Protein AF-0000000070792376 (afdb_homodimer)

Nearest PDB structures (foldseek):
  2own-assembly1_A  TM=7.961E-01  e=1.259E-16  Lactiplantibacillus plantarum
  2own-assembly1_B  TM=7.846E-01  e=1.578E-16  Lactiplantibacillus plantarum
  2ess-assembly1_A-2  TM=7.956E-01  e=1.362E-14  Bacteroides thetaiotaomicron VPI-5482
  4gak-assembly1_A-2  TM=7.419E-01  e=1.614E-14  Spirosoma linguale DSM 74
  2oiw-assembly1_C  TM=8.765E-01  e=1.111E-07  Geobacillus stearothermophilus

Structure (mmCIF, N/CA/C/O backbone):
data_AF-0000000070792376-model_v1
#
loop_
_entity.id
_entity.type
_entity.pdbx_description
1 polymer 'Acyl-ACP thioesterase'
#
loop_
_atom_site.group_PDB
_atom_site.id
_atom_site.type_symbol
_atom_site.label_atom_id
_atom_site.label_alt_id
_atom_site.label_comp_id
_atom_site.label_asym_id
_atom_site.label_entity_id
_atom_site.label_seq_id
_atom_site.pdbx_PDB_ins_code
_atom_site.Cartn_x
_atom_site.Cartn_y
_atom_site.Cartn_z
_atom_site.occupancy
_atom_site.B_iso_or_equiv
_atom_site.auth_seq_id
_atom_site.auth_comp_id
_atom_site.auth_asym_id
_atom_site.auth_atom_id
_atom_site.pdbx_PDB_model_num
ATOM 1 N N . MET A 1 1 ? -1.704 -31.203 -11.875 1 70.56 1 MET A N 1
ATOM 2 C CA . MET A 1 1 ? -1.934 -30.625 -10.562 1 70.56 1 MET A CA 1
ATOM 3 C C . MET A 1 1 ? -3.213 -29.797 -10.547 1 70.56 1 MET A C 1
ATOM 5 O O . MET A 1 1 ? -3.711 -29.406 -11.602 1 70.56 1 MET A O 1
ATOM 9 N N . SER A 1 2 ? -3.914 -29.828 -9.406 1 88.62 2 SER A N 1
ATOM 10 C CA . SER A 1 2 ? -5.234 -29.234 -9.234 1 88.62 2 SER A CA 1
ATOM 11 C C . SER A 1 2 ? -5.219 -28.156 -8.156 1 88.62 2 SER A C 1
ATOM 13 O O . SER A 1 2 ? -4.176 -27.891 -7.551 1 88.62 2 SER A O 1
ATOM 15 N N . LEU A 1 3 ? -6.27 -27.422 -8.055 1 95.12 3 LEU A N 1
ATOM 16 C CA . LEU A 1 3 ? -6.375 -26.297 -7.141 1 95.12 3 LEU A CA 1
ATOM 17 C C . LEU A 1 3 ? -6.25 -26.75 -5.691 1 95.12 3 LEU A C 1
ATOM 19 O O . LEU A 1 3 ? -5.98 -25.953 -4.797 1 95.12 3 LEU A O 1
ATOM 23 N N . ASP A 1 4 ? -6.449 -28.031 -5.473 1 94.38 4 ASP A N 1
ATOM 24 C CA . ASP A 1 4 ? -6.41 -28.531 -4.102 1 94.38 4 ASP A CA 1
ATOM 25 C C . ASP A 1 4 ? -5.055 -29.156 -3.783 1 94.38 4 ASP A C 1
ATOM 27 O O . ASP A 1 4 ? -4.941 -29.969 -2.869 1 94.38 4 ASP A O 1
ATOM 31 N N . LYS A 1 5 ? -4.059 -28.859 -4.555 1 94.94 5 LYS A N 1
ATOM 32 C CA . LYS A 1 5 ? -2.725 -29.406 -4.312 1 94.94 5 LYS A CA 1
ATOM 33 C C . LYS A 1 5 ? -2.225 -29.031 -2.92 1 94.94 5 LYS A C 1
ATOM 35 O O . LYS A 1 5 ? -2.656 -28.031 -2.342 1 94.94 5 LYS A O 1
ATOM 40 N N . LYS A 1 6 ? -1.385 -29.891 -2.432 1 94.94 6 LYS A N 1
ATOM 41 C CA . LYS A 1 6 ? -0.691 -29.594 -1.182 1 94.94 6 LYS A CA 1
ATOM 42 C C . LYS A 1 6 ? 0.563 -28.766 -1.434 1 94.94 6 LYS A C 1
ATOM 44 O O . LYS A 1 6 ? 1.352 -29.078 -2.328 1 94.94 6 LYS A O 1
ATOM 49 N N . LEU A 1 7 ? 0.702 -27.703 -0.701 1 96.75 7 LEU A N 1
ATOM 50 C CA . LEU A 1 7 ? 1.875 -26.859 -0.856 1 96.75 7 LEU A CA 1
ATOM 51 C C . LEU A 1 7 ? 3.09 -27.469 -0.166 1 96.75 7 LEU A C 1
ATOM 53 O O . LEU A 1 7 ? 2.965 -28.062 0.91 1 96.75 7 LEU A O 1
ATOM 57 N N . MET A 1 8 ? 4.2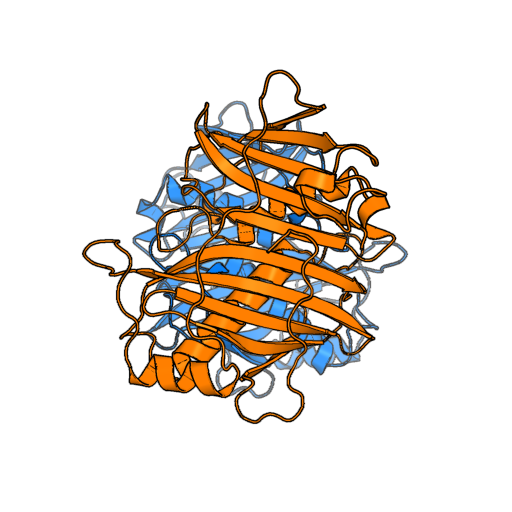23 -27.328 -0.778 1 96.44 8 MET A N 1
ATOM 58 C CA . MET A 1 8 ? 5.469 -27.828 -0.199 1 96.44 8 MET A CA 1
ATOM 59 C C . MET A 1 8 ? 5.691 -27.234 1.194 1 96.44 8 MET A C 1
ATOM 61 O O . MET A 1 8 ? 5.625 -26.031 1.383 1 96.44 8 MET A O 1
ATOM 65 N N . PRO A 1 9 ? 5.898 -28.109 2.17 1 95.44 9 PRO A N 1
ATOM 66 C CA . PRO A 1 9 ? 6.184 -27.578 3.506 1 95.44 9 PRO A CA 1
ATOM 67 C C . PRO A 1 9 ? 7.508 -26.812 3.572 1 95.44 9 PRO A C 1
ATOM 69 O O . PRO A 1 9 ? 8.398 -27.047 2.75 1 95.44 9 PRO A O 1
ATOM 72 N N . VAL A 1 10 ? 7.566 -25.891 4.477 1 92.75 10 VAL A N 1
ATOM 73 C CA . VAL A 1 10 ? 8.82 -25.172 4.691 1 92.75 10 VAL A CA 1
ATOM 74 C C . VAL A 1 10 ? 9.914 -26.156 5.102 1 92.75 10 VAL A C 1
ATOM 76 O O . VAL A 1 10 ? 9.719 -26.953 6.016 1 92.75 10 VAL A O 1
ATOM 79 N N . PRO A 1 11 ? 11.008 -26.172 4.402 1 91.69 11 PRO A N 1
ATOM 80 C CA . PRO A 1 11 ? 12.156 -26.922 4.941 1 91.69 11 PRO A CA 1
ATOM 81 C C . PRO A 1 11 ? 12.797 -26.219 6.137 1 91.69 11 PRO A C 1
ATOM 83 O O . PRO A 1 11 ? 13.828 -25.547 5.988 1 91.69 11 PRO A O 1
ATOM 86 N N . ASP A 1 12 ? 12.273 -26.406 7.234 1 81.81 12 ASP A N 1
ATOM 87 C CA . ASP A 1 12 ? 12.719 -25.672 8.414 1 81.81 12 ASP A CA 1
ATOM 88 C C . ASP A 1 12 ? 14.188 -25.938 8.711 1 81.81 12 ASP A C 1
ATOM 90 O O . ASP A 1 12 ? 14.633 -27.094 8.656 1 81.81 12 ASP A O 1
ATOM 94 N N . GLY A 1 13 ? 14.883 -24.938 9.055 1 86.19 13 GLY A N 1
ATOM 95 C CA . GLY A 1 13 ? 16.281 -25.078 9.43 1 86.19 13 GLY A CA 1
ATOM 96 C C . GLY A 1 13 ? 17.203 -25.141 8.234 1 86.19 13 GLY A C 1
ATOM 97 O O . GLY A 1 13 ? 18.438 -25.172 8.391 1 86.19 13 GLY A O 1
ATOM 98 N N . HIS A 1 14 ? 16.578 -25.234 7.121 1 89.19 14 HIS A N 1
ATOM 99 C CA . HIS A 1 14 ? 17.391 -25.266 5.91 1 89.19 14 HIS A CA 1
ATOM 100 C C . HIS A 1 14 ? 18.062 -23.922 5.645 1 89.19 14 HIS A C 1
ATOM 102 O O . HIS A 1 14 ? 17.391 -22.891 5.633 1 89.19 14 HIS A O 1
ATOM 108 N N . PRO A 1 15 ? 19.297 -23.828 5.383 1 91.75 15 PRO A N 1
ATOM 109 C CA . PRO A 1 15 ? 20.047 -22.562 5.293 1 91.75 15 PRO A CA 1
ATOM 110 C C . PRO A 1 15 ? 19.703 -21.766 4.039 1 91.75 15 PRO A C 1
ATOM 112 O O . PRO A 1 15 ? 19.984 -20.562 3.969 1 91.75 15 PRO A O 1
ATOM 115 N N . ASP A 1 16 ? 19.078 -22.422 3.088 1 93.94 16 ASP A N 1
ATOM 116 C CA . ASP A 1 16 ? 18.828 -21.734 1.827 1 93.94 16 ASP A CA 1
ATOM 117 C C . ASP A 1 16 ? 17.391 -21.188 1.78 1 93.94 16 ASP A C 1
ATOM 119 O O . ASP A 1 16 ? 16.953 -20.688 0.749 1 93.94 16 ASP A O 1
ATOM 123 N N . VAL A 1 17 ? 16.703 -21.344 2.85 1 97.44 17 VAL A N 1
ATOM 124 C CA . VAL A 1 17 ? 15.43 -20.641 3 1 97.44 17 VAL A CA 1
ATOM 125 C C . VAL A 1 17 ? 15.688 -19.172 3.373 1 97.44 17 VAL A C 1
ATOM 127 O O . VAL A 1 17 ? 16.312 -18.891 4.402 1 97.44 17 VAL A O 1
ATOM 130 N N . PHE A 1 18 ? 15.297 -18.312 2.453 1 97.75 18 PHE A N 1
ATOM 131 C CA . PHE A 1 18 ? 15.484 -16.891 2.689 1 97.75 18 PHE A CA 1
ATOM 132 C C . PHE A 1 18 ? 14.508 -16.375 3.746 1 97.75 18 PHE A C 1
ATOM 134 O O . PHE A 1 18 ? 13.336 -16.766 3.758 1 97.75 18 PHE A O 1
ATOM 141 N N . ASP A 1 19 ? 14.961 -15.531 4.672 1 97.5 19 ASP A N 1
ATOM 142 C CA . ASP A 1 19 ? 14.195 -15.172 5.863 1 97.5 19 ASP A CA 1
ATOM 143 C C . ASP A 1 19 ? 14.32 -13.68 6.164 1 97.5 19 ASP A C 1
ATOM 145 O O . ASP A 1 19 ? 15.422 -13.141 6.238 1 97.5 19 ASP A O 1
ATOM 149 N N . ARG A 1 20 ? 13.172 -12.984 6.273 1 97.5 20 ARG A N 1
ATOM 150 C CA . ARG A 1 20 ? 13.109 -11.578 6.684 1 97.5 20 ARG A CA 1
ATOM 151 C C . ARG A 1 20 ? 11.922 -11.336 7.609 1 97.5 20 ARG A C 1
ATOM 153 O O . ARG A 1 20 ? 10.922 -12.062 7.555 1 97.5 20 ARG A O 1
ATOM 160 N N . GLU A 1 21 ? 12.07 -10.305 8.438 1 97.81 21 GLU A N 1
ATOM 161 C CA . GLU A 1 21 ? 10.992 -9.891 9.328 1 97.81 21 GLU A CA 1
ATOM 162 C C . GLU A 1 21 ? 10.789 -8.383 9.289 1 97.81 21 GLU A C 1
ATOM 164 O O . GLU A 1 21 ? 11.758 -7.625 9.18 1 97.81 21 GLU A O 1
ATOM 169 N N . TRP A 1 22 ? 9.617 -7.992 9.359 1 97.25 22 TRP A N 1
ATOM 170 C CA . TRP A 1 22 ? 9.273 -6.582 9.508 1 97.25 22 TRP A CA 1
ATOM 171 C C . TRP A 1 22 ? 7.883 -6.422 10.109 1 97.25 22 TRP A C 1
ATOM 173 O O . TRP A 1 22 ? 7.09 -7.367 10.125 1 97.25 22 TRP A O 1
ATOM 183 N N . PRO A 1 23 ? 7.555 -5.254 10.602 1 96.5 23 PRO A N 1
ATOM 184 C CA . PRO A 1 23 ? 6.281 -5.066 11.305 1 96.5 23 PRO A CA 1
ATOM 185 C C . PRO A 1 23 ? 5.086 -5.02 10.352 1 96.5 23 PRO A C 1
ATOM 187 O O . PRO A 1 23 ? 5.207 -4.527 9.227 1 96.5 23 PRO A O 1
ATOM 190 N N . LEU A 1 24 ? 3.953 -5.527 10.805 1 97.25 24 LEU A N 1
ATOM 191 C CA . LEU A 1 24 ? 2.68 -5.293 10.133 1 97.25 24 LEU A CA 1
ATOM 192 C C . LEU A 1 24 ? 2.199 -3.863 10.359 1 97.25 24 LEU A C 1
ATOM 194 O O . LEU A 1 24 ? 2.064 -3.422 11.5 1 97.25 24 LEU A O 1
ATOM 198 N N . ARG A 1 25 ? 1.919 -3.203 9.273 1 96.44 25 ARG A N 1
ATOM 199 C CA . ARG A 1 25 ? 1.61 -1.777 9.336 1 96.44 25 ARG A CA 1
ATOM 200 C C . ARG A 1 25 ? 0.106 -1.539 9.25 1 96.44 25 ARG A C 1
ATOM 202 O O . ARG A 1 25 ? -0.636 -2.396 8.766 1 96.44 25 ARG A O 1
ATOM 209 N N . VAL A 1 26 ? -0.334 -0.386 9.656 1 94.44 26 VAL A N 1
ATOM 210 C CA . VAL A 1 26 ? -1.751 -0.042 9.695 1 94.44 26 VAL A CA 1
ATOM 211 C C . VAL A 1 26 ? -2.301 0.03 8.266 1 94.44 26 VAL A C 1
ATOM 213 O O . VAL A 1 26 ? -3.465 -0.301 8.031 1 94.44 26 VAL A O 1
ATOM 216 N N . GLY A 1 27 ? -1.482 0.405 7.328 1 95.12 27 GLY A N 1
ATOM 217 C CA . GLY A 1 27 ? -1.92 0.493 5.941 1 95.12 27 GLY A CA 1
ATOM 218 C C . GLY A 1 27 ? -2.188 -0.861 5.312 1 95.12 27 GLY A C 1
ATOM 219 O O . GLY A 1 27 ? -2.754 -0.943 4.223 1 95.12 27 GLY A O 1
ATOM 220 N N . ASP A 1 28 ? -1.902 -1.938 6.039 1 97.31 28 ASP A N 1
ATOM 221 C CA . ASP A 1 28 ? -1.971 -3.283 5.473 1 97.31 28 ASP A CA 1
ATOM 222 C C . ASP A 1 28 ? -3.188 -4.039 6 1 97.31 28 ASP A C 1
ATOM 224 O O . ASP A 1 28 ? -3.455 -5.164 5.582 1 97.31 28 ASP A O 1
ATOM 228 N N . ILE A 1 29 ? -3.938 -3.424 6.918 1 97.75 29 ILE A N 1
ATOM 229 C CA . ILE A 1 29 ? -4.957 -4.191 7.621 1 97.75 29 ILE A CA 1
ATOM 230 C C . ILE A 1 29 ? -6.344 -3.703 7.211 1 97.75 29 ILE A C 1
ATOM 232 O O . ILE A 1 29 ? -6.488 -2.611 6.656 1 97.75 29 ILE A O 1
ATOM 236 N N . ASP A 1 30 ? -7.324 -4.551 7.398 1 96.81 30 ASP A N 1
ATOM 237 C CA . ASP A 1 30 ? -8.711 -4.172 7.164 1 96.81 30 ASP A CA 1
ATOM 238 C C . ASP A 1 30 ? -9.344 -3.58 8.422 1 96.81 30 ASP A C 1
ATOM 240 O O . ASP A 1 30 ? -8.648 -3.324 9.406 1 96.81 30 ASP A O 1
ATOM 244 N N . ARG A 1 31 ? -10.617 -3.254 8.344 1 94.75 31 ARG A N 1
ATOM 245 C CA . ARG A 1 31 ? -11.297 -2.533 9.414 1 94.75 31 ARG A CA 1
ATOM 246 C C . ARG A 1 31 ? -11.359 -3.365 10.688 1 94.75 31 ARG A C 1
ATOM 248 O O . ARG A 1 31 ? -11.617 -2.836 11.773 1 94.75 31 ARG A O 1
ATOM 255 N N . ALA A 1 32 ? -11.133 -4.719 10.594 1 95.44 32 ALA A N 1
ATOM 256 C CA . ALA A 1 32 ? -11.133 -5.594 11.766 1 95.44 32 ALA A CA 1
ATOM 257 C C . ALA A 1 32 ? -9.719 -5.828 12.273 1 95.44 32 ALA A C 1
ATOM 259 O O . ALA A 1 32 ? -9.516 -6.566 13.242 1 95.44 32 ALA A O 1
ATOM 260 N N . GLY A 1 33 ? -8.75 -5.281 11.602 1 96.56 33 GLY A N 1
ATOM 261 C CA . GLY A 1 33 ? -7.371 -5.402 12.039 1 96.56 33 GLY A CA 1
ATOM 262 C C . GLY A 1 33 ? -6.656 -6.594 11.422 1 96.56 33 GLY A C 1
ATOM 263 O O . GLY A 1 33 ? -5.523 -6.906 11.805 1 96.56 33 GLY A O 1
ATOM 264 N N . ARG A 1 34 ? -7.289 -7.266 10.492 1 97.81 34 ARG A N 1
ATOM 265 C CA . ARG A 1 34 ? -6.695 -8.422 9.82 1 97.81 34 ARG A CA 1
ATOM 266 C C . ARG A 1 34 ? -5.801 -7.98 8.672 1 97.81 34 ARG A C 1
ATOM 268 O O . ARG A 1 34 ? -6.152 -7.07 7.914 1 97.81 34 ARG A O 1
ATOM 275 N N . LEU A 1 35 ? -4.621 -8.641 8.555 1 98.62 35 LEU A N 1
ATOM 276 C CA . LEU A 1 35 ? -3.811 -8.445 7.355 1 98.62 35 LEU A CA 1
ATOM 277 C C . LEU A 1 35 ? -4.605 -8.789 6.098 1 98.62 35 LEU A C 1
ATOM 279 O O . LEU A 1 35 ? -5.051 -9.93 5.938 1 98.62 35 LEU A O 1
ATOM 283 N N . ARG A 1 36 ? -4.793 -7.793 5.23 1 98.75 36 ARG A N 1
ATOM 284 C CA . ARG A 1 36 ? -5.512 -8.016 3.979 1 98.75 36 ARG A CA 1
ATOM 285 C C . ARG A 1 36 ? -4.699 -8.898 3.033 1 98.75 36 ARG A C 1
ATOM 287 O O . ARG A 1 36 ? -3.469 -8.922 3.096 1 98.75 36 ARG A O 1
ATOM 294 N N . LEU A 1 37 ? -5.402 -9.555 2.123 1 98.88 37 LEU A N 1
ATOM 295 C CA . LEU A 1 37 ? -4.711 -10.43 1.185 1 98.88 37 LEU A CA 1
ATOM 296 C C . LEU A 1 37 ? -3.914 -9.625 0.167 1 98.88 37 LEU A C 1
ATOM 298 O O . LEU A 1 37 ? -2.85 -10.055 -0.281 1 98.88 37 LEU A O 1
ATOM 302 N N . ASP A 1 38 ? -4.422 -8.461 -0.272 1 98.75 38 ASP A N 1
ATOM 303 C CA . ASP A 1 38 ? -3.637 -7.633 -1.182 1 98.75 38 ASP A CA 1
ATOM 304 C C . ASP A 1 38 ? -2.332 -7.184 -0.528 1 98.75 38 ASP A C 1
ATOM 306 O O . ASP A 1 38 ? -1.274 -7.199 -1.163 1 98.75 38 ASP A O 1
ATOM 310 N N . ALA A 1 39 ? -2.408 -6.785 0.721 1 98.56 39 ALA A N 1
ATOM 311 C CA . ALA A 1 39 ? -1.212 -6.391 1.46 1 98.56 39 ALA A CA 1
ATOM 312 C C . ALA A 1 39 ? -0.282 -7.582 1.677 1 98.56 39 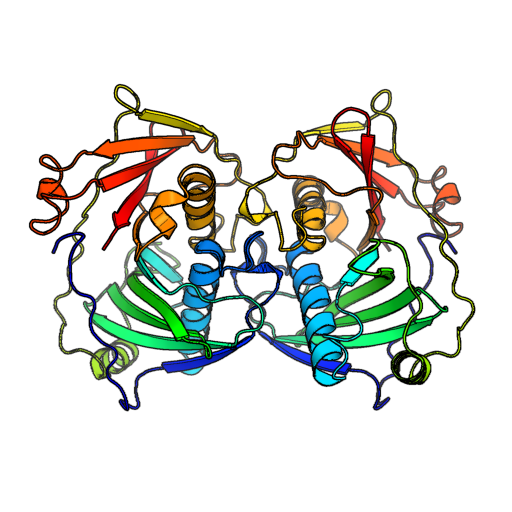ALA A C 1
ATOM 314 O O . ALA A 1 39 ? 0.938 -7.457 1.549 1 98.56 39 ALA A O 1
ATOM 315 N N . ALA A 1 40 ? -0.836 -8.719 2.039 1 98.88 40 ALA A N 1
ATOM 316 C CA . ALA A 1 40 ? -0.021 -9.922 2.18 1 98.88 40 ALA A CA 1
ATOM 317 C C . ALA A 1 40 ? 0.758 -10.211 0.9 1 98.88 40 ALA A C 1
ATOM 319 O O . ALA A 1 40 ? 1.949 -10.523 0.948 1 98.88 40 ALA A O 1
ATOM 320 N N . CYS A 1 41 ? 0.112 -10.062 -0.18 1 98.81 41 CYS A N 1
ATOM 321 C CA . CYS A 1 41 ? 0.753 -10.367 -1.454 1 98.81 41 CYS A CA 1
ATOM 322 C C . CYS A 1 41 ? 1.794 -9.312 -1.806 1 98.81 41 CYS A C 1
ATOM 324 O O . CYS A 1 41 ? 2.777 -9.602 -2.488 1 98.81 41 CYS A O 1
ATOM 326 N N . ARG A 1 42 ? 1.587 -8.086 -1.34 1 98.31 42 ARG A N 1
ATOM 327 C CA . ARG A 1 42 ? 2.662 -7.109 -1.46 1 98.31 42 ARG A CA 1
ATOM 328 C C . ARG A 1 42 ? 3.891 -7.543 -0.67 1 98.31 42 ARG A C 1
ATOM 330 O O . ARG A 1 42 ? 5.02 -7.426 -1.152 1 98.31 42 ARG A O 1
ATOM 337 N N . HIS A 1 43 ? 3.691 -8.016 0.554 1 98.62 43 HIS A N 1
ATOM 338 C CA . HIS A 1 43 ? 4.812 -8.492 1.354 1 98.62 43 HIS A CA 1
ATOM 339 C C . HIS A 1 43 ? 5.48 -9.695 0.706 1 98.62 43 HIS A C 1
ATOM 341 O O . HIS A 1 43 ? 6.707 -9.828 0.747 1 98.62 43 HIS A O 1
ATOM 347 N N . ILE A 1 44 ? 4.699 -10.547 0.129 1 98.75 44 ILE A N 1
ATOM 348 C CA . ILE A 1 44 ? 5.219 -11.711 -0.582 1 98.75 44 ILE A CA 1
ATOM 349 C C . ILE A 1 44 ? 6.066 -11.258 -1.767 1 98.75 44 ILE A C 1
ATOM 351 O O . ILE A 1 44 ? 7.129 -11.828 -2.031 1 98.75 44 ILE A O 1
ATOM 355 N N . GLN A 1 45 ? 5.609 -10.281 -2.486 1 97.62 45 GLN A N 1
ATOM 356 C CA . GLN A 1 45 ? 6.395 -9.656 -3.547 1 97.62 45 GLN A CA 1
ATOM 357 C C . GLN A 1 45 ? 7.68 -9.055 -2.996 1 97.62 45 GLN A C 1
ATOM 359 O O . GLN A 1 45 ? 8.75 -9.211 -3.584 1 97.62 45 GLN A O 1
ATOM 364 N N . ASP A 1 46 ? 7.617 -8.375 -1.866 1 97.62 46 ASP A N 1
ATOM 365 C CA . ASP A 1 46 ? 8.742 -7.664 -1.271 1 97.62 46 ASP A CA 1
ATOM 366 C C . ASP A 1 46 ? 9.867 -8.625 -0.903 1 97.62 46 ASP A C 1
ATOM 368 O O . ASP A 1 46 ? 11.039 -8.344 -1.167 1 97.62 46 ASP A O 1
ATOM 372 N N . ILE A 1 47 ? 9.516 -9.711 -0.273 1 98.44 47 ILE A N 1
ATOM 373 C CA . ILE A 1 47 ? 10.57 -10.633 0.127 1 98.44 47 ILE A CA 1
ATOM 374 C C . ILE A 1 47 ? 11.234 -11.234 -1.113 1 98.44 47 ILE A C 1
ATOM 376 O O . ILE A 1 47 ? 12.43 -11.531 -1.105 1 98.44 47 ILE A O 1
ATOM 380 N N . GLY A 1 48 ? 10.453 -11.43 -2.191 1 97.38 48 GLY A N 1
ATOM 381 C CA . GLY A 1 48 ? 11.047 -11.844 -3.449 1 97.38 48 GLY A CA 1
ATOM 382 C C . GLY A 1 48 ? 12.094 -10.875 -3.967 1 97.38 48 GLY A C 1
ATOM 383 O O . GLY A 1 48 ? 13.172 -11.289 -4.395 1 97.38 48 GLY A O 1
ATOM 384 N N . GLN A 1 49 ? 11.766 -9.625 -3.938 1 95.38 49 GLN A N 1
ATOM 385 C CA . GLN A 1 49 ? 12.703 -8.594 -4.363 1 95.38 49 GLN A CA 1
ATOM 386 C C . GLN A 1 49 ? 13.945 -8.578 -3.475 1 95.38 49 GLN A C 1
ATOM 388 O O . GLN A 1 49 ? 15.07 -8.445 -3.971 1 95.38 49 GLN A O 1
ATOM 393 N N . ASP A 1 50 ? 13.742 -8.695 -2.174 1 96.81 50 ASP A N 1
ATOM 394 C CA . ASP A 1 50 ? 14.867 -8.734 -1.237 1 96.81 50 ASP A CA 1
ATOM 395 C C . ASP A 1 50 ? 15.812 -9.883 -1.562 1 96.81 50 ASP A C 1
ATOM 397 O O . ASP A 1 50 ? 17.031 -9.711 -1.57 1 96.81 50 ASP A O 1
ATOM 401 N N . GLN A 1 51 ? 15.234 -11.008 -1.777 1 96.88 51 GLN A N 1
ATOM 402 C CA . GLN A 1 51 ? 16.047 -12.188 -2.059 1 96.88 51 GLN A CA 1
ATOM 403 C C . GLN A 1 51 ? 16.859 -12 -3.346 1 96.88 51 GLN A C 1
ATOM 405 O O . GLN A 1 51 ? 18.047 -12.297 -3.387 1 96.88 51 GLN A O 1
ATOM 410 N N . LEU A 1 52 ? 16.172 -11.555 -4.383 1 95.31 52 LEU A N 1
ATOM 411 C CA . LEU A 1 52 ? 16.844 -11.336 -5.664 1 95.31 52 LEU A CA 1
ATOM 412 C C . LEU A 1 52 ? 18.016 -10.375 -5.512 1 95.31 52 LEU A C 1
ATOM 414 O O . LEU A 1 52 ? 19.094 -10.609 -6.059 1 95.31 52 LEU A O 1
ATOM 418 N N . ARG A 1 53 ? 17.812 -9.328 -4.809 1 93.56 53 ARG A N 1
ATOM 419 C CA . ARG A 1 53 ? 18.844 -8.328 -4.555 1 93.56 53 ARG A CA 1
ATOM 420 C C . ARG A 1 53 ? 20.016 -8.93 -3.787 1 93.56 53 ARG A C 1
ATOM 422 O O . ARG A 1 53 ? 21.172 -8.75 -4.168 1 93.56 53 ARG A O 1
ATOM 429 N N . GLU A 1 54 ? 19.703 -9.602 -2.738 1 94 54 GLU A N 1
ATOM 430 C CA . GLU A 1 54 ? 20.75 -10.188 -1.907 1 94 54 GLU A CA 1
ATOM 431 C C . GLU A 1 54 ? 21.578 -11.211 -2.689 1 94 54 GLU A C 1
ATOM 433 O O . GLU A 1 54 ? 22.781 -11.344 -2.479 1 94 54 GLU A O 1
ATOM 438 N N . MET A 1 55 ? 20.891 -11.938 -3.561 1 93.44 55 MET A N 1
ATOM 439 C CA . MET A 1 55 ? 21.578 -12.93 -4.387 1 93.44 55 MET A CA 1
ATOM 440 C C . MET A 1 55 ? 22.375 -12.258 -5.492 1 93.44 55 MET A C 1
ATOM 442 O O . MET A 1 55 ? 23.172 -12.914 -6.168 1 93.44 55 MET A O 1
ATOM 446 N N . GLY A 1 56 ? 22.156 -10.938 -5.762 1 92.62 56 GLY A N 1
ATOM 447 C CA . GLY A 1 56 ? 22.922 -10.188 -6.742 1 92.62 56 GLY A CA 1
ATOM 448 C C . GLY A 1 56 ? 22.438 -10.398 -8.164 1 92.62 56 GLY A C 1
ATOM 449 O O . GLY A 1 56 ? 23.219 -10.273 -9.117 1 92.62 56 GLY A O 1
ATOM 450 N N . PHE A 1 57 ? 21.156 -10.734 -8.352 1 93.62 57 PHE A N 1
ATOM 451 C CA . PHE A 1 57 ? 20.719 -11.109 -9.695 1 93.62 57 PHE A CA 1
ATOM 452 C C . PHE A 1 57 ? 19.688 -10.109 -10.227 1 93.62 57 PHE A C 1
ATOM 454 O O . PHE A 1 57 ? 19.047 -10.367 -11.242 1 93.62 57 PHE A O 1
ATOM 461 N N . GLU A 1 58 ? 19.5 -9 -9.609 1 90 58 GLU A N 1
ATOM 462 C CA . GLU A 1 58 ? 18.516 -8.016 -10.047 1 90 58 GLU A CA 1
ATOM 463 C C . GLU A 1 58 ? 18.828 -7.52 -11.453 1 90 58 GLU A C 1
ATOM 465 O O . GLU A 1 58 ? 17.906 -7.305 -12.258 1 90 58 GLU A O 1
ATOM 470 N N . GLU A 1 59 ? 20.062 -7.387 -11.773 1 88.31 59 GLU A N 1
ATOM 471 C CA . GLU A 1 59 ? 20.453 -6.895 -13.086 1 88.31 59 GLU A CA 1
ATOM 472 C C . GLU A 1 59 ? 20.359 -7.996 -14.141 1 88.31 59 GLU A C 1
ATOM 474 O O . GLU A 1 59 ? 19.984 -7.742 -15.281 1 88.31 59 GLU A O 1
ATOM 479 N N . THR A 1 60 ? 20.703 -9.188 -13.711 1 89.94 60 THR A N 1
ATOM 480 C CA . THR A 1 60 ? 20.703 -10.32 -14.633 1 89.94 60 THR A CA 1
ATOM 481 C C . TH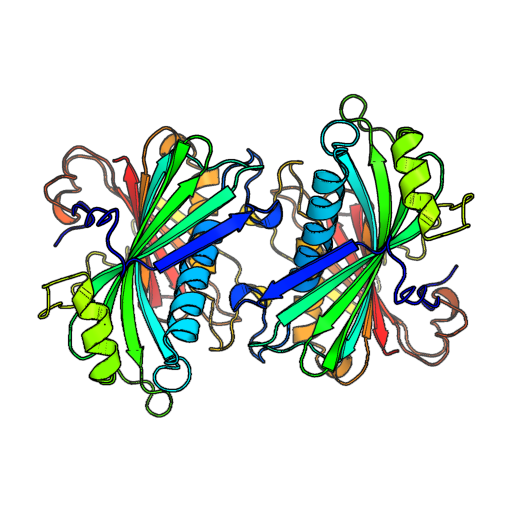R A 1 60 ? 19.281 -10.758 -14.945 1 89.94 60 THR A C 1
ATOM 483 O O . THR A 1 60 ? 19 -11.195 -16.062 1 89.94 60 THR A O 1
ATOM 486 N N . HIS A 1 61 ? 18.484 -10.688 -13.984 1 90.88 61 HIS A N 1
ATOM 487 C CA . HIS A 1 61 ? 17.094 -11.094 -14.125 1 90.88 61 HIS A CA 1
ATOM 488 C C . HIS A 1 61 ? 16.141 -9.969 -13.703 1 90.88 61 HIS A C 1
ATOM 490 O O . HIS A 1 61 ? 15.406 -10.117 -12.727 1 90.88 61 HIS A O 1
ATOM 496 N N . PRO A 1 62 ? 16.047 -8.984 -14.516 1 86.06 62 PRO A N 1
ATOM 497 C CA . PRO A 1 62 ? 15.336 -7.781 -14.086 1 86.06 62 PRO A CA 1
ATOM 498 C C . PRO A 1 62 ? 13.82 -7.926 -14.195 1 86.06 62 PRO A C 1
ATOM 500 O O . PRO A 1 62 ? 13.086 -7.16 -13.57 1 86.06 62 PRO A O 1
ATOM 503 N N . LEU A 1 63 ? 13.359 -8.844 -14.945 1 91.62 63 LEU A N 1
ATOM 504 C CA . LEU A 1 63 ? 11.922 -8.883 -15.203 1 91.62 63 LEU A CA 1
ATOM 505 C C . LEU A 1 63 ? 11.375 -10.289 -15.008 1 91.62 63 LEU A C 1
ATOM 507 O O . LEU A 1 63 ? 11.805 -11.227 -15.68 1 91.62 63 LEU A O 1
ATOM 511 N N . TRP A 1 64 ? 10.523 -10.398 -14.086 1 94.81 64 TRP A N 1
ATOM 512 C CA . TRP A 1 64 ? 9.766 -11.609 -13.805 1 94.81 64 TRP A CA 1
ATOM 513 C C . TRP A 1 64 ? 8.266 -11.344 -13.875 1 94.81 64 TRP A C 1
ATOM 515 O O . TRP A 1 64 ? 7.793 -10.312 -13.398 1 94.81 64 TRP A O 1
ATOM 525 N N . ILE A 1 65 ? 7.539 -12.266 -14.445 1 94.81 65 ILE A N 1
ATOM 526 C CA . ILE A 1 65 ? 6.086 -12.188 -14.508 1 94.81 65 ILE A CA 1
ATOM 527 C C . ILE A 1 65 ? 5.469 -13.297 -13.656 1 94.81 65 ILE A C 1
ATOM 529 O O . ILE A 1 65 ? 5.859 -14.461 -13.766 1 94.81 65 ILE A O 1
ATOM 533 N N . VAL A 1 66 ? 4.598 -12.922 -12.797 1 97.56 66 VAL A N 1
ATOM 534 C CA . VAL A 1 66 ? 3.877 -13.938 -12.039 1 97.56 66 VAL A CA 1
ATOM 535 C C . VAL A 1 66 ? 2.676 -14.43 -12.844 1 97.56 66 VAL A C 1
ATOM 537 O O . VAL A 1 66 ? 1.818 -13.641 -13.234 1 97.56 66 VAL A O 1
ATOM 540 N N . ARG A 1 67 ? 2.6 -15.68 -13.078 1 97.81 67 ARG A N 1
ATOM 541 C CA . ARG A 1 67 ? 1.524 -16.281 -13.867 1 97.81 67 ARG A CA 1
ATOM 542 C C . ARG A 1 67 ? 0.413 -16.797 -12.969 1 97.81 67 ARG A C 1
ATOM 544 O O . ARG A 1 67 ? -0.755 -16.828 -13.359 1 97.81 67 ARG A O 1
ATOM 551 N N . ARG A 1 68 ? 0.76 -17.266 -11.828 1 98.69 68 ARG A N 1
ATOM 552 C CA . ARG A 1 68 ? -0.193 -17.75 -10.836 1 98.69 68 ARG A CA 1
ATOM 553 C C . ARG A 1 68 ? 0.316 -17.5 -9.422 1 98.69 68 ARG A C 1
ATOM 555 O O . ARG A 1 68 ? 1.501 -17.703 -9.141 1 98.69 68 ARG A O 1
ATOM 562 N N . THR A 1 69 ? -0.564 -17.109 -8.586 1 98.88 69 THR A N 1
ATOM 563 C CA . THR A 1 69 ? -0.315 -17.078 -7.152 1 98.88 69 THR A CA 1
ATOM 564 C C . THR A 1 69 ? -1.431 -17.781 -6.391 1 98.88 69 THR A C 1
ATOM 566 O O . THR A 1 69 ? -2.611 -17.516 -6.609 1 98.88 69 THR A O 1
ATOM 569 N N . MET A 1 70 ? -1.066 -18.75 -5.637 1 98.75 70 MET A N 1
ATOM 570 C CA . MET A 1 70 ? -1.95 -19.438 -4.695 1 98.75 70 MET A CA 1
ATOM 571 C C . MET A 1 70 ? -1.646 -19.016 -3.26 1 98.75 70 MET A C 1
ATOM 573 O O . MET A 1 70 ? -0.484 -18.969 -2.857 1 98.75 70 MET A O 1
ATOM 577 N N . VAL A 1 71 ? -2.707 -18.656 -2.523 1 98.88 71 VAL A N 1
ATOM 578 C CA . VAL A 1 71 ? -2.525 -18.203 -1.148 1 98.88 71 VAL A CA 1
ATOM 579 C C . VAL A 1 71 ? -3.496 -18.953 -0.229 1 98.88 71 VAL A C 1
ATOM 581 O O . VAL A 1 71 ? -4.695 -19.016 -0.51 1 98.88 71 VAL A O 1
ATOM 584 N N . ASP A 1 72 ? -2.977 -19.531 0.797 1 98.88 72 ASP A N 1
ATOM 585 C CA . ASP A 1 72 ? -3.77 -20.078 1.895 1 98.88 72 ASP A CA 1
ATOM 586 C C . ASP A 1 72 ? -3.785 -19.125 3.088 1 98.88 72 ASP A C 1
ATOM 588 O O . ASP A 1 72 ? -2.748 -18.891 3.713 1 98.88 72 ASP A O 1
ATOM 592 N N . LEU A 1 73 ? -4.906 -18.547 3.301 1 98.88 73 LEU A N 1
ATOM 593 C CA . LEU A 1 73 ? -5.117 -17.875 4.578 1 98.88 73 LEU A CA 1
ATOM 594 C C . LEU A 1 73 ? -5.559 -18.875 5.648 1 98.88 73 LEU A C 1
ATOM 596 O O . LEU A 1 73 ? -6.746 -19.188 5.766 1 98.88 73 LEU A O 1
ATOM 600 N N . ILE A 1 74 ? -4.648 -19.328 6.484 1 98.75 74 ILE A N 1
ATOM 601 C CA . ILE A 1 74 ? -4.898 -20.422 7.426 1 98.75 74 ILE A CA 1
ATOM 602 C C . ILE A 1 74 ? -5.414 -19.844 8.75 1 98.75 74 ILE A C 1
ATOM 604 O O . ILE A 1 74 ? -6.449 -20.281 9.258 1 98.75 74 ILE A O 1
ATOM 608 N N . ARG A 1 75 ? -4.746 -18.938 9.32 1 98.69 75 ARG A N 1
ATOM 609 C CA . ARG A 1 75 ? -5.094 -18.156 10.508 1 98.69 75 ARG A CA 1
ATOM 610 C C . ARG A 1 75 ? -4.766 -16.688 10.312 1 98.69 75 ARG A C 1
ATOM 612 O O . ARG A 1 75 ? -3.68 -16.344 9.836 1 98.69 75 ARG A O 1
ATOM 619 N N . PRO A 1 76 ? -5.727 -15.867 10.648 1 98.38 76 PRO A N 1
ATOM 620 C CA . PRO A 1 76 ? -5.5 -14.438 10.391 1 98.38 76 PRO A CA 1
ATOM 621 C C . PRO A 1 76 ? -4.293 -13.891 11.148 1 98.38 76 PRO A C 1
ATOM 623 O O . PRO A 1 76 ? -4.035 -14.289 12.281 1 98.38 76 PRO A O 1
ATOM 626 N N . ILE A 1 77 ? -3.471 -13.055 10.484 1 98.69 77 ILE A N 1
ATOM 627 C CA . ILE A 1 77 ? -2.443 -12.242 11.125 1 98.69 77 ILE A CA 1
ATOM 628 C C . ILE A 1 77 ? -3.014 -10.867 11.469 1 98.69 77 ILE A C 1
ATOM 630 O O . ILE A 1 77 ? -3.59 -10.195 10.609 1 98.69 77 ILE A O 1
ATOM 634 N N . GLU A 1 78 ? -2.838 -10.391 12.648 1 97.62 78 GLU A N 1
ATOM 635 C CA . GLU A 1 78 ? -3.57 -9.219 13.141 1 97.62 78 GLU A CA 1
ATOM 636 C C . GLU A 1 78 ? -2.629 -8.055 13.414 1 97.62 78 GLU A C 1
ATOM 638 O O . GLU A 1 78 ? -1.44 -8.258 13.672 1 97.62 78 GLU A O 1
ATOM 643 N N . PHE A 1 79 ? -3.209 -6.902 13.438 1 95.12 79 PHE A N 1
ATOM 644 C CA . PHE A 1 79 ? -2.457 -5.672 13.648 1 95.12 79 PHE A CA 1
ATOM 645 C C . PHE A 1 79 ? -1.646 -5.742 14.93 1 95.12 79 PHE A C 1
ATOM 647 O O . PHE A 1 79 ? -2.102 -6.312 15.93 1 95.12 79 PHE A O 1
ATOM 654 N N . GLY A 1 80 ? -0.491 -5.055 14.922 1 92.56 80 GLY A N 1
ATOM 655 C CA . GLY A 1 80 ? 0.416 -5.078 16.062 1 92.56 80 GLY A CA 1
ATOM 656 C C . GLY A 1 80 ? 1.372 -6.254 16.031 1 92.56 80 GLY A C 1
ATOM 657 O O . GLY A 1 80 ? 2.262 -6.355 16.891 1 92.56 80 GLY A O 1
ATOM 658 N N . ASP A 1 81 ? 1.251 -7.109 15.047 1 96.44 81 ASP A N 1
ATOM 659 C CA . ASP A 1 81 ? 2.086 -8.297 14.914 1 96.44 81 ASP A CA 1
ATOM 660 C C . ASP A 1 81 ? 3.348 -7.996 14.109 1 96.44 81 ASP A C 1
ATOM 662 O O . ASP A 1 81 ? 3.514 -6.887 13.594 1 96.44 81 ASP A O 1
ATOM 666 N N . MET A 1 82 ? 4.273 -8.906 14.133 1 97.31 82 MET A N 1
ATOM 667 C CA . MET A 1 82 ? 5.434 -8.969 13.25 1 97.31 82 MET A CA 1
ATOM 668 C C . MET A 1 82 ? 5.25 -10.039 12.18 1 97.31 82 MET A C 1
ATOM 670 O O . MET A 1 82 ? 4.75 -11.125 12.461 1 97.31 82 MET A O 1
ATOM 674 N N . LEU A 1 83 ? 5.625 -9.672 10.984 1 98.5 83 LEU A N 1
ATOM 675 C CA . LEU A 1 83 ? 5.602 -10.648 9.898 1 98.5 83 LEU A CA 1
ATOM 676 C C . LEU A 1 83 ? 6.965 -11.305 9.727 1 98.5 83 LEU A C 1
ATOM 678 O O . LEU A 1 83 ? 7.973 -10.625 9.547 1 98.5 83 LEU A O 1
ATOM 682 N N . ARG A 1 84 ? 6.996 -12.578 9.852 1 98.44 84 ARG A N 1
ATOM 683 C CA . ARG A 1 84 ? 8.156 -13.344 9.406 1 98.44 84 ARG A CA 1
ATOM 684 C C . ARG A 1 84 ? 7.906 -13.992 8.055 1 98.44 84 ARG A C 1
ATOM 686 O O . ARG A 1 84 ? 7.055 -14.883 7.934 1 98.44 84 ARG A O 1
ATOM 693 N N . CYS A 1 85 ? 8.625 -13.531 7.066 1 98.44 85 CYS A N 1
ATOM 694 C CA . CYS A 1 85 ? 8.484 -14.062 5.711 1 98.44 85 CYS A CA 1
ATOM 695 C C . CYS A 1 85 ? 9.641 -15 5.375 1 98.44 85 CYS A C 1
ATOM 697 O O . CYS A 1 85 ? 10.805 -14.625 5.48 1 98.44 85 CYS A O 1
ATOM 699 N N . ARG A 1 86 ? 9.297 -16.25 5.082 1 98.5 86 ARG A N 1
ATOM 700 C CA . ARG A 1 86 ? 10.266 -17.234 4.602 1 98.5 86 ARG A CA 1
ATOM 701 C C . ARG A 1 86 ? 9.977 -17.625 3.158 1 98.5 86 ARG A C 1
ATOM 703 O O . ARG A 1 86 ? 8.828 -17.859 2.789 1 98.5 86 ARG A O 1
ATOM 710 N N . ARG A 1 87 ? 11.008 -17.594 2.322 1 98.62 87 ARG A N 1
ATOM 711 C CA . ARG A 1 87 ? 10.852 -17.797 0.888 1 98.62 87 ARG A CA 1
ATOM 712 C C . ARG A 1 87 ? 11.828 -18.859 0.378 1 98.62 87 ARG A C 1
ATOM 714 O O . ARG A 1 87 ? 13.016 -18.828 0.719 1 98.62 87 ARG A O 1
ATOM 721 N N . TRP A 1 88 ? 11.352 -19.797 -0.402 1 98.44 88 TRP A N 1
ATOM 722 C CA . TRP A 1 88 ? 12.18 -20.844 -0.987 1 98.44 88 TRP A CA 1
ATOM 723 C C . TRP A 1 88 ? 11.57 -21.359 -2.287 1 98.44 88 TRP A C 1
ATOM 725 O O . TRP A 1 88 ? 10.406 -21.094 -2.58 1 98.44 88 TRP A O 1
ATOM 735 N N . CYS A 1 89 ? 12.414 -22.016 -3.062 1 98.19 89 CYS A N 1
ATOM 736 C CA . CYS A 1 89 ? 11.977 -22.531 -4.352 1 98.19 89 CYS A CA 1
ATOM 737 C C . CYS A 1 89 ? 11.383 -23.938 -4.195 1 98.19 89 CYS A C 1
ATOM 739 O O . CYS A 1 89 ? 11.938 -24.766 -3.484 1 98.19 89 CYS A O 1
ATOM 741 N N . SER A 1 90 ? 10.234 -24.172 -4.914 1 98.12 90 SER A N 1
ATOM 742 C CA . SER A 1 90 ? 9.602 -25.484 -4.836 1 98.12 90 SER A CA 1
ATOM 743 C C . SER A 1 90 ? 9.711 -26.234 -6.164 1 98.12 90 SER A C 1
ATOM 745 O O . SER A 1 90 ? 9.414 -27.422 -6.234 1 98.12 90 SER A O 1
ATOM 747 N N . GLY A 1 91 ? 10.109 -25.594 -7.191 1 98 91 GLY A N 1
ATOM 748 C CA . GLY A 1 91 ? 10.289 -26.25 -8.477 1 98 91 GLY A CA 1
ATOM 749 C C . GLY A 1 91 ? 10.852 -25.328 -9.547 1 98 91 GLY A C 1
ATOM 750 O O . GLY A 1 91 ? 10.625 -24.109 -9.508 1 98 91 GLY A O 1
ATOM 751 N N . THR A 1 92 ? 11.547 -25.906 -10.492 1 97.88 92 THR A N 1
ATOM 752 C CA . THR A 1 92 ? 12.164 -25.094 -11.531 1 97.88 92 THR A CA 1
ATOM 753 C C . THR A 1 92 ? 11.969 -25.719 -12.906 1 97.88 92 THR A C 1
ATOM 755 O O . THR A 1 92 ? 11.57 -26.875 -13.016 1 97.88 92 THR A O 1
ATOM 758 N N . SER A 1 93 ? 12.117 -24.953 -13.836 1 97.19 93 SER A N 1
ATOM 759 C CA . SER A 1 93 ? 12.477 -25.281 -15.211 1 97.19 93 SER A CA 1
ATOM 760 C C . SER A 1 93 ? 13.477 -24.266 -15.766 1 97.19 93 SER A C 1
ATOM 762 O O . SER A 1 93 ? 14.102 -23.516 -15.016 1 97.19 93 SER A O 1
ATOM 764 N N . ASN A 1 94 ? 13.703 -24.266 -17.109 1 95.81 94 ASN A N 1
ATOM 765 C CA . ASN A 1 94 ? 14.742 -23.406 -17.688 1 95.81 94 ASN A CA 1
ATOM 766 C C . ASN A 1 94 ? 14.297 -21.953 -17.766 1 95.81 94 ASN A C 1
ATOM 768 O O . ASN A 1 94 ? 15.125 -21.047 -17.828 1 95.81 94 ASN A O 1
ATOM 772 N N . ARG A 1 95 ? 13.016 -21.781 -17.781 1 96.75 95 ARG A N 1
ATOM 773 C CA . ARG A 1 95 ? 12.555 -20.422 -18.031 1 96.75 95 ARG A CA 1
ATOM 774 C C . ARG A 1 95 ? 11.609 -19.953 -16.922 1 96.75 95 ARG A C 1
ATOM 776 O O . ARG A 1 95 ? 11.172 -18.797 -16.922 1 96.75 95 ARG A O 1
ATOM 783 N N . TRP A 1 96 ? 11.227 -20.875 -16.031 1 97.19 96 TRP A N 1
ATOM 784 C CA . TRP A 1 96 ? 10.281 -20.5 -14.977 1 97.19 96 TRP A CA 1
ATOM 785 C C . TRP A 1 96 ? 10.547 -21.297 -13.695 1 97.19 96 TRP A C 1
ATOM 787 O O . TRP A 1 96 ? 11.312 -22.266 -13.711 1 97.19 96 TRP A O 1
ATOM 797 N N . CYS A 1 97 ? 10.094 -20.797 -12.594 1 98.12 97 CYS A N 1
ATOM 798 C CA . CYS A 1 97 ? 10.227 -21.422 -11.289 1 98.12 97 CYS A CA 1
ATOM 799 C C . CYS A 1 97 ? 8.969 -21.203 -10.453 1 98.12 97 CYS A C 1
ATOM 801 O O . CYS A 1 97 ? 8.133 -20.375 -10.789 1 98.12 97 CYS A O 1
ATOM 803 N N . GLU A 1 98 ? 8.805 -22.016 -9.5 1 98.31 98 GLU A N 1
ATOM 804 C CA . GLU A 1 98 ? 7.75 -21.891 -8.492 1 98.31 98 GLU A CA 1
ATOM 805 C C . GLU A 1 98 ? 8.336 -21.562 -7.121 1 98.31 98 GLU A C 1
ATOM 807 O O . GLU A 1 98 ? 9.258 -22.234 -6.652 1 98.31 98 GLU A O 1
ATOM 812 N N . MET A 1 99 ? 7.855 -20.516 -6.504 1 98.69 99 MET A N 1
ATOM 813 C CA . MET A 1 99 ? 8.398 -20.031 -5.242 1 98.69 99 MET A CA 1
ATOM 814 C C . MET A 1 99 ? 7.355 -20.109 -4.133 1 98.69 99 MET A C 1
ATOM 816 O O . MET A 1 99 ? 6.223 -19.656 -4.309 1 98.69 99 MET A O 1
ATOM 820 N N . ARG A 1 100 ? 7.773 -20.641 -3 1 98.75 100 ARG A N 1
ATOM 821 C CA . ARG A 1 100 ? 6.992 -20.672 -1.768 1 98.75 100 ARG A CA 1
ATOM 822 C C . ARG A 1 100 ? 7.309 -19.469 -0.886 1 98.75 100 ARG A C 1
ATOM 824 O O . ARG A 1 100 ? 8.461 -19.031 -0.819 1 98.75 100 ARG A O 1
ATOM 831 N N . VAL A 1 101 ? 6.32 -18.906 -0.288 1 98.81 101 VAL A N 1
ATOM 832 C CA . VAL A 1 101 ? 6.496 -17.969 0.807 1 98.81 101 VAL A CA 1
ATOM 833 C C . VAL A 1 101 ? 5.559 -18.328 1.957 1 98.81 101 VAL A C 1
ATOM 835 O O . VAL A 1 101 ? 4.367 -18.562 1.743 1 98.81 101 VAL A O 1
ATOM 838 N N . ARG A 1 102 ? 6.047 -18.484 3.059 1 98.62 102 ARG A N 1
ATOM 839 C CA . ARG A 1 102 ? 5.273 -18.625 4.289 1 98.62 102 ARG A CA 1
ATOM 840 C C . ARG A 1 102 ? 5.379 -17.375 5.152 1 98.62 102 ARG A C 1
ATOM 842 O O . ARG A 1 102 ? 6.477 -16.859 5.387 1 98.62 102 ARG A O 1
ATOM 849 N N . VAL A 1 103 ? 4.277 -16.812 5.562 1 98.81 103 VAL A N 1
ATOM 850 C CA . VAL A 1 103 ? 4.223 -15.641 6.43 1 98.81 103 VAL A CA 1
ATOM 851 C C . VAL A 1 103 ? 3.664 -16.031 7.797 1 98.81 103 VAL A C 1
ATOM 853 O O . VAL A 1 103 ? 2.484 -16.375 7.918 1 98.81 103 VAL A O 1
ATOM 856 N N . ASP A 1 104 ? 4.473 -15.914 8.805 1 98.5 104 ASP A N 1
ATOM 857 C CA . ASP A 1 104 ? 4.078 -16.188 10.18 1 98.5 104 ASP A CA 1
ATOM 858 C C . ASP A 1 104 ? 3.879 -14.906 10.977 1 98.5 104 ASP A C 1
ATOM 860 O O . ASP A 1 104 ? 4.688 -13.977 10.875 1 98.5 104 ASP A O 1
ATOM 864 N N . GLY A 1 105 ? 2.754 -14.891 11.641 1 98.25 105 GLY A N 1
ATOM 865 C CA . GLY A 1 105 ? 2.645 -13.906 12.711 1 98.25 105 GLY A CA 1
ATOM 866 C C . GLY A 1 105 ? 3.195 -14.406 14.031 1 98.25 105 GLY A C 1
ATOM 867 O O . GLY A 1 105 ? 3.113 -15.602 14.336 1 98.25 105 GLY A O 1
ATOM 868 N N . ARG A 1 106 ? 3.668 -13.555 14.867 1 96.94 106 ARG A N 1
ATOM 869 C CA . ARG A 1 106 ? 4.195 -13.938 16.172 1 96.94 106 ARG A CA 1
ATOM 870 C C . ARG A 1 106 ? 3.082 -14.445 17.078 1 96.94 106 ARG A C 1
ATOM 872 O O . ARG A 1 106 ? 3.336 -15.211 18.016 1 96.94 106 ARG A O 1
ATOM 879 N N . LYS A 1 107 ? 1.862 -14.055 16.797 1 96 107 LYS A N 1
ATOM 880 C CA . LYS A 1 107 ? 0.731 -14.391 17.656 1 96 107 LYS A CA 1
ATOM 881 C C . LYS A 1 107 ? -0.03 -15.594 17.109 1 96 107 LYS A C 1
ATOM 883 O O . LYS A 1 107 ? -1.181 -15.828 17.484 1 96 107 LYS A O 1
ATOM 888 N N . GLY A 1 108 ? 0.519 -16.281 16.141 1 97.25 108 GLY A N 1
ATOM 889 C CA . GLY A 1 108 ? -0.059 -17.531 15.688 1 97.25 108 GLY A CA 1
ATOM 890 C C . GLY A 1 108 ? -0.697 -17.438 14.32 1 97.25 108 GLY A C 1
ATOM 891 O O . GLY A 1 108 ? -1.149 -18.438 13.766 1 97.25 108 GLY A O 1
ATOM 892 N N . GLY A 1 109 ? -0.815 -16.234 13.781 1 98.56 109 GLY A N 1
ATOM 893 C CA . GLY A 1 109 ? -1.325 -16.094 12.43 1 98.56 109 GLY A CA 1
ATOM 894 C C . GLY A 1 109 ? -0.455 -16.766 11.391 1 98.56 109 GLY A C 1
ATOM 895 O O . GLY A 1 109 ? 0.743 -16.969 11.602 1 98.56 109 GLY A O 1
ATOM 896 N N . LEU A 1 110 ? -1.085 -17.172 10.227 1 98.81 110 LEU A N 1
ATOM 897 C CA . LEU A 1 110 ? -0.346 -17.953 9.242 1 98.81 110 LEU A CA 1
ATOM 898 C C . LEU A 1 110 ? -0.954 -17.797 7.852 1 98.81 110 LEU A C 1
ATOM 900 O O . LEU A 1 110 ? -2.148 -18.031 7.66 1 98.81 110 LEU A O 1
ATOM 904 N N . ILE A 1 111 ? -0.136 -17.375 6.918 1 98.88 111 ILE A N 1
ATOM 905 C CA . ILE A 1 111 ? -0.458 -17.328 5.496 1 98.88 111 ILE A CA 1
ATOM 906 C C . ILE A 1 111 ? 0.613 -18.078 4.703 1 98.88 111 ILE A C 1
ATOM 908 O O . ILE A 1 111 ? 1.809 -17.922 4.965 1 98.88 111 ILE A O 1
ATOM 912 N N . GLU A 1 112 ? 0.228 -18.922 3.758 1 98.75 112 GLU A N 1
ATOM 913 C CA . GLU A 1 112 ? 1.148 -19.609 2.869 1 98.75 112 GLU A CA 1
ATOM 914 C C . GLU A 1 112 ? 0.841 -19.312 1.405 1 98.75 112 GLU A C 1
ATOM 916 O O . GLU A 1 112 ? -0.318 -19.109 1.038 1 98.75 112 GLU A O 1
ATOM 921 N N . SER A 1 113 ? 1.896 -19.312 0.638 1 98.88 113 SER A N 1
ATOM 922 C CA . SER A 1 113 ? 1.661 -19.016 -0.771 1 98.88 113 SER A CA 1
ATOM 923 C C . SER A 1 113 ? 2.623 -19.797 -1.667 1 98.88 113 SER A C 1
ATOM 925 O O . SER A 1 113 ? 3.668 -20.266 -1.209 1 98.88 113 SER A O 1
ATOM 927 N N . GLU A 1 114 ? 2.277 -20.016 -2.84 1 98.75 114 GLU A N 1
ATOM 928 C CA . GLU A 1 114 ? 3.084 -20.516 -3.951 1 98.75 114 GLU A CA 1
ATOM 929 C C . GLU A 1 114 ? 2.807 -19.719 -5.227 1 98.75 114 GLU A C 1
ATOM 931 O O . GLU A 1 114 ? 1.647 -19.5 -5.586 1 98.75 114 GLU A O 1
ATOM 936 N N . ALA A 1 115 ? 3.83 -19.312 -5.875 1 98.75 115 ALA A N 1
ATOM 937 C CA . ALA A 1 115 ? 3.643 -18.516 -7.094 1 98.75 115 ALA A CA 1
ATOM 938 C C . ALA A 1 115 ? 4.5 -19.062 -8.234 1 98.75 115 ALA A C 1
ATOM 940 O O . ALA A 1 115 ? 5.652 -19.453 -8.023 1 98.75 115 ALA A O 1
ATOM 941 N N . PHE A 1 116 ? 3.939 -19.141 -9.406 1 98.44 116 PHE A N 1
ATOM 942 C CA . PHE A 1 116 ? 4.602 -19.531 -10.641 1 98.44 116 PHE A CA 1
ATOM 943 C C . PHE A 1 116 ? 5.152 -18.297 -11.367 1 98.44 116 PHE A C 1
ATOM 945 O O . PHE A 1 116 ? 4.391 -17.438 -11.812 1 98.44 116 PHE A O 1
ATOM 952 N N . TRP A 1 117 ? 6.477 -18.234 -11.531 1 98.06 117 TRP A N 1
ATOM 953 C CA . TRP A 1 117 ? 7.145 -17.062 -12.094 1 98.06 117 TRP A CA 1
ATOM 954 C C . TRP A 1 117 ? 7.777 -17.406 -13.438 1 98.06 117 TRP A C 1
ATOM 956 O O . TRP A 1 117 ? 8.359 -18.469 -13.609 1 98.06 117 TRP A O 1
ATOM 966 N N . ILE A 1 118 ? 7.684 -16.469 -14.328 1 97.31 118 ILE A N 1
ATOM 967 C CA . ILE A 1 118 ? 8.281 -16.609 -15.656 1 97.31 118 ILE A CA 1
ATOM 968 C C . ILE A 1 118 ? 9.383 -15.555 -15.82 1 97.31 118 ILE A C 1
ATOM 970 O O . ILE A 1 118 ? 9.141 -14.359 -15.648 1 97.31 118 ILE A O 1
ATOM 974 N N . HIS A 1 119 ? 10.555 -16.016 -16.125 1 97.12 119 HIS A N 1
ATOM 975 C CA . HIS A 1 119 ? 11.633 -15.086 -16.469 1 97.12 119 HIS A CA 1
ATOM 976 C C . HIS A 1 119 ? 11.461 -14.531 -17.875 1 97.12 119 HIS A C 1
ATOM 978 O O . HIS A 1 119 ? 11.258 -15.297 -18.828 1 97.12 119 HIS A O 1
ATOM 984 N N . VAL A 1 120 ? 11.492 -13.219 -17.953 1 94.69 120 VAL A N 1
ATOM 985 C CA . VAL A 1 120 ? 11.211 -12.57 -19.234 1 94.69 120 VAL A CA 1
ATOM 986 C C . VAL A 1 120 ? 12.406 -11.727 -19.656 1 94.69 120 VAL A C 1
ATOM 988 O O . VAL A 1 120 ? 13 -11.016 -18.844 1 94.69 120 VAL A O 1
ATOM 991 N N . ASN A 1 121 ? 12.734 -11.852 -20.953 1 91.06 121 ASN A N 1
ATOM 992 C CA . ASN A 1 121 ? 13.719 -10.938 -21.531 1 91.06 121 ASN A CA 1
ATOM 993 C C . ASN A 1 121 ? 13.148 -9.531 -21.688 1 91.06 121 ASN A C 1
ATOM 995 O O . ASN A 1 121 ? 12.102 -9.344 -22.312 1 91.06 121 ASN A O 1
ATOM 999 N N . ARG A 1 122 ? 13.852 -8.594 -21.188 1 84.19 122 ARG A N 1
ATOM 1000 C CA . ARG A 1 122 ? 13.344 -7.227 -21.172 1 84.19 122 ARG A CA 1
ATOM 1001 C C . ARG A 1 122 ? 13.18 -6.684 -22.594 1 84.19 122 ARG A C 1
ATOM 1003 O O . ARG A 1 122 ? 12.219 -5.969 -22.875 1 84.19 122 ARG A O 1
ATOM 1010 N N . GLU A 1 123 ? 14.047 -7.016 -23.422 1 86.56 123 GLU A N 1
ATOM 1011 C CA . GLU A 1 123 ? 14.055 -6.488 -24.781 1 86.56 123 GLU A CA 1
ATOM 1012 C C . GLU A 1 123 ? 12.969 -7.141 -25.641 1 86.56 123 GLU A C 1
ATOM 1014 O O . GLU A 1 123 ? 12.219 -6.449 -26.328 1 86.56 123 GLU A O 1
ATOM 1019 N N . THR A 1 124 ? 12.891 -8.414 -25.562 1 87.88 124 THR A N 1
ATOM 1020 C CA . THR A 1 124 ? 11.961 -9.133 -26.422 1 87.88 124 THR A CA 1
ATOM 1021 C C . THR A 1 124 ? 10.602 -9.297 -25.75 1 87.88 124 THR A C 1
ATOM 1023 O O . THR A 1 124 ? 9.609 -9.602 -26.406 1 87.88 124 THR A O 1
ATOM 1026 N N . GLU A 1 125 ? 10.656 -9.18 -24.438 1 85.44 125 GLU A N 1
ATOM 1027 C CA . GLU A 1 125 ? 9.469 -9.391 -23.609 1 85.44 125 GLU A CA 1
ATOM 1028 C C . GLU A 1 125 ? 8.93 -10.805 -23.766 1 85.44 125 GLU A C 1
ATOM 1030 O O . GLU A 1 125 ? 7.715 -11.016 -23.781 1 85.44 125 GLU A O 1
ATOM 1035 N N . MET A 1 126 ? 9.875 -11.711 -24.094 1 91.75 126 MET A N 1
ATOM 1036 C CA . MET A 1 126 ? 9.586 -13.133 -24.203 1 91.75 126 MET A CA 1
ATOM 1037 C C . MET A 1 126 ? 10.281 -13.914 -23.094 1 91.75 126 MET A C 1
ATOM 1039 O O . MET A 1 126 ? 11.297 -13.477 -22.562 1 91.75 126 MET A O 1
ATOM 1043 N N . PRO A 1 127 ? 9.633 -15.062 -22.781 1 93.94 127 PRO A N 1
ATOM 1044 C CA . PRO A 1 127 ? 10.32 -15.906 -21.797 1 93.94 127 PRO A CA 1
ATOM 1045 C C . PRO A 1 127 ? 11.773 -16.188 -22.172 1 93.94 127 PRO A C 1
ATOM 1047 O O . PRO A 1 127 ? 12.078 -16.406 -23.344 1 93.94 127 PRO A O 1
ATOM 1050 N N . ALA A 1 128 ? 12.625 -16.172 -21.172 1 95.31 128 ALA A N 1
ATOM 1051 C CA . ALA A 1 128 ? 14.062 -16.328 -21.391 1 95.31 128 ALA A CA 1
ATOM 1052 C C . ALA A 1 128 ? 14.664 -17.312 -20.406 1 95.31 128 ALA A C 1
ATOM 1054 O O . ALA A 1 128 ? 14.094 -17.562 -19.344 1 95.31 128 ALA A O 1
ATOM 1055 N N . ARG A 1 129 ? 15.781 -17.781 -20.766 1 95.25 129 ARG A N 1
ATOM 1056 C CA . ARG A 1 129 ? 16.484 -18.734 -19.922 1 95.25 129 ARG A CA 1
ATOM 1057 C C . ARG A 1 129 ? 16.969 -18.094 -18.641 1 95.25 129 ARG A C 1
ATOM 1059 O O . ARG A 1 129 ? 17.438 -16.953 -18.641 1 95.25 129 ARG A O 1
ATOM 1066 N N . ILE A 1 130 ? 16.844 -18.859 -17.562 1 96.12 130 ILE A N 1
ATOM 1067 C CA . ILE A 1 130 ? 17.406 -18.453 -16.281 1 96.12 130 ILE A CA 1
ATOM 1068 C C . ILE A 1 130 ? 18.906 -18.781 -16.25 1 96.12 130 ILE A C 1
ATOM 1070 O O . ILE A 1 130 ? 19.312 -19.859 -16.688 1 96.12 130 ILE A O 1
ATOM 1074 N N . ALA A 1 131 ? 19.625 -17.812 -15.734 1 95.88 131 ALA A N 1
ATOM 1075 C CA . ALA A 1 131 ? 21.062 -18.031 -15.648 1 95.88 131 ALA A CA 1
ATOM 1076 C C . ALA A 1 131 ? 21.375 -19.266 -14.812 1 95.88 131 ALA A C 1
ATOM 1078 O O . ALA A 1 131 ? 20.734 -19.516 -13.797 1 95.88 131 ALA A O 1
ATOM 1079 N N . ASP A 1 132 ? 22.469 -19.984 -15.156 1 95.75 132 ASP A N 1
ATOM 1080 C CA . ASP A 1 132 ? 22.812 -21.25 -14.539 1 95.75 132 ASP A CA 1
ATOM 1081 C C . ASP A 1 132 ? 23.125 -21.078 -13.055 1 95.75 132 ASP A C 1
ATOM 1083 O O . ASP A 1 132 ? 22.734 -21.906 -12.227 1 95.75 132 ASP A O 1
ATOM 1087 N N . ASP A 1 133 ? 23.812 -20.094 -12.773 1 95.25 133 ASP A N 1
ATOM 1088 C CA . ASP A 1 133 ? 24.203 -19.875 -11.383 1 95.25 133 ASP A CA 1
ATOM 1089 C C . ASP A 1 133 ? 23 -19.547 -10.516 1 95.25 133 ASP A C 1
ATOM 1091 O O . ASP A 1 133 ? 22.922 -19.984 -9.35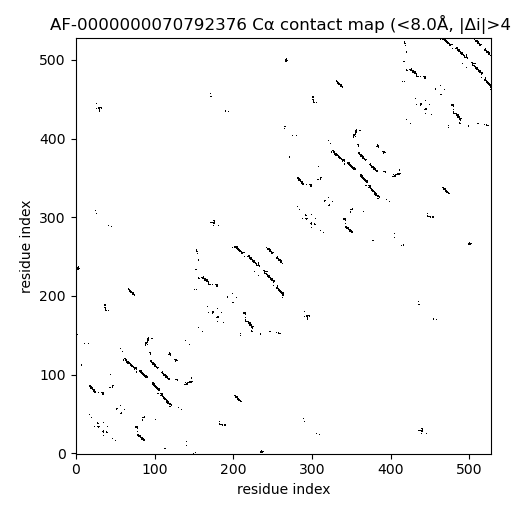9 1 95.25 133 ASP A O 1
ATOM 1095 N N . PHE A 1 134 ? 22.094 -18.797 -11.078 1 95.62 134 PHE A N 1
ATOM 1096 C CA . PHE A 1 134 ? 20.859 -18.531 -10.352 1 95.62 134 PHE A CA 1
ATOM 1097 C C . PHE A 1 134 ? 20.047 -19.812 -10.188 1 95.62 134 PHE A C 1
ATOM 1099 O O . PHE A 1 134 ? 19.531 -20.094 -9.102 1 95.62 134 PHE A O 1
ATOM 1106 N N . LEU A 1 135 ? 19.953 -20.562 -11.242 1 95.69 135 LEU A N 1
ATOM 1107 C CA . LEU A 1 135 ? 19.234 -21.828 -11.234 1 95.69 135 LEU A CA 1
ATOM 1108 C C . LEU A 1 135 ? 19.812 -22.781 -10.203 1 95.69 135 LEU A C 1
ATOM 1110 O O . LEU A 1 135 ? 19.078 -23.484 -9.516 1 95.69 135 LEU A O 1
ATOM 1114 N N . ALA A 1 136 ? 21.109 -22.812 -10.094 1 95.5 136 ALA A N 1
ATOM 1115 C CA . ALA A 1 136 ? 21.766 -23.656 -9.109 1 95.5 136 ALA A CA 1
ATOM 1116 C C . ALA A 1 136 ? 21.359 -23.281 -7.691 1 95.5 136 ALA A C 1
ATOM 1118 O O . ALA A 1 136 ? 21.188 -24.141 -6.832 1 95.5 136 ALA A O 1
ATOM 1119 N N . GLY A 1 137 ? 21.188 -22 -7.473 1 94.25 137 GLY A N 1
ATOM 1120 C CA . GLY A 1 137 ? 20.703 -21.531 -6.18 1 94.25 137 GLY A CA 1
ATOM 1121 C C . GLY A 1 137 ? 19.297 -21.984 -5.863 1 94.25 137 GLY A C 1
ATOM 1122 O O . GLY A 1 137 ? 19 -22.391 -4.742 1 94.25 137 GLY A O 1
ATOM 1123 N N . LEU A 1 138 ? 18.484 -21.906 -6.852 1 95.12 138 LEU A N 1
ATOM 1124 C CA . LEU A 1 138 ? 17.094 -22.312 -6.676 1 95.12 138 LEU A CA 1
ATOM 1125 C C . LEU A 1 138 ? 16.984 -23.797 -6.375 1 95.12 138 LEU A C 1
ATOM 1127 O O . LEU A 1 138 ? 16.141 -24.219 -5.574 1 95.12 138 LEU A O 1
ATOM 1131 N N . HIS A 1 139 ? 17.891 -24.547 -6.863 1 95.56 139 HIS A N 1
ATOM 1132 C CA . HIS A 1 139 ? 17.859 -26 -6.742 1 95.56 139 HIS A CA 1
ATOM 1133 C C . HIS A 1 139 ? 18.203 -26.438 -5.32 1 95.56 139 HIS A C 1
ATOM 1135 O O . HIS A 1 139 ? 18 -27.594 -4.957 1 95.56 139 HIS A O 1
ATOM 1141 N N . ARG A 1 140 ? 18.656 -25.609 -4.559 1 95.94 140 ARG A N 1
ATOM 1142 C CA . ARG A 1 140 ? 19.078 -25.969 -3.211 1 95.94 140 ARG A CA 1
ATOM 1143 C C . ARG A 1 140 ? 17.891 -26.344 -2.338 1 95.94 140 ARG A C 1
ATOM 1145 O O . ARG A 1 140 ? 18.062 -27.016 -1.318 1 95.94 140 ARG A O 1
ATOM 1152 N N . THR A 1 141 ? 16.719 -25.906 -2.746 1 96.69 141 THR A N 1
ATOM 1153 C CA . THR A 1 141 ? 15.578 -26.188 -1.888 1 96.69 141 THR A CA 1
ATOM 1154 C C . THR A 1 141 ? 14.57 -27.078 -2.607 1 96.69 141 THR A C 1
ATOM 1156 O O . THR A 1 141 ? 13.461 -27.297 -2.113 1 96.69 141 THR A O 1
ATOM 1159 N N . THR A 1 142 ? 14.852 -27.578 -3.768 1 96.5 142 THR A N 1
ATOM 1160 C CA . THR A 1 142 ? 13.93 -28.438 -4.488 1 96.5 142 THR A CA 1
ATOM 1161 C C . THR A 1 142 ? 14.688 -29.328 -5.473 1 96.5 142 THR A C 1
ATOM 1163 O O . THR A 1 142 ? 15.734 -28.938 -5.996 1 96.5 142 THR A O 1
ATOM 1166 N N . SER A 1 143 ? 14.133 -30.531 -5.754 1 95.69 143 SER A N 1
ATOM 1167 C CA . SER A 1 143 ? 14.672 -31.422 -6.766 1 95.69 143 SER A CA 1
ATOM 1168 C C . SER A 1 143 ? 13.805 -31.438 -8.023 1 95.69 143 SER A C 1
ATOM 1170 O O . SER A 1 143 ? 14.125 -32.125 -9 1 95.69 143 SER A O 1
ATOM 1172 N N . VAL A 1 144 ? 12.727 -30.719 -7.969 1 96.75 144 VAL A N 1
ATOM 1173 C CA . VAL A 1 144 ? 11.844 -30.656 -9.125 1 96.75 144 VAL A CA 1
ATOM 1174 C C . VAL A 1 144 ? 12.469 -29.781 -10.203 1 96.75 144 VAL A C 1
ATOM 1176 O O . VAL A 1 144 ? 12.633 -28.562 -10.016 1 96.75 144 VAL A O 1
ATOM 1179 N N . ASP A 1 145 ? 12.812 -30.344 -11.375 1 96.12 145 ASP A N 1
ATOM 1180 C CA . ASP A 1 145 ? 13.516 -29.594 -12.398 1 96.12 145 ASP A CA 1
ATOM 1181 C C . ASP A 1 145 ? 12.797 -29.688 -13.742 1 96.12 145 ASP A C 1
ATOM 1183 O O . ASP A 1 145 ? 13.344 -29.297 -14.773 1 96.12 145 ASP A O 1
ATOM 1187 N N . ARG A 1 146 ? 11.594 -30.219 -13.766 1 96.62 146 ARG A N 1
ATOM 1188 C CA . ARG A 1 146 ? 10.766 -30.297 -14.969 1 96.62 146 ARG A CA 1
ATOM 1189 C C . ARG A 1 146 ? 9.398 -29.672 -14.734 1 96.62 146 ARG A C 1
ATOM 1191 O O . ARG A 1 146 ? 8.367 -30.266 -15.07 1 96.62 146 ARG A O 1
ATOM 1198 N N . LEU A 1 147 ? 9.484 -28.594 -14.039 1 96.44 147 LEU A N 1
ATOM 1199 C CA . LEU A 1 147 ? 8.258 -27.844 -13.805 1 96.44 147 LEU A CA 1
ATOM 1200 C C . LEU A 1 147 ? 7.621 -27.406 -15.117 1 96.44 147 LEU A C 1
ATOM 1202 O O . LEU A 1 147 ? 8.32 -26.953 -16.031 1 96.44 147 LEU A O 1
ATOM 1206 N N . ARG A 1 148 ? 6.32 -27.609 -15.242 1 95.19 148 ARG A N 1
ATOM 1207 C CA . ARG A 1 148 ? 5.57 -27.203 -16.422 1 95.19 148 ARG A CA 1
ATOM 1208 C C . ARG A 1 148 ? 4.395 -26.312 -16.047 1 95.19 148 ARG A C 1
ATOM 1210 O O . ARG A 1 148 ? 3.814 -26.453 -14.977 1 95.19 148 ARG A O 1
ATOM 1217 N N . TRP A 1 149 ? 4.145 -25.438 -16.953 1 94.94 149 TRP A N 1
ATOM 1218 C CA . TRP A 1 149 ? 2.961 -24.594 -16.766 1 94.94 149 TRP A CA 1
ATOM 1219 C C . TRP A 1 149 ? 1.694 -25.359 -17.156 1 94.94 149 TRP A C 1
ATOM 1221 O O . TRP A 1 149 ? 1.638 -25.984 -18.203 1 94.94 149 TRP A O 1
ATOM 1231 N N . LYS A 1 150 ? 0.782 -25.328 -16.281 1 93.62 150 LYS A N 1
ATOM 1232 C CA . LYS A 1 150 ? -0.57 -25.812 -16.547 1 93.62 150 LYS A CA 1
ATOM 1233 C C . LYS A 1 150 ? -1.615 -24.891 -15.93 1 93.62 150 LYS A C 1
ATOM 1235 O O . LYS A 1 150 ? -1.608 -24.656 -14.719 1 93.62 150 LYS A O 1
ATOM 1240 N N . GLY A 1 151 ? -2.521 -24.359 -16.734 1 94.81 151 GLY A N 1
ATOM 1241 C CA . GLY A 1 151 ? -3.623 -23.562 -16.219 1 94.81 151 GLY A CA 1
ATOM 1242 C C . GLY A 1 151 ? -4.652 -24.391 -15.469 1 94.81 151 GLY A C 1
ATOM 1243 O O . GLY A 1 151 ? -4.98 -25.5 -15.883 1 94.81 151 GLY A O 1
ATOM 1244 N N . TYR A 1 152 ? -5.172 -23.812 -14.359 1 95.06 152 TYR A N 1
ATOM 1245 C CA . TYR A 1 152 ? -6.164 -24.5 -13.539 1 95.06 152 TYR A CA 1
ATOM 1246 C C . TYR A 1 152 ? -7.551 -23.906 -13.742 1 95.06 152 TYR A C 1
ATOM 1248 O O . TYR A 1 152 ? -8.562 -24.531 -13.43 1 95.06 152 TYR A O 1
ATOM 1256 N N . LEU A 1 153 ? -7.555 -22.672 -14.281 1 97.31 153 LEU A N 1
ATOM 1257 C CA . LEU A 1 153 ? -8.797 -21.906 -14.281 1 97.31 153 LEU A CA 1
ATOM 1258 C C . LEU A 1 153 ? -9.156 -21.453 -15.695 1 97.31 153 LEU A C 1
ATOM 1260 O O . LEU A 1 153 ? -8.273 -21.219 -16.516 1 97.31 153 LEU A O 1
ATOM 1264 N N . LYS A 1 154 ? -10.391 -21.406 -15.938 1 96.5 154 LYS A N 1
ATOM 1265 C CA . LYS A 1 154 ? -10.938 -20.844 -17.172 1 96.5 154 LYS A CA 1
ATOM 1266 C C . LYS A 1 154 ? -11.875 -19.688 -16.875 1 96.5 154 LYS A C 1
ATOM 1268 O O . LYS A 1 154 ? -12.617 -19.703 -15.898 1 96.5 154 LYS A O 1
ATOM 1273 N N . PRO A 1 155 ? -11.82 -18.703 -17.75 1 98.06 155 PRO A N 1
ATOM 1274 C CA . PRO A 1 155 ? -12.727 -17.578 -17.547 1 98.06 155 PRO A CA 1
ATOM 1275 C C . PRO A 1 155 ? -14.195 -17.984 -17.594 1 98.06 155 PRO A C 1
ATOM 1277 O O . PRO A 1 155 ? -14.578 -18.859 -18.375 1 98.06 155 PRO A O 1
ATOM 1280 N N . GLY A 1 156 ? -14.992 -17.344 -16.719 1 97.38 156 GLY A N 1
ATOM 1281 C CA . GLY A 1 156 ? -16.438 -17.547 -16.734 1 97.38 156 GLY A CA 1
ATOM 1282 C C . GLY A 1 156 ? -17.156 -16.641 -17.734 1 97.38 156 GLY A C 1
ATOM 1283 O O . GLY A 1 156 ? -16.594 -15.633 -18.156 1 97.38 156 GLY A O 1
ATOM 1284 N N . SER A 1 157 ? -18.375 -17.062 -18.062 1 96.38 157 SER A N 1
ATOM 1285 C CA . SER A 1 157 ? -19.172 -16.312 -19.016 1 96.38 157 SER A CA 1
ATOM 1286 C C . SER A 1 157 ? -20.016 -15.266 -18.328 1 96.38 157 SER A C 1
ATOM 1288 O O . SER A 1 157 ? -20.516 -15.492 -17.219 1 96.38 157 SER A O 1
ATOM 1290 N N . ARG A 1 158 ? -20.172 -14.156 -19.016 1 96.88 158 ARG A N 1
ATOM 1291 C CA . ARG A 1 158 ? -21.062 -13.109 -18.516 1 96.88 158 ARG A CA 1
ATOM 1292 C C . ARG A 1 158 ? -22.516 -13.594 -18.469 1 96.88 158 ARG A C 1
ATOM 1294 O O . ARG A 1 158 ? -23.281 -13.148 -17.625 1 96.88 158 ARG A O 1
ATOM 1301 N N . ASP A 1 159 ? -22.906 -14.531 -19.297 1 96.62 159 ASP A N 1
ATOM 1302 C CA . ASP A 1 159 ? -24.281 -14.945 -19.5 1 96.62 159 ASP A CA 1
ATOM 1303 C C . ASP A 1 159 ? -24.844 -15.664 -18.281 1 96.62 159 ASP A C 1
ATOM 1305 O O . ASP A 1 159 ? -26.031 -15.547 -17.969 1 96.62 159 ASP A O 1
ATOM 1309 N N . ASP A 1 160 ? -24.062 -16.391 -17.594 1 96.88 160 ASP A N 1
ATOM 1310 C CA . ASP A 1 160 ? -24.531 -17.172 -16.453 1 96.88 160 ASP A CA 1
ATOM 1311 C C . ASP A 1 160 ? -23.891 -16.688 -15.156 1 96.88 160 ASP A C 1
ATOM 1313 O O . ASP A 1 160 ? -23.797 -17.453 -14.188 1 96.88 160 ASP A O 1
ATOM 1317 N N . ALA A 1 161 ? -23.453 -15.461 -15.195 1 97.88 161 ALA A N 1
ATOM 1318 C CA . ALA A 1 161 ? -22.766 -14.898 -14.039 1 97.88 161 ALA A CA 1
ATOM 1319 C C . ALA A 1 161 ? -23.719 -14.75 -12.852 1 97.88 161 ALA A C 1
ATOM 1321 O O . ALA A 1 161 ? -24.891 -14.383 -13.031 1 97.88 161 ALA A O 1
ATOM 1322 N N . SER A 1 162 ? -23.234 -15.039 -11.664 1 97.31 162 SER A N 1
ATOM 1323 C CA . SER A 1 162 ? -23.984 -14.742 -10.445 1 97.31 162 SER A CA 1
ATOM 1324 C C . SER A 1 162 ? -24.016 -13.242 -10.172 1 97.31 162 SER A C 1
ATOM 1326 O O . SER A 1 162 ? -25.016 -12.719 -9.68 1 97.31 162 SER A O 1
ATOM 1328 N N . GLU A 1 163 ? -22.969 -12.578 -10.391 1 96.69 163 GLU A N 1
ATOM 1329 C CA . GLU A 1 163 ? -22.828 -11.141 -10.188 1 96.69 163 GLU A CA 1
ATOM 1330 C C . GLU A 1 163 ? -21.766 -10.562 -11.133 1 96.69 163 GLU A C 1
ATOM 1332 O O . GLU A 1 163 ? -20.812 -11.25 -11.5 1 96.69 163 GLU A O 1
ATOM 1337 N N . ILE A 1 164 ? -21.984 -9.375 -11.57 1 97.69 164 ILE A N 1
ATOM 1338 C CA . ILE A 1 164 ? -20.984 -8.609 -12.32 1 97.69 164 ILE A CA 1
ATOM 1339 C C . ILE A 1 164 ? -20.828 -7.223 -11.695 1 97.69 164 ILE A C 1
ATOM 1341 O O . ILE A 1 164 ? -21.812 -6.52 -11.469 1 97.69 164 ILE A O 1
ATOM 1345 N N . HIS A 1 165 ? -19.641 -6.891 -11.359 1 96.06 165 HIS A N 1
ATOM 1346 C CA . HIS A 1 165 ? -19.406 -5.566 -10.805 1 96.06 165 HIS A CA 1
ATOM 1347 C C . HIS A 1 165 ? -18.156 -4.93 -11.398 1 96.06 165 HIS A C 1
ATOM 1349 O O . HIS A 1 165 ? -17.219 -5.633 -11.789 1 96.06 165 HIS A O 1
ATOM 1355 N N . GLU A 1 166 ? -18.219 -3.617 -11.492 1 97.44 166 GLU A N 1
ATOM 1356 C CA . GLU A 1 166 ? -17.047 -2.875 -11.945 1 97.44 166 GLU A CA 1
ATOM 1357 C C . GLU A 1 166 ? -16.016 -2.746 -10.828 1 97.44 166 GLU A C 1
ATOM 1359 O O . GLU A 1 166 ? -16.375 -2.674 -9.648 1 97.44 166 GLU A O 1
ATOM 1364 N N . PHE A 1 167 ? -14.812 -2.758 -11.117 1 98.44 167 PHE A N 1
ATOM 1365 C CA . PHE A 1 167 ? -13.695 -2.457 -10.227 1 98.44 167 PHE A CA 1
ATOM 1366 C C . PHE A 1 167 ? -12.828 -1.341 -10.789 1 98.44 167 PHE A C 1
ATOM 1368 O O . PHE A 1 167 ? -12.125 -1.541 -11.781 1 98.44 167 PHE A O 1
ATOM 1375 N N . PRO A 1 168 ? -12.883 -0.197 -10.172 1 97.5 168 PRO A N 1
ATOM 1376 C CA . PRO A 1 168 ? -12.156 0.939 -10.742 1 97.5 168 PRO A CA 1
ATOM 1377 C C . PRO A 1 168 ? -10.641 0.769 -10.672 1 97.5 168 PRO A C 1
ATOM 1379 O O . PRO A 1 168 ? -10.109 0.368 -9.641 1 97.5 168 PRO A O 1
ATOM 1382 N N . VAL A 1 169 ? -9.992 1.017 -11.781 1 98.44 169 VAL A N 1
ATOM 1383 C CA . VAL A 1 169 ? -8.531 1.019 -11.844 1 98.44 169 VAL A CA 1
ATOM 1384 C C . VAL A 1 169 ? -8.008 2.428 -11.578 1 98.44 169 VAL A C 1
ATOM 1386 O O . VAL A 1 169 ? -8.469 3.396 -12.188 1 98.44 169 VAL A O 1
ATOM 1389 N N . ARG A 1 170 ? -7.07 2.578 -10.688 1 98.5 170 ARG A N 1
ATOM 1390 C CA . ARG A 1 170 ? -6.523 3.873 -10.297 1 98.5 170 ARG A CA 1
ATOM 1391 C C . ARG A 1 170 ? -5.113 4.062 -10.844 1 98.5 170 ARG A C 1
ATOM 1393 O O . ARG A 1 170 ? -4.438 3.086 -11.18 1 98.5 170 ARG A O 1
ATOM 1400 N N . VAL A 1 171 ? -4.703 5.309 -10.883 1 98.12 171 VAL A N 1
ATOM 1401 C CA . VAL A 1 171 ? -3.344 5.637 -11.289 1 98.12 171 VAL A CA 1
ATOM 1402 C C . VAL A 1 171 ? -2.344 4.945 -10.359 1 98.12 171 VAL A C 1
ATOM 1404 O O . VAL A 1 171 ? -1.291 4.484 -10.805 1 98.12 171 VAL A O 1
ATOM 1407 N N . THR A 1 172 ? -2.689 4.805 -9.094 1 98.44 172 THR A N 1
ATOM 1408 C CA . THR A 1 172 ? -1.768 4.281 -8.094 1 98.44 172 THR A CA 1
ATOM 1409 C C . THR A 1 172 ? -1.661 2.764 -8.195 1 98.44 172 THR A C 1
ATOM 1411 O O . THR A 1 172 ? -0.845 2.146 -7.504 1 98.44 172 THR A O 1
ATOM 1414 N N . ASP A 1 173 ? -2.484 2.166 -9.039 1 98.56 173 ASP A N 1
ATOM 1415 C CA . ASP A 1 173 ? -2.445 0.719 -9.227 1 98.56 173 ASP A CA 1
ATOM 1416 C C . ASP A 1 173 ? -1.347 0.323 -10.211 1 98.56 173 ASP A C 1
ATOM 1418 O O . ASP A 1 173 ? -0.987 -0.852 -10.305 1 98.56 173 ASP A O 1
ATOM 1422 N N . ILE A 1 174 ? -0.86 1.327 -10.992 1 98.06 174 ILE A N 1
ATOM 1423 C CA . ILE A 1 174 ? 0.003 1.064 -12.141 1 98.06 174 ILE A CA 1
ATOM 1424 C C . ILE A 1 174 ? 1.466 1.093 -11.703 1 98.06 174 ILE A C 1
ATOM 1426 O O . ILE A 1 174 ? 1.907 2.045 -11.055 1 98.06 174 ILE A O 1
ATOM 1430 N N . ASP A 1 175 ? 2.158 0.033 -11.984 1 94 175 ASP A N 1
ATOM 1431 C CA . ASP A 1 175 ? 3.541 -0.081 -11.531 1 94 175 ASP A CA 1
ATOM 1432 C C . ASP A 1 175 ? 4.52 0.275 -12.648 1 94 175 ASP A C 1
ATOM 1434 O O . ASP A 1 175 ? 4.125 0.848 -13.664 1 94 175 ASP A O 1
ATOM 1438 N N . LEU A 1 176 ? 5.789 -0.032 -12.438 1 91.88 176 LEU A N 1
ATOM 1439 C CA . LEU A 1 176 ? 6.895 0.361 -13.305 1 91.88 176 LEU A CA 1
ATOM 1440 C C . LEU A 1 176 ? 6.793 -0.333 -14.664 1 91.88 176 LEU A C 1
ATOM 1442 O O . LEU A 1 176 ? 7.449 0.076 -15.625 1 91.88 176 LEU A O 1
ATOM 1446 N N . PHE A 1 177 ? 5.988 -1.333 -14.797 1 90.06 177 PHE A N 1
ATOM 1447 C CA . PHE A 1 177 ? 5.836 -2.066 -16.047 1 90.06 177 PHE A CA 1
ATOM 1448 C C . PHE A 1 177 ? 4.578 -1.623 -16.781 1 90.06 177 PHE A C 1
ATOM 1450 O O . PHE A 1 177 ? 4.121 -2.305 -17.703 1 90.06 177 PHE A O 1
ATOM 1457 N N . ASP A 1 178 ? 4.004 -0.632 -16.266 1 92.88 178 ASP A N 1
ATOM 1458 C CA . ASP A 1 178 ? 2.92 0.119 -16.906 1 92.88 178 ASP A CA 1
ATOM 1459 C C . ASP A 1 178 ? 1.631 -0.699 -16.938 1 92.88 178 ASP A C 1
ATOM 1461 O O . ASP A 1 178 ? 0.883 -0.651 -17.906 1 92.88 178 ASP A O 1
ATOM 1465 N N . HIS A 1 179 ? 1.405 -1.493 -16.031 1 96 179 HIS A N 1
ATOM 1466 C CA . HIS A 1 179 ? 0.147 -2.199 -15.828 1 96 179 HIS A CA 1
ATOM 1467 C C . HIS A 1 179 ? -0.151 -2.363 -14.336 1 96 179 HIS A C 1
ATOM 1469 O O . HIS A 1 179 ? 0.677 -2.014 -13.492 1 96 179 HIS A O 1
ATOM 1475 N N . MET A 1 180 ? -1.35 -2.777 -14.016 1 97.94 180 MET A N 1
ATOM 1476 C CA . MET A 1 180 ? -1.762 -2.988 -12.633 1 97.94 180 MET A CA 1
ATOM 1477 C C . MET A 1 180 ? -0.836 -3.979 -11.93 1 97.94 180 MET A C 1
ATOM 1479 O O . MET A 1 180 ? -0.563 -5.059 -12.461 1 97.94 180 MET A O 1
ATOM 1483 N N . ASN A 1 181 ? -0.265 -3.588 -10.797 1 97.69 181 ASN A N 1
ATOM 1484 C CA . ASN A 1 181 ? 0.606 -4.449 -10.008 1 97.69 181 ASN A CA 1
ATOM 1485 C C . ASN A 1 181 ? -0.111 -5.723 -9.57 1 97.69 181 ASN A C 1
ATOM 1487 O O . ASN A 1 181 ? -1.29 -5.688 -9.219 1 97.69 181 ASN A O 1
ATOM 1491 N N . ASN A 1 182 ? 0.579 -6.805 -9.531 1 97.38 182 ASN A N 1
ATOM 1492 C CA . ASN A 1 182 ? -0.019 -8.109 -9.266 1 97.38 182 ASN A CA 1
ATOM 1493 C C . ASN A 1 182 ? -0.687 -8.148 -7.895 1 97.38 182 ASN A C 1
ATOM 1495 O O . ASN A 1 182 ? -1.703 -8.82 -7.711 1 97.38 182 ASN A O 1
ATOM 1499 N N . ALA A 1 183 ? -0.125 -7.445 -6.91 1 98.31 183 ALA A N 1
ATOM 1500 C CA . ALA A 1 183 ? -0.708 -7.449 -5.57 1 98.31 183 ALA A CA 1
ATOM 1501 C C . ALA A 1 183 ? -2.057 -6.734 -5.559 1 98.31 183 ALA A C 1
ATOM 1503 O O . ALA A 1 183 ? -2.938 -7.07 -4.762 1 98.31 183 ALA A O 1
ATOM 1504 N N . VAL A 1 184 ? -2.24 -5.758 -6.469 1 98.56 184 VAL A N 1
ATOM 1505 C CA . VAL A 1 184 ? -3.465 -4.969 -6.512 1 98.56 184 VAL A CA 1
ATOM 1506 C C . VAL A 1 184 ? -4.637 -5.852 -6.93 1 98.56 184 VAL A C 1
ATOM 1508 O O . VAL A 1 184 ? -5.766 -5.652 -6.477 1 98.56 184 VAL A O 1
ATOM 1511 N N . TYR A 1 185 ? -4.414 -6.887 -7.738 1 98.88 185 TYR A N 1
ATOM 1512 C CA . TYR A 1 185 ? -5.465 -7.805 -8.164 1 98.88 185 TYR A CA 1
ATOM 1513 C C . TYR A 1 185 ? -6.176 -8.414 -6.957 1 98.88 185 TYR A C 1
ATOM 1515 O O . TYR A 1 185 ? -7.367 -8.727 -7.027 1 98.88 185 TYR A O 1
ATOM 1523 N N . TRP A 1 186 ? -5.512 -8.523 -5.898 1 98.88 186 TRP A N 1
ATOM 1524 C CA . TRP A 1 186 ? -6.047 -9.156 -4.703 1 98.88 186 TRP A CA 1
ATOM 1525 C C . TRP A 1 186 ? -6.992 -8.219 -3.961 1 98.88 186 TRP A C 1
ATOM 1527 O O . TRP A 1 186 ? -7.734 -8.648 -3.076 1 98.88 186 TRP A O 1
ATOM 1537 N N . SER A 1 187 ? -6.949 -6.93 -4.301 1 98.81 187 SER A N 1
ATOM 1538 C CA . SER A 1 187 ? -7.953 -6.023 -3.75 1 98.81 187 SER A CA 1
ATOM 1539 C C . SER A 1 187 ? -9.352 -6.406 -4.215 1 98.81 187 SER A C 1
ATOM 1541 O O . SER A 1 187 ? -10.336 -6.16 -3.51 1 98.81 187 SER A O 1
ATOM 1543 N N . VAL A 1 188 ? -9.445 -7.012 -5.387 1 98.81 188 VAL A N 1
ATOM 1544 C CA . VAL A 1 188 ? -10.719 -7.531 -5.875 1 98.81 188 VAL A CA 1
ATOM 1545 C C . VAL A 1 188 ? -11.211 -8.641 -4.945 1 98.81 188 VAL A C 1
ATOM 1547 O O . VAL A 1 188 ? -12.406 -8.727 -4.66 1 98.81 188 VAL A O 1
ATOM 1550 N N . ILE A 1 189 ? -10.281 -9.453 -4.496 1 98.88 189 ILE A N 1
ATOM 1551 C CA . ILE A 1 189 ? -10.617 -10.523 -3.568 1 98.88 189 ILE A CA 1
ATOM 1552 C C . ILE A 1 189 ? -11.141 -9.93 -2.262 1 98.88 189 ILE A C 1
ATOM 1554 O O . ILE A 1 189 ? -12.148 -10.391 -1.724 1 98.88 189 ILE A O 1
ATOM 1558 N N . GLU A 1 190 ? -10.477 -8.914 -1.776 1 98.81 190 GLU A N 1
ATOM 1559 C CA . GLU A 1 190 ? -10.93 -8.258 -0.552 1 98.81 190 GLU A CA 1
ATOM 1560 C C . GLU A 1 190 ? -12.32 -7.66 -0.724 1 98.81 190 GLU A C 1
ATOM 1562 O O . GLU A 1 190 ? -13.148 -7.727 0.191 1 98.81 190 GLU A O 1
ATOM 1567 N N . ASP A 1 191 ? -12.508 -7.062 -1.873 1 98.19 191 ASP A N 1
ATOM 1568 C CA . ASP A 1 191 ? -13.828 -6.516 -2.178 1 98.19 191 ASP A CA 1
ATOM 1569 C C . ASP A 1 191 ? -14.898 -7.605 -2.129 1 98.19 191 ASP A C 1
ATOM 1571 O O . ASP A 1 191 ? -15.961 -7.414 -1.537 1 98.19 191 ASP A O 1
ATOM 1575 N N . TYR A 1 192 ? -14.625 -8.742 -2.725 1 98.44 192 TYR A N 1
ATOM 1576 C CA . TYR A 1 192 ? -15.562 -9.852 -2.727 1 98.44 192 TYR A CA 1
ATOM 1577 C C . TYR A 1 192 ? -15.812 -10.359 -1.311 1 98.44 192 TYR A C 1
ATOM 1579 O O . TYR A 1 192 ? -16.953 -10.609 -0.92 1 98.44 192 TYR A O 1
ATOM 1587 N N . LEU A 1 193 ? -14.766 -10.508 -0.519 1 98.19 193 LEU A N 1
ATOM 1588 C CA . LEU A 1 193 ? -14.844 -11.055 0.833 1 98.19 193 LEU A CA 1
ATOM 1589 C C . LEU A 1 193 ? -15.656 -10.133 1.741 1 98.19 193 LEU A C 1
ATOM 1591 O O . LEU A 1 193 ? -16.281 -10.594 2.693 1 98.19 193 LEU A O 1
ATOM 1595 N N . ALA A 1 194 ? -15.578 -8.859 1.43 1 96.75 194 ALA A N 1
ATOM 1596 C CA . ALA A 1 194 ? -16.328 -7.914 2.24 1 96.75 194 ALA A CA 1
ATOM 1597 C C . ALA A 1 194 ? -17.828 -8.258 2.232 1 96.75 194 ALA A C 1
ATOM 1599 O O . ALA A 1 194 ? -18.516 -8.062 3.234 1 96.75 194 ALA A O 1
ATOM 1600 N N . SER A 1 195 ? -18.297 -8.75 1.129 1 96.06 195 SER A N 1
ATOM 1601 C CA . SER A 1 195 ? -19.703 -9.117 1.014 1 96.06 195 SER A CA 1
ATOM 1602 C C . SER A 1 195 ? -19.922 -10.602 1.278 1 96.06 195 SER A C 1
ATOM 1604 O O . SER A 1 195 ? -21.047 -11.086 1.281 1 96.06 195 SER A O 1
ATOM 1606 N N . HIS A 1 196 ? -18.875 -11.375 1.479 1 97.19 196 HIS A N 1
ATOM 1607 C CA . HIS A 1 196 ? -18.922 -12.812 1.716 1 97.19 196 HIS A CA 1
ATOM 1608 C C . HIS A 1 196 ? -18.016 -13.211 2.869 1 97.19 196 HIS A C 1
ATOM 1610 O O . HIS A 1 196 ? -17.172 -14.109 2.727 1 97.19 196 HIS A O 1
ATOM 1616 N N . ALA A 1 197 ? -18.266 -12.609 3.98 1 96.44 197 ALA A N 1
ATOM 1617 C CA . ALA A 1 197 ? -17.391 -12.711 5.141 1 96.44 197 ALA A CA 1
ATOM 1618 C C . ALA A 1 197 ? -17.391 -14.125 5.707 1 96.44 197 ALA A C 1
ATOM 1620 O O . ALA A 1 197 ? -16.5 -14.492 6.484 1 96.44 197 ALA A O 1
ATOM 1621 N N . GLU A 1 198 ? -18.391 -14.914 5.359 1 96.81 198 GLU A N 1
ATOM 1622 C CA . GLU A 1 198 ? -18.453 -16.297 5.836 1 96.81 198 GLU A CA 1
ATOM 1623 C C . GLU A 1 198 ? -17.25 -17.109 5.363 1 96.81 198 GLU A C 1
ATOM 1625 O O . GLU A 1 198 ? -16.844 -18.062 6.027 1 96.81 198 GLU A O 1
ATOM 1630 N N . LEU A 1 199 ? -16.641 -16.719 4.25 1 97.75 199 LEU A N 1
ATOM 1631 C CA . LEU A 1 199 ? -15.477 -17.406 3.713 1 97.75 199 LEU A CA 1
ATOM 1632 C C . LEU A 1 199 ? -14.281 -17.25 4.645 1 97.75 199 LEU A C 1
ATOM 1634 O O . LEU A 1 199 ? -13.32 -18.016 4.559 1 97.75 199 LEU A O 1
ATOM 1638 N N . LEU A 1 200 ? -14.328 -16.266 5.543 1 97.75 200 LEU A N 1
ATOM 1639 C CA . LEU A 1 200 ? -13.195 -15.969 6.422 1 97.75 200 LEU A CA 1
ATOM 1640 C C . LEU A 1 200 ? -13.344 -16.688 7.758 1 97.75 200 LEU A C 1
ATOM 1642 O O . LEU A 1 200 ? -12.492 -16.562 8.633 1 97.75 200 LEU A O 1
ATOM 1646 N N . ARG A 1 201 ? -14.406 -17.438 7.945 1 96.31 201 ARG A N 1
ATOM 1647 C CA . ARG A 1 201 ? -14.633 -18.125 9.203 1 96.31 201 ARG A CA 1
ATOM 1648 C C . ARG A 1 201 ? -13.695 -19.328 9.352 1 96.31 201 ARG A C 1
ATOM 1650 O O . ARG A 1 201 ? -13.516 -19.844 10.453 1 96.31 201 ARG A O 1
ATOM 1657 N N . GLY A 1 202 ? -13.156 -19.828 8.258 1 96.75 202 GLY A N 1
ATOM 1658 C CA . GLY A 1 202 ? -12.164 -20.891 8.234 1 96.75 202 GLY A CA 1
ATOM 1659 C C . GLY A 1 202 ? -11.031 -20.625 7.254 1 96.75 202 GLY A C 1
ATOM 1660 O O . GLY A 1 202 ? -10.992 -19.578 6.605 1 96.75 202 GLY A O 1
ATOM 1661 N N . PRO A 1 203 ? -10.117 -21.609 7.258 1 98.31 203 PRO A N 1
ATOM 1662 C CA . PRO A 1 203 ? -9.031 -21.438 6.293 1 98.31 203 PRO A CA 1
ATOM 1663 C C . PRO A 1 203 ? -9.531 -21.297 4.859 1 98.31 203 PRO A C 1
ATOM 1665 O O . PRO A 1 203 ? -10.492 -21.969 4.469 1 98.31 203 PRO A O 1
ATOM 1668 N N . LEU A 1 204 ? -8.977 -20.438 4.125 1 98.75 204 LEU A N 1
ATOM 1669 C CA . LEU A 1 204 ? -9.398 -20.062 2.783 1 98.75 204 LEU A CA 1
ATOM 1670 C C . LEU A 1 204 ? -8.242 -20.156 1.796 1 98.75 204 LEU A C 1
ATOM 1672 O O . LEU A 1 204 ? -7.152 -19.641 2.062 1 98.75 204 LEU A O 1
ATOM 1676 N N . ARG A 1 205 ? -8.43 -20.875 0.745 1 98.81 205 ARG A N 1
ATOM 1677 C CA . ARG A 1 205 ? -7.477 -20.812 -0.357 1 98.81 205 ARG A CA 1
ATOM 1678 C C . ARG A 1 205 ? -7.988 -19.938 -1.486 1 98.81 205 ARG A C 1
ATOM 1680 O O . ARG A 1 205 ? -9.133 -20.078 -1.924 1 98.81 205 ARG A O 1
ATOM 1687 N N . VAL A 1 206 ? -7.191 -19.062 -1.891 1 98.94 206 VAL A N 1
ATOM 1688 C CA . VAL A 1 206 ? -7.445 -18.219 -3.053 1 98.94 206 VAL A CA 1
ATOM 1689 C C . VAL A 1 206 ? -6.328 -18.406 -4.078 1 98.94 206 VAL A C 1
ATOM 1691 O O . VAL A 1 206 ? -5.148 -18.438 -3.719 1 98.94 206 VAL A O 1
ATOM 1694 N N . THR A 1 207 ? -6.684 -18.547 -5.312 1 98.88 207 THR A N 1
ATOM 1695 C CA . THR A 1 207 ? -5.734 -18.625 -6.418 1 98.88 207 THR A CA 1
ATOM 1696 C C . THR A 1 207 ? -6.078 -17.609 -7.5 1 98.88 207 THR A C 1
ATOM 1698 O O . THR A 1 207 ? -7.25 -17.422 -7.844 1 98.88 207 THR A O 1
ATOM 1701 N N . ILE A 1 208 ? -5.105 -16.875 -7.957 1 98.94 208 ILE A N 1
ATOM 1702 C CA . ILE A 1 208 ? -5.285 -15.992 -9.109 1 98.94 208 ILE A CA 1
ATOM 1703 C C . ILE A 1 208 ? -4.332 -16.406 -10.227 1 98.94 208 ILE A C 1
ATOM 1705 O O . ILE A 1 208 ? -3.131 -16.562 -10 1 98.94 208 ILE A O 1
ATOM 1709 N N . GLU A 1 209 ? -4.82 -16.609 -11.375 1 98.81 209 GLU A N 1
ATOM 1710 C CA . GLU A 1 209 ? -4.043 -16.797 -12.594 1 98.81 209 GLU A CA 1
ATOM 1711 C C . GLU A 1 209 ? -4.164 -15.578 -13.508 1 98.81 209 GLU A C 1
ATOM 1713 O O . GLU A 1 209 ? -5.27 -15.102 -13.781 1 98.81 209 GLU A O 1
ATOM 1718 N N . HIS A 1 210 ? -3.037 -15.125 -13.984 1 98.5 210 HIS A N 1
ATOM 1719 C CA . HIS A 1 210 ? -3 -13.93 -14.82 1 98.5 210 HIS A CA 1
ATOM 1720 C C . HIS A 1 210 ? -2.879 -14.297 -16.297 1 98.5 210 HIS A C 1
ATOM 1722 O O . HIS A 1 210 ? -2.096 -15.18 -16.656 1 98.5 210 HIS A O 1
ATOM 1728 N N . GLU A 1 211 ? -3.639 -13.633 -17.141 1 96.75 211 GLU A N 1
ATOM 1729 C CA . GLU A 1 211 ? -3.641 -13.914 -18.578 1 96.75 211 GLU A CA 1
ATOM 1730 C C . GLU A 1 211 ? -3.09 -12.734 -19.359 1 96.75 211 GLU A C 1
ATOM 1732 O O . GLU A 1 211 ? -2.32 -12.914 -20.312 1 96.75 211 GLU A O 1
ATOM 1737 N N . ALA A 1 212 ? -3.469 -11.578 -19.078 1 97 212 ALA A N 1
ATOM 1738 C CA . ALA A 1 212 ? -3.057 -10.344 -19.734 1 97 212 ALA A CA 1
ATOM 1739 C C . ALA A 1 212 ? -3.068 -9.172 -18.766 1 97 212 ALA A C 1
ATOM 1741 O O . ALA A 1 212 ? -3.791 -9.203 -17.766 1 97 212 ALA A O 1
ATOM 1742 N N . PRO A 1 213 ? -2.258 -8.195 -19.031 1 97.12 213 PRO A N 1
ATOM 1743 C CA . PRO A 1 213 ? -2.172 -7.082 -18.094 1 97.12 213 PRO A CA 1
ATOM 1744 C C . PRO A 1 213 ? -3.412 -6.188 -18.109 1 97.12 213 PRO A C 1
ATOM 1746 O O . PRO A 1 213 ? -4.047 -6.035 -19.156 1 97.12 213 PRO A O 1
ATOM 1749 N N . VAL A 1 214 ? -3.84 -5.684 -16.969 1 98.56 214 VAL A N 1
ATOM 1750 C CA . VAL A 1 214 ? -4.805 -4.594 -16.844 1 98.56 214 VAL A CA 1
ATOM 1751 C C . VAL A 1 214 ? -4.082 -3.252 -16.906 1 98.56 214 VAL A C 1
ATOM 1753 O O . VAL A 1 214 ? -3.088 -3.045 -16.203 1 98.56 214 VAL A O 1
ATOM 1756 N N . ALA A 1 215 ? -4.516 -2.357 -17.734 1 97.88 215 ALA A N 1
ATOM 1757 C CA . ALA A 1 215 ? -3.854 -1.074 -17.938 1 97.88 215 ALA A CA 1
ATOM 1758 C C . ALA A 1 215 ? -4.668 0.072 -17.359 1 97.88 215 ALA A C 1
ATOM 1760 O O . ALA A 1 215 ? -5.852 -0.094 -17.047 1 97.88 215 ALA A O 1
ATOM 1761 N N . LEU A 1 216 ? -3.973 1.186 -17.188 1 97.44 216 LEU A N 1
ATOM 1762 C CA . LEU A 1 216 ? -4.688 2.393 -16.781 1 97.44 216 LEU A CA 1
ATOM 1763 C C . LEU A 1 216 ? -5.742 2.768 -17.828 1 97.44 216 LEU A C 1
ATOM 1765 O O . LEU A 1 216 ? -5.473 2.732 -19.031 1 97.44 216 LEU A O 1
ATOM 1769 N N . GLY A 1 217 ? -6.941 3.107 -17.375 1 96.56 217 GLY A N 1
ATOM 1770 C CA . GLY A 1 217 ? -8.016 3.482 -18.281 1 96.56 217 GLY A CA 1
ATOM 1771 C C . GLY A 1 217 ? -8.938 2.328 -18.625 1 96.56 217 GLY A C 1
ATOM 1772 O O . GLY A 1 217 ? -10.039 2.537 -19.141 1 96.56 217 GLY A O 1
ATOM 1773 N N . ASP A 1 218 ? -8.5 1.093 -18.375 1 98.38 218 ASP A N 1
ATOM 1774 C CA . ASP A 1 218 ? -9.344 -0.072 -18.609 1 98.38 218 ASP A CA 1
ATOM 1775 C C . ASP A 1 218 ? -10.609 -0.021 -17.766 1 98.38 218 ASP A C 1
ATOM 1777 O O . ASP A 1 218 ? -10.555 0.358 -16.594 1 98.38 218 ASP A O 1
ATOM 1781 N N . LYS A 1 219 ? -11.711 -0.349 -18.344 1 98.38 219 LYS A N 1
ATOM 1782 C CA . LYS A 1 219 ? -12.922 -0.612 -17.578 1 98.38 219 LYS A CA 1
ATOM 1783 C C . LYS A 1 219 ? -12.961 -2.057 -17.094 1 98.38 219 LYS A C 1
ATOM 1785 O O . LYS A 1 219 ? -13.5 -2.934 -17.781 1 98.38 219 LYS A O 1
ATOM 1790 N N . LEU A 1 220 ? -12.461 -2.303 -15.953 1 98.81 220 LEU A N 1
ATOM 1791 C CA . LEU A 1 220 ? -12.328 -3.645 -15.398 1 98.81 220 LEU A CA 1
ATOM 1792 C C . LEU A 1 220 ? -13.625 -4.086 -14.734 1 98.81 220 LEU A C 1
ATOM 1794 O O . LEU A 1 220 ? -14.195 -3.354 -13.922 1 98.81 220 LEU A O 1
ATOM 1798 N N . GLU A 1 221 ? -14.102 -5.172 -15.141 1 98.81 221 GLU A N 1
ATOM 1799 C CA . GLU A 1 221 ? -15.266 -5.801 -14.523 1 98.81 221 GLU A CA 1
ATOM 1800 C C . GLU A 1 221 ? -14.906 -7.164 -13.938 1 98.81 221 GLU A C 1
ATOM 1802 O O . GLU A 1 221 ? -14 -7.836 -14.43 1 98.81 221 GLU A O 1
ATOM 1807 N N . ILE A 1 222 ? -15.602 -7.523 -12.898 1 98.88 222 ILE A N 1
ATOM 1808 C CA . ILE A 1 222 ? -15.43 -8.82 -12.25 1 98.88 222 ILE A CA 1
ATOM 1809 C C . ILE A 1 222 ? -16.703 -9.648 -12.406 1 98.88 222 ILE A C 1
ATOM 1811 O O . ILE A 1 222 ? -17.781 -9.234 -11.977 1 98.88 222 ILE A O 1
ATOM 1815 N N . ILE A 1 223 ? -16.547 -10.758 -13.023 1 98.81 223 ILE A N 1
ATOM 1816 C CA . ILE A 1 223 ? -17.656 -11.688 -13.227 1 98.81 223 ILE A CA 1
ATOM 1817 C C . ILE A 1 223 ? -17.562 -12.828 -12.219 1 98.81 223 ILE A C 1
ATOM 1819 O O . ILE A 1 223 ? -16.578 -13.586 -12.219 1 98.81 223 ILE A O 1
ATOM 1823 N N . SER A 1 224 ? -18.578 -12.992 -11.422 1 98.69 224 SER A N 1
ATOM 1824 C CA . SER A 1 224 ? -18.531 -13.977 -10.352 1 98.69 224 SER A CA 1
ATOM 1825 C C . SER A 1 224 ? -19.406 -15.188 -10.672 1 98.69 224 SER A C 1
ATOM 1827 O O . SER A 1 224 ? -20.5 -15.039 -11.219 1 98.69 224 SER A O 1
ATOM 1829 N N . HIS A 1 225 ? -18.906 -16.359 -10.352 1 98.56 225 HIS A N 1
ATOM 1830 C CA . HIS A 1 225 ? -19.641 -17.609 -10.414 1 98.56 225 HIS A CA 1
ATOM 1831 C C . HIS A 1 225 ? -19.484 -18.406 -9.125 1 98.56 225 HIS A C 1
ATOM 1833 O O . HIS A 1 225 ? -18.391 -18.453 -8.555 1 98.56 225 HIS A O 1
ATOM 1839 N N . VAL A 1 226 ? -20.547 -18.938 -8.688 1 98.06 226 VAL A N 1
ATOM 1840 C CA . VAL A 1 226 ? -20.5 -19.891 -7.578 1 98.06 226 VAL A CA 1
ATOM 1841 C C . VAL A 1 226 ? -20.812 -21.297 -8.078 1 98.06 226 VAL A C 1
ATOM 1843 O O . VAL A 1 226 ? -21.906 -21.531 -8.625 1 98.06 226 VAL A O 1
ATOM 1846 N N . HIS A 1 227 ? -19.828 -22.156 -7.934 1 97.5 227 HIS A N 1
ATOM 1847 C CA . HIS A 1 227 ? -19.984 -23.562 -8.273 1 97.5 227 HIS A CA 1
ATOM 1848 C C . HIS A 1 227 ? -20.312 -24.406 -7.039 1 97.5 227 HIS A C 1
ATOM 1850 O O . HIS A 1 227 ? -19.469 -24.547 -6.145 1 97.5 227 HIS A O 1
ATOM 1856 N N . PRO A 1 228 ? -21.484 -24.953 -6.977 1 96.75 228 PRO A N 1
ATOM 1857 C CA . PRO A 1 228 ? -21.875 -25.672 -5.758 1 96.75 228 PRO A CA 1
ATOM 1858 C C . PRO A 1 228 ? -21.141 -27 -5.598 1 96.75 228 PRO A C 1
ATOM 1860 O O . PRO A 1 228 ? -20.656 -27.562 -6.582 1 96.75 228 PRO A O 1
ATOM 1863 N N . ALA A 1 229 ? -21.172 -27.406 -4.34 1 95.31 229 ALA A N 1
ATOM 1864 C CA . ALA A 1 229 ? -20.672 -28.75 -4.074 1 95.31 229 ALA A CA 1
ATOM 1865 C C . ALA A 1 229 ? -21.312 -29.766 -5.008 1 95.31 229 ALA A C 1
ATOM 1867 O O . ALA A 1 229 ? -22.5 -29.672 -5.332 1 95.31 229 ALA A O 1
ATOM 1868 N N . GLY A 1 230 ? -20.516 -30.719 -5.41 1 94.12 230 GLY A N 1
ATOM 1869 C CA . GLY A 1 230 ? -21 -31.719 -6.34 1 94.12 230 GLY A CA 1
ATOM 1870 C C . GLY A 1 230 ? -20.688 -31.406 -7.785 1 94.12 230 GLY A C 1
ATOM 1871 O O . GLY A 1 230 ? -20.781 -32.281 -8.656 1 94.12 230 GLY A O 1
ATOM 1872 N N . SER A 1 231 ? -20.281 -30.156 -8.055 1 92.88 231 SER A N 1
ATOM 1873 C CA . SER A 1 231 ? -19.953 -29.766 -9.422 1 92.88 231 SER A CA 1
ATOM 1874 C C . SER A 1 231 ? -18.516 -29.266 -9.523 1 92.88 231 SER A C 1
ATOM 1876 O O . SER A 1 231 ? -18.141 -28.656 -10.523 1 92.88 231 SER A O 1
ATOM 1878 N N . THR A 1 232 ? -17.766 -29.438 -8.5 1 94.31 232 THR A N 1
ATOM 1879 C CA . THR A 1 232 ? -16.5 -28.719 -8.375 1 94.31 232 THR A CA 1
ATOM 1880 C C . THR A 1 232 ? -15.32 -29.656 -8.586 1 94.31 232 THR A C 1
ATOM 1882 O O . THR A 1 232 ? -14.172 -29.281 -8.32 1 94.31 232 THR A O 1
ATOM 1885 N N . GLU A 1 233 ? -15.531 -30.844 -9.086 1 91.06 233 GLU A N 1
ATOM 1886 C CA . GLU A 1 233 ? -14.461 -31.797 -9.359 1 91.06 233 GLU A CA 1
ATOM 1887 C C . GLU A 1 233 ? -13.523 -31.266 -10.445 1 91.06 233 GLU A C 1
ATOM 1889 O O . GLU A 1 233 ? -12.344 -31.625 -10.477 1 91.06 233 GLU A O 1
ATOM 1894 N N . ILE A 1 234 ? -13.961 -30.422 -11.258 1 91.12 234 ILE A N 1
ATOM 1895 C CA . ILE A 1 234 ? -13.195 -29.859 -12.367 1 91.12 234 ILE A CA 1
ATOM 1896 C C . ILE A 1 234 ? -12.047 -29.016 -11.828 1 91.12 234 ILE A C 1
ATOM 1898 O O . ILE A 1 234 ? -11.062 -28.781 -12.531 1 91.12 234 ILE A O 1
ATOM 1902 N N . PHE A 1 235 ? -12.18 -28.531 -10.562 1 94.25 235 PHE A N 1
ATOM 1903 C CA . PHE A 1 235 ? -11.156 -27.688 -9.953 1 94.25 235 PHE A CA 1
ATOM 1904 C C . PHE A 1 235 ? -10.156 -28.531 -9.172 1 94.25 235 PHE A C 1
ATOM 1906 O O . PHE A 1 235 ? -9.086 -28.047 -8.797 1 94.25 235 PHE A O 1
ATOM 1913 N N . GLY A 1 236 ? -10.461 -29.719 -8.891 1 93.06 236 GLY A N 1
ATOM 1914 C CA . GLY A 1 236 ? -9.648 -30.641 -8.109 1 93.06 236 GLY A CA 1
ATOM 1915 C C . GLY A 1 236 ? -10.453 -31.766 -7.496 1 93.06 236 GLY A C 1
ATOM 1916 O O . GLY A 1 236 ? -11.555 -31.547 -6.988 1 93.06 236 GLY A O 1
ATOM 1917 N N . PRO A 1 237 ? -9.906 -32.938 -7.559 1 91.62 237 PRO A N 1
ATOM 1918 C CA . PRO A 1 237 ? -10.664 -34.125 -7.07 1 91.62 237 PRO A CA 1
ATOM 1919 C C . PRO A 1 237 ? -11.023 -34 -5.59 1 91.62 237 PRO A C 1
ATOM 1921 O O . PRO A 1 237 ? -12.023 -34.562 -5.152 1 91.62 237 PRO A O 1
ATOM 1924 N N . GLY A 1 238 ? -10.258 -33.281 -4.871 1 92.81 238 GLY A N 1
ATOM 1925 C CA . GLY A 1 238 ? -10.516 -33.125 -3.447 1 92.81 238 GLY A CA 1
ATOM 1926 C C . GLY A 1 238 ? -11.531 -32.031 -3.139 1 92.81 238 GLY A C 1
ATOM 1927 O O . GLY A 1 238 ? -11.82 -31.766 -1.972 1 92.81 238 GLY A O 1
ATOM 1928 N N . LEU A 1 239 ? -12.133 -31.391 -4.191 1 95.12 239 LEU A N 1
ATOM 1929 C CA . LEU A 1 239 ? -13 -30.25 -3.961 1 95.12 239 LEU A CA 1
ATOM 1930 C C . LEU A 1 239 ? -14.461 -30.594 -4.238 1 95.12 239 LEU A C 1
ATOM 1932 O O . LEU A 1 239 ? -15.32 -29.719 -4.262 1 95.12 239 LEU A O 1
ATOM 1936 N N . VAL A 1 240 ? -14.797 -31.828 -4.355 1 93.75 240 VAL A N 1
ATOM 1937 C CA . VAL A 1 240 ? -16.109 -32.281 -4.809 1 93.75 240 VAL A CA 1
ATOM 1938 C C . VAL A 1 240 ? -17.172 -31.906 -3.787 1 93.75 240 VAL A C 1
ATOM 1940 O O . VAL A 1 240 ? -18.328 -31.641 -4.145 1 93.75 240 VAL A O 1
ATOM 1943 N N . ASP A 1 241 ? -16.844 -31.828 -2.553 1 94.5 241 ASP A N 1
ATOM 1944 C CA . ASP A 1 241 ? -17.844 -31.656 -1.496 1 94.5 241 ASP A CA 1
ATOM 1945 C C . ASP A 1 241 ? -17.891 -30.203 -1.036 1 94.5 241 ASP A C 1
ATOM 1947 O O . ASP A 1 241 ? -18.469 -29.906 0.016 1 94.5 241 ASP A O 1
ATOM 1951 N N . ARG A 1 242 ? -17.266 -29.359 -1.722 1 94.56 242 ARG A N 1
ATOM 1952 C CA . ARG A 1 242 ? -17.281 -27.953 -1.302 1 94.56 242 ARG A CA 1
ATOM 1953 C C . ARG A 1 242 ? -17.562 -27.031 -2.482 1 94.56 242 ARG A C 1
ATOM 1955 O O . ARG A 1 242 ? -17.359 -27.422 -3.637 1 94.56 242 ARG A O 1
ATOM 1962 N N . ALA A 1 243 ? -18.078 -25.891 -2.152 1 96.88 243 ALA A N 1
ATOM 1963 C CA . ALA A 1 243 ? -18.328 -24.875 -3.172 1 96.88 243 ALA A CA 1
ATOM 1964 C C . ALA A 1 243 ? -17.031 -24.188 -3.58 1 96.88 243 ALA A C 1
ATOM 1966 O O . ALA A 1 243 ? -16.125 -24 -2.756 1 96.88 243 ALA A O 1
ATOM 1967 N N . VAL A 1 244 ? -16.906 -23.859 -4.812 1 98.12 244 VAL A N 1
ATOM 1968 C CA . VAL A 1 244 ? -15.812 -23.047 -5.34 1 98.12 244 VAL A CA 1
ATOM 1969 C C . VAL A 1 244 ? -16.375 -21.797 -6.02 1 98.12 244 VAL A C 1
ATOM 1971 O O . VAL A 1 244 ? -17.312 -21.891 -6.805 1 98.12 244 VAL A O 1
ATOM 1974 N N . THR A 1 245 ? -15.891 -20.656 -5.621 1 98.62 245 THR A N 1
ATOM 1975 C CA . THR A 1 245 ? -16.219 -19.406 -6.297 1 98.62 245 THR A CA 1
ATOM 1976 C C . THR A 1 245 ? -15.125 -19.016 -7.285 1 98.62 245 THR A C 1
ATOM 1978 O O . THR A 1 245 ? -13.938 -19.141 -6.984 1 98.62 245 THR A O 1
ATOM 1981 N N . THR A 1 246 ? -15.57 -18.609 -8.453 1 98.75 246 THR A N 1
ATOM 1982 C CA . THR A 1 246 ? -14.594 -18.062 -9.398 1 98.75 246 THR A CA 1
ATOM 1983 C C . THR A 1 246 ? -14.906 -16.609 -9.719 1 98.75 246 THR A C 1
ATOM 1985 O O . THR A 1 246 ? -16.062 -16.203 -9.766 1 98.75 246 THR A O 1
ATOM 1988 N N . LEU A 1 247 ? -13.922 -15.812 -9.836 1 98.94 247 LEU A N 1
ATOM 1989 C CA . LEU A 1 247 ? -13.992 -14.422 -10.273 1 98.94 247 LEU A CA 1
ATOM 1990 C C . LEU A 1 247 ? -13.188 -14.211 -11.555 1 98.94 247 LEU A C 1
ATOM 1992 O O . LEU A 1 247 ? -11.977 -14.453 -11.578 1 98.94 247 LEU A O 1
ATOM 1996 N N . THR A 1 248 ? -13.828 -13.844 -12.609 1 98.94 248 THR A N 1
ATOM 1997 C CA . THR A 1 248 ? -13.164 -13.516 -13.867 1 98.94 248 THR A CA 1
ATOM 1998 C C . THR A 1 248 ? -13 -12.008 -14.016 1 98.94 248 THR A C 1
ATOM 2000 O O . THR A 1 248 ? -13.977 -11.266 -13.992 1 98.94 248 THR A O 1
ATOM 2003 N N . TYR A 1 249 ? -11.742 -11.586 -14.062 1 98.94 249 TYR A N 1
ATOM 2004 C CA . TYR A 1 249 ? -11.398 -10.203 -14.367 1 98.94 249 TYR A CA 1
ATOM 2005 C C . TYR A 1 249 ? -11.445 -9.953 -15.875 1 98.94 249 TYR A C 1
ATOM 2007 O O . TYR A 1 249 ? -10.695 -10.57 -16.641 1 98.94 249 TYR A O 1
ATOM 2015 N N . VAL A 1 250 ? -12.266 -9 -16.281 1 98.81 250 VAL A N 1
ATOM 2016 C CA . VAL A 1 250 ? -12.406 -8.836 -17.719 1 98.81 250 VAL A CA 1
ATOM 2017 C C . VAL A 1 250 ? -12.367 -7.348 -18.078 1 98.81 250 VAL A C 1
ATOM 2019 O O . VAL A 1 250 ? -12.828 -6.508 -17.297 1 98.81 250 VAL A O 1
ATOM 2022 N N . VAL A 1 251 ? -11.812 -6.996 -19.125 1 98.62 251 VAL A N 1
ATOM 2023 C CA . VAL A 1 251 ? -11.922 -5.719 -19.812 1 98.62 251 VAL A CA 1
ATOM 2024 C C . VAL A 1 251 ? -12.617 -5.922 -21.156 1 98.62 251 VAL A C 1
ATOM 2026 O O . VAL A 1 251 ? -12.055 -6.527 -22.078 1 98.62 251 VAL A O 1
ATOM 2029 N N . GLY A 1 252 ? -13.836 -5.395 -21.297 1 96.62 252 GLY A N 1
ATOM 2030 C CA . GLY A 1 252 ? -14.648 -5.836 -22.422 1 96.62 252 GLY A CA 1
ATOM 2031 C C . GLY A 1 252 ? -14.898 -7.332 -22.422 1 96.62 252 GLY A C 1
ATOM 2032 O O . GLY A 1 252 ? -15.391 -7.887 -21.438 1 96.62 252 GLY A O 1
ATOM 2033 N N . ASP A 1 253 ? -14.477 -7.996 -23.453 1 94.44 253 ASP A N 1
ATOM 2034 C CA . ASP A 1 253 ? -14.648 -9.438 -23.562 1 94.44 253 ASP A CA 1
ATOM 2035 C C . ASP A 1 253 ? -13.32 -10.172 -23.359 1 94.44 253 ASP A C 1
ATOM 2037 O O . ASP A 1 253 ? -13.227 -11.375 -23.594 1 94.44 253 ASP A O 1
ATOM 2041 N N . GLU A 1 254 ? -12.344 -9.445 -22.953 1 97.81 254 GLU A N 1
ATOM 2042 C CA . GLU A 1 254 ? -11.016 -10.031 -22.828 1 97.81 254 GLU A CA 1
ATOM 2043 C C . GLU A 1 254 ? -10.703 -10.391 -21.375 1 97.81 254 GLU A C 1
ATOM 2045 O O . GLU A 1 254 ? -10.578 -9.508 -20.531 1 97.81 254 GLU A O 1
ATOM 2050 N N . PRO A 1 255 ? -10.602 -11.68 -21.094 1 98.5 255 PRO A N 1
ATOM 2051 C CA . PRO A 1 255 ? -10.172 -12.047 -19.734 1 98.5 255 PRO A CA 1
ATOM 2052 C C . PRO A 1 255 ? -8.75 -11.594 -19.422 1 98.5 255 PRO A C 1
ATOM 2054 O O . PRO A 1 255 ? -7.852 -11.758 -20.266 1 98.5 255 PRO A O 1
ATOM 2057 N N . LYS A 1 256 ? -8.562 -11 -18.312 1 98.81 256 LYS A N 1
ATOM 2058 C CA . LYS A 1 256 ? -7.266 -10.508 -17.859 1 98.81 256 LYS A CA 1
ATOM 2059 C C . LYS A 1 256 ? -6.695 -11.398 -16.75 1 98.81 256 LYS A C 1
ATOM 2061 O O . LYS A 1 256 ? -5.484 -11.609 -16.688 1 98.81 256 LYS A O 1
ATOM 2066 N N . ALA A 1 257 ? -7.547 -11.961 -15.898 1 98.88 257 ALA A N 1
ATOM 2067 C CA . ALA A 1 257 ? -7.191 -12.891 -14.836 1 98.88 257 ALA A CA 1
ATOM 2068 C C . ALA A 1 257 ? -8.398 -13.711 -14.391 1 98.88 257 ALA A C 1
ATOM 2070 O O . ALA A 1 257 ? -9.539 -13.359 -14.703 1 98.88 257 ALA A O 1
ATOM 2071 N N . VAL A 1 258 ? -8.164 -14.75 -13.742 1 98.81 258 VAL A N 1
ATOM 2072 C CA . VAL A 1 258 ? -9.219 -15.555 -13.125 1 98.81 258 VAL A CA 1
ATOM 2073 C C . VAL A 1 258 ? -8.781 -15.992 -11.727 1 98.81 258 VAL A C 1
ATOM 2075 O O . VAL A 1 258 ? -7.641 -16.422 -11.531 1 98.81 258 VAL A O 1
ATOM 2078 N N . ALA A 1 259 ? -9.703 -15.875 -10.812 1 98.88 259 ALA A N 1
ATOM 2079 C CA . ALA A 1 259 ? -9.438 -16.281 -9.438 1 98.88 259 ALA A CA 1
ATOM 2080 C C . ALA A 1 259 ? -10.398 -17.391 -8.992 1 98.88 259 ALA A C 1
ATOM 2082 O O . ALA A 1 259 ? -11.477 -17.547 -9.57 1 98.88 259 ALA A O 1
ATOM 2083 N N . SER A 1 260 ? -9.977 -18.125 -8.07 1 98.75 260 SER A N 1
ATOM 2084 C CA . SER A 1 260 ? -10.828 -19.078 -7.371 1 98.75 260 SER A CA 1
ATOM 2085 C C . SER A 1 260 ? -10.711 -18.906 -5.859 1 98.75 260 SER A C 1
ATOM 2087 O O . SER A 1 260 ? -9.641 -18.562 -5.348 1 98.75 260 SER A O 1
ATOM 2089 N N . LEU A 1 261 ? -11.773 -19.141 -5.176 1 98.69 261 LEU A N 1
ATOM 2090 C CA . LEU A 1 261 ? -11.852 -19.109 -3.721 1 98.69 261 LEU A CA 1
ATOM 2091 C C . LEU A 1 261 ? -12.609 -20.312 -3.188 1 98.69 261 LEU A C 1
ATOM 2093 O O . LEU A 1 261 ? -13.695 -20.641 -3.678 1 98.69 261 LEU A O 1
ATOM 2097 N N . PHE A 1 262 ? -12.078 -20.953 -2.178 1 98.31 262 PHE A N 1
ATOM 2098 C CA . PHE A 1 262 ? -12.82 -21.984 -1.455 1 98.31 262 PHE A CA 1
ATOM 2099 C C . PHE A 1 262 ? -12.211 -22.234 -0.083 1 98.31 262 PHE A C 1
ATOM 2101 O O . PHE A 1 262 ? -11.016 -21.984 0.123 1 98.31 262 PHE A O 1
ATOM 2108 N N . ASN A 1 263 ? -13.023 -22.703 0.825 1 97.44 263 ASN A N 1
ATOM 2109 C CA . ASN A 1 263 ? -12.539 -23.031 2.16 1 97.44 263 ASN A CA 1
ATOM 2110 C C . ASN A 1 263 ? -11.805 -24.375 2.18 1 97.44 263 ASN A C 1
ATOM 2112 O O . ASN A 1 263 ? -12.219 -25.328 1.509 1 97.44 263 ASN A O 1
ATOM 2116 N N . LEU A 1 264 ? -10.766 -24.406 2.953 1 94.94 264 LEU A N 1
ATOM 2117 C CA . LEU A 1 264 ? -9.945 -25.594 3.096 1 94.94 264 LEU A CA 1
ATOM 2118 C C . LEU A 1 264 ? -10.539 -26.531 4.148 1 94.94 264 LEU A C 1
ATOM 2120 O O . LEU A 1 264 ? -11.18 -26.078 5.094 1 94.94 264 LEU A O 1
ATOM 2124 N N . MET B 1 1 ? -0.576 31.641 10.258 1 70.44 1 MET B N 1
ATOM 2125 C CA . MET B 1 1 ? 0.301 30.891 9.367 1 70.44 1 MET B CA 1
ATOM 2126 C C . MET B 1 1 ? -0.41 30.547 8.055 1 70.44 1 MET B C 1
ATOM 2128 O O . MET B 1 1 ? -1.64 30.594 7.988 1 70.44 1 MET B O 1
ATOM 2132 N N . SER B 1 2 ? 0.353 30.562 6.965 1 88.69 2 SER B N 1
ATOM 2133 C CA . SER B 1 2 ? -0.154 30.422 5.602 1 88.69 2 SER B CA 1
ATOM 2134 C C . SER B 1 2 ? 0.433 29.203 4.914 1 88.69 2 SER B C 1
ATOM 2136 O O . SER B 1 2 ? 1.243 28.484 5.504 1 88.69 2 SER B O 1
ATOM 2138 N N . LEU B 1 3 ? -0.105 28.859 3.791 1 95.19 3 LEU B N 1
ATOM 2139 C CA . LEU B 1 3 ? 0.28 27.672 3.057 1 95.19 3 LEU B CA 1
ATOM 2140 C C . LEU B 1 3 ? 1.74 27.734 2.623 1 95.19 3 LEU B C 1
ATOM 2142 O O . LEU B 1 3 ? 2.346 26.719 2.295 1 95.19 3 LEU B O 1
ATOM 2146 N N . ASP B 1 4 ? 2.289 28.938 2.611 1 94.56 4 ASP B N 1
ATOM 2147 C CA . ASP B 1 4 ? 3.664 29.078 2.143 1 94.56 4 ASP B CA 1
ATOM 2148 C C . ASP B 1 4 ? 4.641 29.141 3.316 1 94.56 4 ASP B C 1
ATOM 2150 O O . ASP B 1 4 ? 5.75 29.656 3.18 1 94.56 4 ASP B O 1
ATOM 2154 N N . LYS B 1 5 ? 4.23 28.688 4.465 1 94.94 5 LYS B N 1
ATOM 2155 C CA . LYS B 1 5 ? 5.105 28.703 5.633 1 94.94 5 LYS B CA 1
ATOM 2156 C C . LYS B 1 5 ? 6.375 27.906 5.375 1 94.94 5 LYS B C 1
ATOM 2158 O O . LYS B 1 5 ? 6.391 27 4.531 1 94.94 5 LYS B O 1
ATOM 2163 N N . LYS B 1 6 ? 7.387 28.312 6.09 1 95 6 LYS B N 1
ATOM 2164 C CA . LYS B 1 6 ? 8.625 27.531 6.074 1 95 6 LYS B CA 1
ATOM 2165 C C . LYS B 1 6 ? 8.578 26.406 7.094 1 95 6 LYS B C 1
ATOM 2167 O O . LYS B 1 6 ? 8.18 26.609 8.242 1 95 6 LYS B O 1
ATOM 2172 N N . LEU B 1 7 ? 8.938 25.234 6.66 1 96.75 7 LEU B N 1
ATOM 2173 C CA . LEU B 1 7 ? 8.945 24.094 7.562 1 96.75 7 LEU B CA 1
ATOM 2174 C C . LEU B 1 7 ? 10.195 24.109 8.438 1 96.75 7 LEU B C 1
ATOM 2176 O O . LEU B 1 7 ? 11.281 24.453 7.977 1 96.75 7 LEU B O 1
ATOM 2180 N N . MET B 1 8 ? 10.023 23.719 9.664 1 96.44 8 MET B N 1
ATOM 2181 C CA . MET B 1 8 ? 11.148 23.641 10.586 1 96.44 8 MET B CA 1
ATOM 2182 C C . MET B 1 8 ? 12.242 22.734 10.039 1 96.44 8 MET B C 1
ATOM 2184 O O . MET B 1 8 ? 11.969 21.594 9.656 1 96.44 8 MET B O 1
ATOM 2188 N N . PRO B 1 9 ? 13.445 23.234 9.961 1 95.38 9 PRO B N 1
ATOM 2189 C CA . PRO B 1 9 ? 14.523 22.359 9.492 1 95.38 9 PRO B CA 1
ATOM 2190 C C . PRO B 1 9 ? 14.82 21.219 10.461 1 95.38 9 PRO B C 1
ATOM 2192 O O . PRO B 1 9 ? 14.508 21.312 11.648 1 95.38 9 PRO B O 1
ATOM 2195 N N . VAL B 1 10 ? 15.312 20.141 9.922 1 92.69 10 VAL B N 1
ATOM 2196 C CA . VAL B 1 10 ? 15.734 19.031 10.773 1 92.69 10 VAL B CA 1
ATOM 2197 C C . VAL B 1 10 ? 16.812 19.5 11.75 1 92.69 10 VAL B C 1
ATOM 2199 O O . VAL B 1 10 ? 17.781 20.141 11.344 1 92.69 10 VAL B O 1
ATOM 2202 N N . PRO B 1 11 ? 16.594 19.312 13.031 1 91.38 11 PRO B N 1
ATOM 2203 C CA . PRO B 1 11 ? 17.719 19.531 13.945 1 91.38 11 PRO B CA 1
ATOM 2204 C C . PRO B 1 11 ? 18.797 18.453 13.828 1 91.38 11 PRO B C 1
ATOM 2206 O O . PRO B 1 11 ? 18.828 17.516 14.633 1 91.38 11 PRO B O 1
ATOM 2209 N N . ASP B 1 12 ? 19.625 18.609 12.953 1 81.12 12 ASP B N 1
ATOM 2210 C CA . ASP B 1 12 ? 20.594 17.562 12.656 1 81.12 12 ASP B CA 1
ATOM 2211 C C . ASP B 1 12 ? 21.469 17.25 13.875 1 81.12 12 ASP B C 1
ATOM 2213 O O . ASP B 1 12 ? 21.922 18.172 14.562 1 81.12 12 ASP B O 1
ATOM 2217 N N . GLY B 1 13 ? 21.703 16.031 14.07 1 85.44 13 GLY B N 1
ATOM 2218 C CA . GLY B 1 13 ? 22.562 15.586 15.156 1 85.44 13 GLY B CA 1
ATOM 2219 C C . GLY B 1 13 ? 21.875 15.578 16.5 1 85.44 13 GLY B C 1
ATOM 2220 O O . GLY B 1 13 ? 22.453 15.156 17.5 1 85.44 13 GLY B O 1
ATOM 2221 N N . HIS B 1 14 ? 20.688 16.078 16.453 1 88.62 14 HIS B N 1
ATOM 2222 C CA . HIS B 1 14 ? 19.938 16.094 17.703 1 88.62 14 HIS B CA 1
ATOM 2223 C C . HIS B 1 14 ? 19.516 14.68 18.109 1 88.62 14 HIS B C 1
ATOM 2225 O O . HIS B 1 14 ? 18.922 13.953 17.312 1 88.62 14 HIS B O 1
ATOM 2231 N N . PRO B 1 15 ? 19.703 14.219 19.297 1 91.5 15 PRO B N 1
ATOM 2232 C CA . PRO B 1 15 ? 19.484 12.836 19.703 1 91.5 15 PRO B CA 1
ATOM 2233 C C . PRO B 1 15 ? 18.016 12.469 19.797 1 91.5 15 PRO B C 1
ATOM 2235 O O . PRO B 1 15 ? 17.656 11.281 19.812 1 91.5 15 PRO B O 1
ATOM 2238 N N . ASP B 1 16 ? 17.156 13.461 19.812 1 93.88 16 ASP B N 1
ATOM 2239 C CA . ASP B 1 16 ? 15.742 13.172 20 1 93.88 16 ASP B CA 1
ATOM 2240 C C . ASP B 1 16 ? 15 13.164 18.672 1 93.88 16 ASP B C 1
ATOM 2242 O O . ASP B 1 16 ? 13.766 13.062 18.641 1 93.88 16 ASP B O 1
ATOM 2246 N N . VAL B 1 17 ? 15.727 13.328 17.625 1 97.31 17 VAL B N 1
ATOM 2247 C CA . VAL B 1 17 ? 15.148 13.062 16.312 1 97.31 17 VAL B CA 1
ATOM 2248 C C . VAL B 1 17 ? 15.094 11.555 16.062 1 97.31 17 VAL B C 1
ATOM 2250 O O . VAL B 1 17 ? 16.125 10.875 16.078 1 97.31 17 VAL B O 1
ATOM 2253 N N . PHE B 1 18 ? 13.859 11.078 15.938 1 97.75 18 PHE B N 1
ATOM 2254 C CA . PHE B 1 18 ? 13.656 9.656 15.695 1 97.75 18 PHE B CA 1
ATOM 2255 C C . PHE B 1 18 ? 14.055 9.281 14.273 1 97.75 18 PHE B C 1
ATOM 2257 O O . PHE B 1 18 ? 13.773 10.031 13.336 1 97.75 18 PHE B O 1
ATOM 2264 N N . ASP B 1 19 ? 14.742 8.164 14.086 1 97.44 19 ASP B N 1
ATOM 2265 C CA . ASP B 1 19 ? 15.383 7.836 12.82 1 97.44 19 ASP B CA 1
ATOM 2266 C C . ASP B 1 19 ? 15.188 6.359 12.477 1 97.44 19 ASP B C 1
ATOM 2268 O O . ASP B 1 19 ? 15.484 5.48 13.289 1 97.44 19 ASP B O 1
ATOM 2272 N N . ARG B 1 20 ? 14.633 6.07 11.273 1 97.5 20 ARG B N 1
ATOM 2273 C CA . ARG B 1 20 ? 14.5 4.719 10.734 1 97.5 20 ARG B CA 1
ATOM 2274 C C . ARG B 1 20 ? 14.789 4.691 9.242 1 97.5 20 ARG B C 1
ATOM 2276 O O . ARG B 1 20 ? 14.617 5.699 8.547 1 97.5 20 ARG B O 1
ATOM 2283 N N . GLU B 1 21 ? 15.227 3.514 8.781 1 97.88 21 GLU B N 1
ATOM 2284 C CA . GLU B 1 21 ? 15.469 3.309 7.355 1 97.88 21 GLU B CA 1
ATOM 2285 C C . GLU B 1 21 ? 14.852 1.997 6.879 1 97.88 21 GLU B C 1
ATOM 2287 O O . GLU B 1 21 ? 14.852 1.001 7.605 1 97.88 21 GLU B O 1
ATOM 2292 N N . TRP B 1 22 ? 14.352 2.033 5.73 1 97.25 22 TRP B N 1
ATOM 2293 C CA . TRP B 1 22 ? 13.883 0.821 5.066 1 97.25 22 TRP B CA 1
ATOM 2294 C C . TRP B 1 22 ? 13.852 1.007 3.553 1 97.25 22 TRP B C 1
ATOM 2296 O O . TRP B 1 22 ? 13.898 2.137 3.059 1 97.25 22 TRP B O 1
ATOM 2306 N N . PRO B 1 23 ? 13.773 -0.07 2.801 1 96.62 23 PRO B N 1
ATOM 2307 C CA . PRO B 1 23 ? 13.859 0.03 1.343 1 96.62 23 PRO B CA 1
ATOM 2308 C C . PRO B 1 23 ? 12.586 0.589 0.714 1 96.62 23 PRO B C 1
ATOM 2310 O O . PRO B 1 23 ? 11.484 0.335 1.211 1 96.62 23 PRO B O 1
ATOM 2313 N N . LEU B 1 24 ? 12.734 1.339 -0.366 1 97.31 24 LEU B N 1
ATOM 2314 C CA . LEU B 1 24 ? 11.609 1.692 -1.225 1 97.31 24 LEU B CA 1
ATOM 2315 C C . LEU B 1 24 ? 11.148 0.488 -2.039 1 97.31 24 LEU B C 1
ATOM 2317 O O . LEU B 1 24 ? 11.938 -0.12 -2.76 1 97.31 24 LEU B O 1
ATOM 2321 N N . ARG B 1 25 ? 9.875 0.209 -1.939 1 96.44 25 ARG B N 1
ATOM 2322 C CA . ARG B 1 25 ? 9.344 -1.011 -2.533 1 96.44 25 ARG B CA 1
ATOM 2323 C C . ARG B 1 25 ? 8.633 -0.713 -3.85 1 96.44 25 ARG B C 1
ATOM 2325 O O . ARG B 1 25 ? 8.219 0.423 -4.098 1 96.44 25 ARG B O 1
ATOM 2332 N N . VAL B 1 26 ? 8.445 -1.722 -4.656 1 94.5 26 VAL B N 1
ATOM 2333 C CA . VAL B 1 26 ? 7.844 -1.577 -5.977 1 94.5 26 VAL B CA 1
ATOM 2334 C C . VAL B 1 26 ? 6.383 -1.156 -5.836 1 94.5 26 VAL B C 1
ATOM 2336 O O . VAL B 1 26 ? 5.859 -0.417 -6.676 1 94.5 26 VAL B O 1
ATOM 2339 N N . GLY B 1 27 ? 5.727 -1.568 -4.785 1 95.31 27 GLY B N 1
ATOM 2340 C CA . GLY B 1 27 ? 4.332 -1.209 -4.57 1 95.31 27 GLY B CA 1
ATOM 2341 C C . GLY B 1 27 ? 4.141 0.258 -4.234 1 95.31 27 GLY B C 1
ATOM 2342 O O . GLY B 1 27 ? 3.014 0.755 -4.219 1 95.31 27 GLY B O 1
ATOM 2343 N N . ASP B 1 28 ? 5.242 1.006 -4.086 1 97.31 28 ASP B N 1
ATOM 2344 C CA . ASP B 1 28 ? 5.176 2.383 -3.607 1 97.31 28 ASP B CA 1
ATOM 2345 C C . ASP B 1 28 ? 5.445 3.373 -4.738 1 97.31 28 ASP B C 1
ATOM 2347 O O . ASP B 1 28 ? 5.363 4.586 -4.539 1 97.31 28 ASP B O 1
ATOM 2351 N N . ILE B 1 29 ? 5.762 2.857 -5.93 1 97.75 29 ILE B N 1
ATOM 2352 C CA . ILE B 1 29 ? 6.258 3.754 -6.969 1 97.75 29 ILE B CA 1
ATOM 2353 C C . ILE B 1 29 ? 5.234 3.854 -8.094 1 97.75 29 ILE B C 1
ATOM 2355 O O . ILE B 1 29 ? 4.332 3.018 -8.203 1 97.75 29 ILE B O 1
ATOM 2359 N N . ASP B 1 30 ? 5.324 4.918 -8.859 1 96.81 30 ASP B N 1
ATOM 2360 C CA . ASP B 1 30 ? 4.484 5.078 -10.039 1 96.81 30 ASP B CA 1
ATOM 2361 C C . ASP B 1 30 ? 5.152 4.48 -11.273 1 96.81 30 ASP B C 1
ATOM 2363 O O . ASP B 1 30 ? 6.18 3.807 -11.164 1 96.81 30 ASP B O 1
ATOM 2367 N N . ARG B 1 31 ? 4.512 4.625 -12.422 1 94.75 31 ARG B N 1
ATOM 2368 C CA . ARG B 1 31 ? 4.945 3.969 -13.648 1 94.75 31 ARG B CA 1
ATOM 2369 C C . ARG B 1 31 ? 6.312 4.484 -14.086 1 94.75 31 ARG B C 1
ATOM 2371 O O . ARG B 1 31 ? 6.98 3.861 -14.914 1 94.75 31 ARG B O 1
ATOM 2378 N N . ALA B 1 32 ? 6.758 5.684 -13.547 1 95.44 32 ALA B N 1
ATOM 2379 C CA . ALA B 1 32 ? 8.062 6.238 -13.891 1 95.44 32 ALA B CA 1
ATOM 2380 C C . ALA B 1 32 ? 9.102 5.879 -12.828 1 95.44 32 ALA B C 1
ATOM 2382 O O . ALA B 1 32 ? 10.266 6.289 -12.922 1 95.44 32 ALA B O 1
ATOM 2383 N N . GLY B 1 33 ? 8.688 5.188 -11.812 1 96.56 33 GLY B N 1
ATOM 2384 C CA . GLY B 1 33 ? 9.609 4.746 -10.781 1 96.56 33 GLY B CA 1
ATOM 2385 C C . GLY B 1 33 ? 9.727 5.727 -9.633 1 96.56 33 GLY B C 1
ATOM 2386 O O . GLY B 1 33 ? 10.578 5.559 -8.75 1 96.56 33 GLY B O 1
ATOM 2387 N N . ARG B 1 34 ? 8.93 6.758 -9.617 1 97.88 34 ARG B N 1
ATOM 2388 C CA . ARG B 1 34 ? 8.945 7.758 -8.555 1 97.88 34 ARG B CA 1
ATOM 2389 C C . ARG B 1 34 ? 8.125 7.297 -7.355 1 97.88 34 ARG B C 1
ATOM 2391 O O . ARG B 1 34 ? 7.039 6.734 -7.516 1 97.88 34 ARG B O 1
ATOM 2398 N N . LEU B 1 35 ? 8.672 7.539 -6.137 1 98.62 35 LEU B N 1
ATOM 2399 C CA . LEU B 1 35 ? 7.863 7.34 -4.941 1 98.62 35 LEU B CA 1
ATOM 2400 C C . LEU B 1 35 ? 6.598 8.188 -4.992 1 98.62 35 LEU B C 1
ATOM 2402 O O . LEU B 1 35 ? 6.672 9.414 -5.059 1 98.62 35 LEU B O 1
ATOM 2406 N N . ARG B 1 36 ? 5.445 7.516 -4.988 1 98.75 36 ARG B N 1
ATOM 2407 C CA . ARG B 1 36 ? 4.172 8.227 -5.004 1 98.75 36 ARG B CA 1
ATOM 2408 C C . ARG B 1 36 ? 3.939 8.961 -3.689 1 98.75 36 ARG B C 1
ATOM 2410 O O . ARG B 1 36 ? 4.453 8.562 -2.645 1 98.75 36 ARG B O 1
ATOM 2417 N N . LEU B 1 37 ? 3.109 10 -3.748 1 98.88 37 LEU B N 1
ATOM 2418 C CA . LEU B 1 37 ? 2.838 10.781 -2.543 1 98.88 37 LEU B CA 1
ATOM 2419 C C . LEU B 1 37 ? 1.978 9.984 -1.566 1 98.88 37 LEU B C 1
ATOM 2421 O O . LEU B 1 37 ? 2.121 10.125 -0.35 1 98.88 37 LEU B O 1
ATOM 2425 N N . ASP B 1 38 ? 1.019 9.164 -2.061 1 98.75 38 ASP B N 1
ATOM 2426 C CA . ASP B 1 38 ? 0.239 8.336 -1.148 1 98.75 38 ASP B CA 1
ATOM 2427 C C . ASP B 1 38 ? 1.136 7.352 -0.403 1 98.75 38 ASP B C 1
ATOM 2429 O O . ASP B 1 38 ? 0.975 7.145 0.802 1 98.75 38 ASP B O 1
ATOM 2433 N N . ALA B 1 39 ? 2.062 6.746 -1.108 1 98.56 39 ALA B N 1
ATOM 2434 C CA . ALA B 1 39 ? 3.01 5.828 -0.483 1 98.56 39 ALA B CA 1
ATOM 2435 C C . ALA B 1 39 ? 3.934 6.566 0.482 1 98.56 39 ALA B C 1
ATOM 2437 O O . ALA B 1 39 ? 4.227 6.074 1.573 1 98.56 39 ALA B O 1
ATOM 2438 N N . ALA B 1 40 ? 4.43 7.727 0.083 1 98.88 40 ALA B N 1
ATOM 2439 C CA . ALA B 1 40 ? 5.25 8.531 0.986 1 98.88 40 ALA B CA 1
ATOM 2440 C C . ALA B 1 40 ? 4.516 8.805 2.295 1 98.88 40 ALA B C 1
ATOM 2442 O O . ALA B 1 40 ? 5.098 8.695 3.377 1 98.88 40 ALA B O 1
ATOM 2443 N N . CYS B 1 41 ? 3.289 9.117 2.184 1 98.81 41 CYS B N 1
ATOM 2444 C CA . CYS B 1 41 ? 2.514 9.453 3.373 1 98.81 41 CYS B CA 1
ATOM 2445 C C . CYS B 1 41 ? 2.236 8.211 4.211 1 98.81 41 CYS B C 1
ATOM 2447 O O . CYS B 1 41 ? 2.096 8.297 5.43 1 98.81 41 CYS B O 1
ATOM 2449 N N . ARG B 1 42 ? 2.162 7.055 3.559 1 98.38 42 ARG B N 1
ATOM 2450 C CA . ARG B 1 42 ? 2.123 5.82 4.34 1 98.38 42 ARG B CA 1
ATOM 2451 C C . ARG B 1 42 ? 3.402 5.648 5.152 1 98.38 42 ARG B C 1
ATOM 2453 O O . ARG B 1 42 ? 3.354 5.266 6.324 1 98.38 42 ARG B O 1
ATOM 2460 N N . HIS B 1 43 ? 4.547 5.887 4.535 1 98.62 43 HIS B N 1
ATOM 2461 C CA . HIS B 1 43 ? 5.812 5.781 5.258 1 98.62 43 HIS B CA 1
ATOM 2462 C C . HIS B 1 43 ? 5.891 6.805 6.383 1 98.62 43 HIS B C 1
ATOM 2464 O O . HIS B 1 43 ? 6.414 6.512 7.461 1 98.62 43 HIS B O 1
ATOM 2470 N N . ILE B 1 44 ? 5.391 7.973 6.137 1 98.75 44 ILE B N 1
ATOM 2471 C CA . ILE B 1 44 ? 5.344 9.023 7.148 1 98.75 44 ILE B CA 1
ATOM 2472 C C . ILE B 1 44 ? 4.473 8.57 8.32 1 98.75 44 ILE B C 1
ATOM 2474 O O . ILE B 1 44 ? 4.816 8.789 9.484 1 98.75 44 ILE B O 1
ATOM 2478 N N . GLN B 1 45 ? 3.352 7.977 8.031 1 97.69 45 GLN B N 1
ATOM 2479 C CA . GLN B 1 45 ? 2.51 7.367 9.055 1 97.69 45 GLN B CA 1
ATOM 2480 C C . GLN B 1 45 ? 3.258 6.266 9.805 1 97.69 45 GLN B C 1
ATOM 2482 O O . GLN B 1 45 ? 3.191 6.18 11.031 1 97.69 45 GLN B O 1
ATOM 2487 N N . ASP B 1 46 ? 3.988 5.422 9.102 1 97.62 46 ASP B N 1
ATOM 2488 C CA . ASP B 1 46 ? 4.676 4.266 9.664 1 97.62 46 ASP B CA 1
ATOM 2489 C C . ASP B 1 46 ? 5.73 4.695 10.68 1 97.62 46 ASP B C 1
ATOM 2491 O O . ASP B 1 46 ? 5.832 4.105 11.758 1 97.62 46 ASP B O 1
ATOM 2495 N N . ILE B 1 47 ? 6.516 5.672 10.328 1 98.44 47 ILE B N 1
ATOM 2496 C CA . ILE B 1 47 ? 7.559 6.082 11.258 1 98.44 47 ILE B CA 1
ATOM 2497 C C . ILE B 1 47 ? 6.922 6.676 12.516 1 98.44 47 ILE B C 1
ATOM 2499 O O . ILE B 1 47 ? 7.461 6.543 13.617 1 98.44 47 ILE B O 1
ATOM 2503 N N . GLY B 1 48 ? 5.77 7.348 12.359 1 97.38 48 GLY B N 1
ATOM 2504 C CA . GLY B 1 48 ? 5.035 7.805 13.531 1 97.38 48 GLY B CA 1
ATOM 2505 C C . GLY B 1 48 ? 4.641 6.676 14.461 1 97.38 48 GLY B C 1
ATOM 2506 O O . GLY B 1 48 ? 4.801 6.789 15.68 1 97.38 48 GLY B O 1
ATOM 2507 N N . GLN B 1 49 ? 4.121 5.633 13.906 1 95.38 49 GLN B N 1
ATOM 2508 C CA . GLN B 1 49 ? 3.748 4.461 14.695 1 95.38 49 GLN B CA 1
ATOM 2509 C C . GLN B 1 49 ? 4.965 3.844 15.375 1 95.38 49 GLN B C 1
ATOM 2511 O O . GLN B 1 49 ? 4.902 3.455 16.547 1 95.38 49 GLN B O 1
ATOM 2516 N N . ASP B 1 50 ? 6.059 3.734 14.641 1 96.81 50 ASP B N 1
ATOM 2517 C CA . ASP B 1 50 ? 7.293 3.195 15.203 1 96.81 50 ASP B CA 1
ATOM 2518 C C . ASP B 1 50 ? 7.742 4.004 16.422 1 96.81 50 ASP B C 1
ATOM 2520 O O . ASP B 1 50 ? 8.125 3.436 17.438 1 96.81 50 ASP B O 1
ATOM 2524 N N . GLN B 1 51 ? 7.727 5.277 16.25 1 96.81 51 GLN B N 1
ATOM 2525 C CA . GLN B 1 51 ? 8.172 6.141 17.344 1 96.81 51 GLN B CA 1
ATOM 2526 C C . GLN B 1 51 ? 7.289 5.977 18.578 1 96.81 51 GLN B C 1
ATOM 2528 O O . GLN B 1 51 ? 7.785 5.855 19.688 1 96.81 51 GLN B O 1
ATOM 2533 N N . LEU B 1 52 ? 5.988 6.023 18.359 1 95.31 52 LEU B N 1
ATOM 2534 C CA . LEU B 1 52 ? 5.043 5.871 19.453 1 95.31 52 LEU B CA 1
ATOM 2535 C C . LEU B 1 52 ? 5.277 4.562 20.203 1 95.31 52 LEU B C 1
ATOM 2537 O O . LEU B 1 52 ? 5.277 4.535 21.438 1 95.31 52 LEU B O 1
ATOM 2541 N N . ARG B 1 53 ? 5.465 3.518 19.469 1 93.56 53 ARG B N 1
ATOM 2542 C CA . ARG B 1 53 ? 5.723 2.201 20.047 1 93.56 53 ARG B CA 1
ATOM 2543 C C . ARG B 1 53 ? 7.016 2.197 20.859 1 93.56 53 ARG B C 1
ATOM 2545 O O . ARG B 1 53 ? 7.047 1.722 21.984 1 93.56 53 ARG B O 1
ATOM 2552 N N . GLU B 1 54 ? 8.039 2.691 20.266 1 94 54 GLU B N 1
ATOM 2553 C CA . GLU B 1 54 ? 9.336 2.693 20.938 1 94 54 GLU B CA 1
ATOM 2554 C C . GLU B 1 54 ? 9.305 3.527 22.203 1 94 54 GLU B C 1
ATOM 2556 O O . GLU B 1 54 ? 9.969 3.193 23.188 1 94 54 GLU B O 1
ATOM 2561 N N . MET B 1 55 ? 8.547 4.602 22.156 1 93.44 55 MET B N 1
ATOM 2562 C CA . MET B 1 55 ? 8.414 5.469 23.328 1 93.44 55 MET B CA 1
ATOM 2563 C C . MET B 1 55 ? 7.52 4.824 24.375 1 93.44 55 MET B C 1
ATOM 2565 O O . MET B 1 55 ? 7.441 5.305 25.516 1 93.44 55 MET B O 1
ATOM 2569 N N . GLY B 1 56 ? 6.77 3.75 24.016 1 92.62 56 GLY B N 1
ATOM 2570 C CA . GLY B 1 56 ? 5.941 3.02 24.969 1 92.62 56 GLY B CA 1
ATOM 2571 C C . GLY B 1 56 ? 4.605 3.684 25.219 1 92.62 56 GLY B C 1
ATOM 2572 O O . GLY B 1 56 ? 4.02 3.52 26.297 1 92.62 56 GLY B O 1
ATOM 2573 N N . PHE B 1 57 ? 4.09 4.469 24.266 1 93.62 57 PHE B N 1
ATOM 2574 C CA . PHE B 1 57 ? 2.896 5.25 24.562 1 93.62 57 PHE B CA 1
ATOM 2575 C C . PHE B 1 57 ? 1.726 4.789 23.703 1 93.62 57 PHE B C 1
ATOM 2577 O O . PHE B 1 57 ? 0.696 5.465 23.625 1 93.62 57 PHE B O 1
ATOM 2584 N N . GLU B 1 58 ? 1.82 3.693 23.016 1 90.06 58 GLU B N 1
ATOM 2585 C CA . GLU B 1 58 ? 0.748 3.205 22.156 1 90.06 58 GLU B CA 1
ATOM 2586 C C . GLU B 1 58 ? -0.529 2.953 22.953 1 90.06 58 GLU B C 1
ATOM 2588 O O . GLU B 1 58 ? -1.631 3.223 22.469 1 90.06 58 GLU B O 1
ATOM 2593 N N . GLU B 1 59 ? -0.396 2.498 24.141 1 88.38 59 GLU B N 1
ATOM 2594 C CA . GLU B 1 59 ? -1.557 2.193 24.984 1 88.38 59 GLU B CA 1
ATOM 2595 C C . GLU B 1 59 ? -2.143 3.459 25.594 1 88.38 59 GLU B C 1
ATOM 2597 O O . GLU B 1 59 ? -3.361 3.592 25.719 1 88.38 59 GLU B O 1
ATOM 2602 N N . THR B 1 60 ? -1.257 4.359 25.969 1 90 60 THR B N 1
ATOM 2603 C CA . THR B 1 60 ? -1.685 5.594 26.609 1 90 60 THR B CA 1
ATOM 2604 C C . THR B 1 60 ? -2.328 6.539 25.594 1 90 60 THR B C 1
ATOM 2606 O O . THR B 1 60 ? -3.254 7.281 25.938 1 90 60 THR B O 1
ATOM 2609 N N . HIS B 1 61 ? -1.797 6.52 24.453 1 91.06 61 HIS B N 1
ATOM 2610 C CA . HIS B 1 61 ? -2.293 7.383 23.391 1 91.06 61 HIS B CA 1
ATOM 2611 C C . HIS B 1 61 ? -2.643 6.578 22.141 1 91.06 61 HIS B C 1
ATOM 2613 O O . HIS B 1 61 ? -2.02 6.75 21.094 1 91.06 61 HIS B O 1
ATOM 2619 N N . PRO B 1 62 ? -3.717 5.875 22.219 1 86.19 62 PRO B N 1
ATOM 2620 C CA . PRO B 1 62 ? -4.008 4.914 21.156 1 86.19 62 PRO B CA 1
ATOM 2621 C C . PRO B 1 62 ? -4.609 5.578 19.922 1 86.19 62 PRO B C 1
ATOM 2623 O O . PRO B 1 62 ? -4.59 4.992 18.828 1 86.19 62 PRO B O 1
ATOM 2626 N N . LEU B 1 63 ? -5.125 6.727 20.047 1 91.69 63 LEU B N 1
ATOM 2627 C CA . LEU B 1 63 ? -5.863 7.293 18.922 1 91.69 63 LEU B CA 1
ATOM 2628 C C . LEU B 1 63 ? -5.43 8.727 18.656 1 91.69 63 LEU B C 1
ATOM 2630 O O . LEU B 1 63 ? -5.535 9.586 19.531 1 91.69 63 LEU B O 1
ATOM 2634 N N . TRP B 1 64 ? -4.902 8.922 17.531 1 94.81 64 TRP B N 1
ATOM 2635 C CA . TRP B 1 64 ? -4.535 10.234 17 1 94.81 64 TRP B CA 1
ATOM 2636 C C . TRP B 1 64 ? -5.234 10.508 15.68 1 94.81 64 TRP B C 1
ATOM 2638 O O . TRP B 1 64 ? -5.344 9.617 14.828 1 94.81 64 TRP B O 1
ATOM 2648 N N . ILE B 1 65 ? -5.688 11.719 15.492 1 94.88 65 ILE B N 1
ATOM 2649 C CA . ILE B 1 65 ? -6.297 12.148 14.234 1 94.88 65 ILE B CA 1
ATOM 2650 C C . ILE B 1 65 ? -5.402 13.18 13.555 1 94.88 65 ILE B C 1
ATOM 2652 O O . ILE B 1 65 ? -4.953 14.141 14.188 1 94.88 65 ILE B O 1
ATOM 2656 N N . VAL B 1 66 ? -5.094 12.938 12.328 1 97.56 66 VAL B N 1
ATOM 2657 C CA . VAL B 1 66 ? -4.352 13.938 11.57 1 97.56 66 VAL B CA 1
ATOM 2658 C C . VAL B 1 66 ? -5.324 14.961 10.984 1 97.56 66 VAL B C 1
ATOM 2660 O O . VAL B 1 66 ? -6.238 14.609 10.242 1 97.56 66 VAL B O 1
ATOM 2663 N N . ARG B 1 67 ? -5.137 16.188 11.297 1 97.81 67 ARG B N 1
ATOM 2664 C CA . ARG B 1 67 ? -6.016 17.266 10.836 1 97.81 67 ARG B CA 1
ATOM 2665 C C . ARG B 1 67 ? -5.461 17.922 9.586 1 97.81 67 ARG B C 1
ATOM 2667 O O . ARG B 1 67 ? -6.223 18.422 8.75 1 97.81 67 ARG B O 1
ATOM 2674 N N . ARG B 1 68 ? -4.191 17.984 9.469 1 98.69 68 ARG B N 1
ATOM 2675 C CA . ARG B 1 68 ? -3.516 18.547 8.297 1 98.69 68 ARG B CA 1
ATOM 2676 C C . ARG B 1 68 ? -2.184 17.844 8.055 1 98.69 68 ARG B C 1
ATOM 2678 O O . ARG B 1 68 ? -1.441 17.562 9 1 98.69 68 ARG B O 1
ATOM 2685 N N . THR B 1 69 ? -1.908 17.594 6.836 1 98.88 69 THR B N 1
ATOM 2686 C CA . THR B 1 69 ? -0.581 17.172 6.402 1 98.88 69 THR B CA 1
ATOM 2687 C C . THR B 1 69 ? -0.093 18.047 5.242 1 98.88 69 THR B C 1
ATOM 2689 O O . THR B 1 69 ? -0.809 18.234 4.258 1 98.88 69 THR B O 1
ATOM 2692 N N . MET B 1 70 ? 1.02 18.656 5.426 1 98.75 70 MET B N 1
ATOM 2693 C CA . MET B 1 70 ? 1.742 19.375 4.383 1 98.75 70 MET B CA 1
ATOM 2694 C C . MET B 1 70 ? 2.959 18.578 3.916 1 98.75 70 MET B C 1
ATOM 2696 O O . MET B 1 70 ? 3.717 18.062 4.734 1 98.75 70 MET B O 1
ATOM 2700 N N . VAL B 1 71 ? 3.094 18.453 2.596 1 98.88 71 VAL B N 1
ATOM 2701 C CA . VAL B 1 71 ? 4.203 17.688 2.041 1 98.88 71 VAL B CA 1
ATOM 2702 C C . VAL B 1 71 ? 4.895 18.484 0.944 1 98.88 71 VAL B C 1
ATOM 2704 O O . VAL B 1 71 ? 4.234 19.016 0.043 1 98.88 71 VAL B O 1
ATOM 2707 N N . ASP B 1 72 ? 6.176 18.625 1.057 1 98.88 72 ASP B N 1
ATOM 2708 C CA . ASP B 1 72 ? 7.023 19.172 -0.009 1 98.88 72 ASP B CA 1
ATOM 2709 C C . ASP B 1 72 ? 7.73 18.047 -0.759 1 98.88 72 ASP B C 1
ATOM 2711 O O . ASP B 1 72 ? 8.57 17.344 -0.189 1 98.88 72 ASP B O 1
ATOM 2715 N N . LEU B 1 73 ? 7.316 17.844 -1.945 1 98.88 73 LEU B N 1
ATOM 2716 C CA . LEU B 1 73 ? 8.125 17.031 -2.846 1 98.88 73 LEU B CA 1
ATOM 2717 C C . LEU B 1 73 ? 9.227 17.859 -3.496 1 98.88 73 LEU B C 1
ATOM 2719 O O . LEU B 1 73 ? 9 18.5 -4.527 1 98.88 73 LEU B O 1
ATOM 2723 N N . ILE B 1 74 ? 10.438 17.797 -2.982 1 98.75 74 ILE B N 1
ATOM 2724 C CA . ILE B 1 74 ? 11.523 18.688 -3.387 1 98.75 74 ILE B CA 1
ATOM 2725 C C . ILE B 1 74 ? 12.297 18.047 -4.543 1 98.75 74 ILE B C 1
ATOM 2727 O O . ILE B 1 74 ? 12.508 18.688 -5.578 1 98.75 74 ILE B O 1
ATOM 2731 N N . ARG B 1 75 ? 12.742 16.875 -4.406 1 98.69 75 ARG B N 1
ATOM 2732 C CA . ARG B 1 75 ? 13.391 16.016 -5.402 1 98.69 75 ARG B CA 1
ATOM 2733 C C . ARG B 1 75 ? 12.844 14.594 -5.344 1 98.69 75 ARG B C 1
ATOM 2735 O O . ARG B 1 75 ? 12.719 14.016 -4.262 1 98.69 75 ARG B O 1
ATOM 2742 N N . PRO B 1 76 ? 12.516 14.094 -6.508 1 98.38 76 PRO B N 1
ATOM 2743 C CA . PRO B 1 76 ? 11.891 12.766 -6.496 1 98.38 76 PRO B CA 1
ATOM 2744 C C . PRO B 1 76 ? 12.805 11.688 -5.902 1 98.38 76 PRO B C 1
ATOM 2746 O O . PRO B 1 76 ? 14.023 11.727 -6.105 1 98.38 76 PRO B O 1
ATOM 2749 N N . ILE B 1 77 ? 12.242 10.797 -5.074 1 98.69 77 ILE B N 1
ATOM 2750 C CA . ILE B 1 77 ? 12.898 9.57 -4.641 1 98.69 77 ILE B CA 1
ATOM 2751 C C . ILE B 1 77 ? 12.531 8.43 -5.582 1 98.69 77 ILE B C 1
ATOM 2753 O O . ILE B 1 77 ? 11.352 8.18 -5.836 1 98.69 77 ILE B O 1
ATOM 2757 N N . GLU B 1 78 ? 13.484 7.688 -6.062 1 97.62 78 GLU B N 1
ATOM 2758 C CA . GLU B 1 78 ? 13.258 6.762 -7.164 1 97.62 78 GLU B CA 1
ATOM 2759 C C . GLU B 1 78 ? 13.453 5.316 -6.723 1 97.62 78 GLU B C 1
ATOM 2761 O O . GLU B 1 78 ? 14.172 5.051 -5.758 1 97.62 78 GLU B O 1
ATOM 2766 N N . PHE B 1 79 ? 12.875 4.434 -7.477 1 95.31 79 PHE B N 1
ATOM 2767 C CA . PHE B 1 79 ? 12.914 3.006 -7.18 1 95.31 79 PHE B CA 1
ATOM 2768 C C . PHE B 1 79 ? 14.352 2.525 -7.031 1 95.31 79 PHE B C 1
ATOM 2770 O O . PHE B 1 79 ? 15.242 2.988 -7.75 1 95.31 79 PHE B O 1
ATOM 2777 N N . GLY B 1 80 ? 14.523 1.528 -6.172 1 92.75 80 GLY B N 1
ATOM 2778 C CA . GLY B 1 80 ? 15.844 1.004 -5.883 1 92.75 80 GLY B CA 1
ATOM 2779 C C . GLY B 1 80 ? 16.562 1.771 -4.793 1 92.75 80 GLY B C 1
ATOM 2780 O O . GLY B 1 80 ? 17.672 1.393 -4.387 1 92.75 80 GLY B O 1
ATOM 2781 N N . ASP B 1 81 ? 15.945 2.791 -4.273 1 96.5 81 ASP B N 1
ATOM 2782 C CA . ASP B 1 81 ? 16.531 3.635 -3.238 1 96.5 81 ASP B CA 1
ATOM 2783 C C . ASP B 1 81 ? 16.188 3.109 -1.845 1 96.5 81 ASP B C 1
ATOM 2785 O O . ASP B 1 81 ? 15.445 2.137 -1.708 1 96.5 81 ASP B O 1
ATOM 2789 N N . MET B 1 82 ? 16.859 3.629 -0.858 1 97.31 82 MET B N 1
ATOM 2790 C CA . MET B 1 82 ? 16.531 3.484 0.558 1 97.31 82 MET B CA 1
ATOM 2791 C C . MET B 1 82 ? 15.891 4.758 1.101 1 97.31 82 MET B C 1
ATOM 2793 O O . MET B 1 82 ? 16.312 5.863 0.758 1 97.31 82 MET B O 1
ATOM 2797 N N . LEU B 1 83 ? 14.883 4.547 1.896 1 98.5 83 LEU B N 1
ATOM 2798 C CA . LEU B 1 83 ? 14.25 5.676 2.564 1 98.5 83 LEU B CA 1
ATOM 2799 C C . LEU B 1 83 ? 14.812 5.863 3.969 1 98.5 83 LEU B C 1
ATOM 2801 O O . LEU B 1 83 ? 14.789 4.934 4.781 1 98.5 83 LEU B O 1
ATOM 2805 N N . ARG B 1 84 ? 15.359 6.992 4.215 1 98.44 84 ARG B N 1
ATOM 2806 C CA . ARG B 1 84 ? 15.656 7.398 5.586 1 98.44 84 ARG B CA 1
ATOM 2807 C C . ARG B 1 84 ? 14.602 8.375 6.105 1 98.44 84 ARG B C 1
ATOM 2809 O O . ARG B 1 84 ? 14.477 9.492 5.605 1 98.44 84 ARG B O 1
ATOM 2816 N N . CYS B 1 85 ? 13.852 7.914 7.082 1 98.38 85 CYS B N 1
ATOM 2817 C CA . CYS B 1 85 ? 12.805 8.734 7.676 1 98.38 85 CYS B CA 1
ATOM 2818 C C . CYS B 1 85 ? 13.242 9.289 9.023 1 98.38 85 CYS B C 1
ATOM 2820 O O . CYS B 1 85 ? 13.648 8.531 9.914 1 98.38 85 CYS B O 1
ATOM 2822 N N . ARG B 1 86 ? 13.281 10.625 9.125 1 98.5 86 ARG B N 1
ATOM 2823 C CA . ARG B 1 86 ? 13.547 11.305 10.391 1 98.5 86 ARG B CA 1
ATOM 2824 C C . ARG B 1 86 ? 12.32 12.07 10.867 1 98.5 86 ARG B C 1
ATOM 2826 O O . ARG B 1 86 ? 11.656 12.742 10.078 1 98.5 86 ARG B O 1
ATOM 2833 N N . ARG B 1 87 ? 11.953 11.875 12.125 1 98.62 87 ARG B N 1
ATOM 2834 C CA . ARG B 1 87 ? 10.719 12.43 12.672 1 98.62 87 ARG B CA 1
ATOM 2835 C C . ARG B 1 87 ? 10.992 13.18 13.977 1 98.62 87 ARG B C 1
ATOM 2837 O O . ARG B 1 87 ? 11.711 12.68 14.844 1 98.62 87 ARG B O 1
ATOM 2844 N N . TRP B 1 88 ? 10.445 14.375 14.109 1 98.44 88 TRP B N 1
ATOM 2845 C CA . TRP B 1 88 ? 10.594 15.188 15.312 1 98.44 88 TRP B CA 1
ATOM 2846 C C . TRP B 1 88 ? 9.414 16.141 15.477 1 98.44 88 TRP B C 1
ATOM 2848 O O . TRP B 1 88 ? 8.641 16.344 14.531 1 98.44 88 TRP B O 1
ATOM 2858 N N . CYS B 1 89 ? 9.258 16.609 16.688 1 98.19 89 CYS B N 1
ATOM 2859 C CA . CYS B 1 89 ? 8.156 17.516 17 1 98.19 89 CYS B CA 1
ATOM 2860 C C . CYS B 1 89 ? 8.539 18.953 16.703 1 98.19 89 CYS B C 1
ATOM 2862 O O . CYS B 1 89 ? 9.641 19.391 17.062 1 98.19 89 CYS B O 1
ATOM 2864 N N . SER B 1 90 ? 7.582 19.719 16.078 1 98.12 90 SER B N 1
ATOM 2865 C CA . SER B 1 90 ? 7.859 21.125 15.773 1 98.12 90 SER B CA 1
ATOM 2866 C C . SER B 1 90 ? 6.996 22.047 16.625 1 98.12 90 SER B C 1
ATOM 2868 O O . SER B 1 90 ? 7.234 23.266 16.656 1 98.12 90 SER B O 1
ATOM 2870 N N . GLY B 1 91 ? 6.039 21.547 17.281 1 98 91 GLY B N 1
ATOM 2871 C CA . GLY B 1 91 ? 5.203 22.359 18.156 1 98 91 GLY B CA 1
ATOM 2872 C C . GLY B 1 91 ? 4.176 21.562 18.922 1 98 91 GLY B C 1
ATOM 2873 O O . GLY B 1 91 ? 3.719 20.516 18.453 1 98 91 GLY B O 1
ATOM 2874 N N . THR B 1 92 ? 3.799 22.062 20.094 1 97.94 92 THR B N 1
ATOM 2875 C CA . THR B 1 92 ? 2.844 21.328 20.922 1 97.94 92 THR B CA 1
ATOM 2876 C C . THR B 1 92 ? 1.79 22.266 21.484 1 97.94 92 THR B C 1
ATOM 2878 O O . THR B 1 92 ? 1.947 23.484 21.438 1 97.94 92 THR B O 1
ATOM 2881 N N . SER B 1 93 ? 0.776 21.703 21.859 1 97.19 93 SER B N 1
ATOM 2882 C CA . SER B 1 93 ? -0.169 22.188 22.859 1 97.19 93 SER B CA 1
ATOM 2883 C C . SER B 1 93 ? -0.613 21.047 23.781 1 97.19 93 SER B C 1
ATOM 2885 O O . SER B 1 93 ? 0.03 20 23.828 1 97.19 93 SER B O 1
ATOM 2887 N N . ASN B 1 94 ? -1.72 21.25 24.562 1 95.88 94 ASN B N 1
ATOM 2888 C CA . ASN B 1 94 ? -2.119 20.234 25.547 1 95.88 94 ASN B CA 1
ATOM 2889 C C . ASN B 1 94 ? -2.826 19.062 24.875 1 95.88 94 ASN B C 1
ATOM 2891 O O . ASN B 1 94 ? -2.883 17.969 25.453 1 95.88 94 ASN B O 1
ATOM 2895 N N . ARG B 1 95 ? -3.373 19.344 23.75 1 96.69 95 ARG B N 1
ATOM 2896 C CA . ARG B 1 95 ? -4.211 18.297 23.172 1 96.69 95 ARG B CA 1
ATOM 2897 C C . ARG B 1 95 ? -3.75 17.938 21.766 1 96.69 95 ARG B C 1
ATOM 2899 O O . ARG B 1 95 ? -4.293 17.031 21.141 1 96.69 95 ARG B O 1
ATOM 2906 N N . TRP B 1 96 ? -2.809 18.719 21.203 1 97.19 96 TRP B N 1
ATOM 2907 C CA . TRP B 1 96 ? -2.365 18.469 19.844 1 97.19 96 TRP B CA 1
ATOM 2908 C C . TRP B 1 96 ? -0.895 18.828 19.672 1 97.19 96 TRP B C 1
ATOM 2910 O O . TRP B 1 96 ? -0.3 19.469 20.547 1 97.19 96 TRP B O 1
ATOM 2920 N N . CYS B 1 97 ? -0.267 18.297 18.672 1 98.19 97 CYS B N 1
ATOM 2921 C CA . CYS B 1 97 ? 1.127 18.562 18.344 1 98.19 97 CYS B CA 1
ATOM 2922 C C . CYS B 1 97 ? 1.323 18.594 16.828 1 98.19 97 CYS B C 1
ATOM 2924 O O . CYS B 1 97 ? 0.441 18.188 16.078 1 98.19 97 CYS B O 1
ATOM 2926 N N . GLU B 1 98 ? 2.35 19.188 16.422 1 98.31 98 GLU B N 1
ATOM 2927 C CA . GLU B 1 98 ? 2.801 19.219 15.039 1 98.31 98 GLU B CA 1
ATOM 2928 C C . GLU B 1 98 ? 4.098 18.422 14.859 1 98.31 98 GLU B C 1
ATOM 2930 O O . GLU B 1 98 ? 5.066 18.641 15.594 1 98.31 98 GLU B O 1
ATOM 2935 N N . MET B 1 99 ? 4.105 17.5 13.945 1 98.69 99 MET B N 1
ATOM 2936 C CA . MET B 1 99 ? 5.238 16.594 13.75 1 98.69 99 MET B CA 1
ATOM 2937 C C . MET B 1 99 ? 5.848 16.781 12.367 1 98.69 99 MET B C 1
ATOM 2939 O O . MET B 1 99 ? 5.129 16.766 11.367 1 98.69 99 MET B O 1
ATOM 2943 N N . ARG B 1 100 ? 7.164 16.891 12.344 1 98.75 100 ARG B N 1
ATOM 2944 C CA . ARG B 1 100 ? 7.961 16.922 11.117 1 98.75 100 ARG B CA 1
ATOM 2945 C C . ARG B 1 100 ? 8.438 15.516 10.75 1 98.75 100 ARG B C 1
ATOM 2947 O O . ARG B 1 100 ? 8.773 14.719 11.625 1 98.75 100 ARG B O 1
ATOM 2954 N N . VAL B 1 101 ? 8.406 15.203 9.508 1 98.81 101 VAL B N 1
ATOM 2955 C CA . VAL B 1 101 ? 9.102 14.039 8.969 1 98.81 101 VAL B CA 1
ATOM 2956 C C . VAL B 1 101 ? 9.875 14.43 7.715 1 98.81 101 VAL B C 1
ATOM 2958 O O . VAL B 1 101 ? 9.336 15.094 6.824 1 98.81 101 VAL B O 1
ATOM 2961 N N . ARG B 1 102 ? 11.062 14.18 7.676 1 98.62 102 ARG B N 1
ATOM 2962 C CA . ARG B 1 102 ? 11.898 14.305 6.484 1 98.62 102 ARG B CA 1
ATOM 2963 C C . ARG B 1 102 ? 12.266 12.938 5.93 1 98.62 102 ARG B C 1
ATOM 2965 O O . ARG B 1 102 ? 12.688 12.055 6.672 1 98.62 102 ARG B O 1
ATOM 2972 N N . VAL B 1 103 ? 12.039 12.703 4.668 1 98.81 103 VAL B N 1
ATOM 2973 C CA . VAL B 1 103 ? 12.383 11.461 3.98 1 98.81 103 VAL B CA 1
ATOM 2974 C C . VAL B 1 103 ? 13.5 11.719 2.973 1 98.81 103 VAL B C 1
ATOM 2976 O O . VAL B 1 103 ? 13.297 12.398 1.965 1 98.81 103 VAL B O 1
ATOM 2979 N N . ASP B 1 104 ? 14.633 11.125 3.195 1 98.44 104 ASP B N 1
ATOM 2980 C CA . ASP B 1 104 ? 15.789 11.219 2.303 1 98.44 104 ASP B CA 1
ATOM 2981 C C . ASP B 1 104 ? 15.969 9.938 1.501 1 98.44 104 ASP B C 1
ATOM 2983 O O . ASP B 1 104 ? 15.875 8.836 2.051 1 98.44 104 ASP B O 1
ATOM 2987 N N . GLY B 1 105 ? 16.125 10.148 0.219 1 98.25 105 GLY B N 1
ATOM 2988 C CA . GLY B 1 105 ? 16.688 9.055 -0.56 1 98.25 105 GLY B CA 1
ATOM 2989 C C . GLY B 1 105 ? 18.203 9.047 -0.565 1 98.25 105 GLY B C 1
ATOM 2990 O O . GLY B 1 105 ? 18.844 10.109 -0.529 1 98.25 105 GLY B O 1
ATOM 2991 N N . ARG B 1 106 ? 18.828 7.941 -0.696 1 97 106 ARG B N 1
ATOM 2992 C CA . ARG B 1 106 ? 20.281 7.832 -0.739 1 97 106 ARG B CA 1
ATOM 2993 C C . ARG B 1 106 ? 20.828 8.469 -2.008 1 97 106 ARG B C 1
ATOM 2995 O O . ARG B 1 106 ? 21.984 8.906 -2.035 1 97 106 ARG B O 1
ATOM 3002 N N . LYS B 1 107 ? 20.016 8.555 -3.016 1 96.12 107 LYS B N 1
ATOM 3003 C CA . LYS B 1 107 ? 20.469 9.062 -4.309 1 96.12 107 LYS B CA 1
ATOM 3004 C C . LYS B 1 107 ? 20.125 10.539 -4.473 1 96.12 107 LYS B C 1
ATOM 3006 O O . LYS B 1 107 ? 20.125 11.062 -5.59 1 96.12 107 LYS B O 1
ATOM 3011 N N . GLY B 1 108 ? 19.703 11.203 -3.432 1 97.25 108 GLY B N 1
ATOM 3012 C CA . GLY B 1 108 ? 19.516 12.641 -3.465 1 97.25 108 GLY B CA 1
ATOM 3013 C C . GLY B 1 108 ? 18.062 13.062 -3.434 1 97.25 108 GLY B C 1
ATOM 3014 O O . GLY B 1 108 ? 17.75 14.25 -3.373 1 97.25 108 GLY B O 1
ATOM 3015 N N . GLY B 1 109 ? 17.141 12.109 -3.545 1 98.56 109 GLY B N 1
ATOM 3016 C CA . GLY B 1 109 ? 15.734 12.438 -3.418 1 98.56 109 GLY B CA 1
ATOM 3017 C C . GLY B 1 109 ? 15.367 13 -2.055 1 98.56 109 GLY B C 1
ATOM 3018 O O . GLY B 1 109 ? 16.062 12.734 -1.066 1 98.56 109 GLY B O 1
ATOM 3019 N N . LEU B 1 110 ? 14.273 13.836 -2.006 1 98.81 110 LEU B N 1
ATOM 3020 C CA . LEU B 1 110 ? 13.945 14.523 -0.758 1 98.81 110 LEU B CA 1
ATOM 3021 C C . LEU B 1 110 ? 12.461 14.875 -0.699 1 98.81 110 LEU B C 1
ATOM 3023 O O . LEU B 1 110 ? 11.938 15.523 -1.605 1 98.81 110 LEU B O 1
ATOM 3027 N N . ILE B 1 111 ? 11.812 14.406 0.346 1 98.88 111 ILE B N 1
ATOM 3028 C CA . ILE B 1 111 ? 10.445 14.781 0.694 1 98.88 111 ILE B CA 1
ATOM 3029 C C . ILE B 1 111 ? 10.398 15.281 2.137 1 98.88 111 ILE B C 1
ATOM 3031 O O . ILE B 1 111 ? 11.008 14.688 3.025 1 98.88 111 ILE B O 1
ATOM 3035 N N . GLU B 1 112 ? 9.711 16.391 2.398 1 98.69 112 GLU B N 1
ATOM 3036 C CA . GLU B 1 112 ? 9.508 16.922 3.744 1 98.69 112 GLU B CA 1
ATOM 3037 C C . GLU B 1 112 ? 8.016 17.047 4.066 1 98.69 112 GLU B C 1
ATOM 3039 O O . GLU B 1 112 ? 7.207 17.312 3.176 1 98.69 112 GLU B O 1
ATOM 3044 N N . SER B 1 113 ? 7.738 16.859 5.328 1 98.88 113 SER B N 1
ATOM 3045 C CA . SER B 1 113 ? 6.328 16.953 5.688 1 98.88 113 SER B CA 1
ATOM 3046 C C . SER B 1 113 ? 6.156 17.531 7.09 1 98.88 113 SER B C 1
ATOM 3048 O O . SER B 1 113 ? 7.09 17.516 7.891 1 98.88 113 SER B O 1
ATOM 3050 N N . GLU B 1 114 ? 5.086 18.109 7.355 1 98.75 114 GLU B N 1
ATOM 3051 C CA . GLU B 1 114 ? 4.578 18.531 8.656 1 98.75 114 GLU B CA 1
ATOM 3052 C C . GLU B 1 114 ? 3.107 18.172 8.82 1 98.75 114 GLU B C 1
ATOM 3054 O O . GLU B 1 114 ? 2.297 18.422 7.926 1 98.75 114 GLU B O 1
ATOM 3059 N N . ALA B 1 115 ? 2.781 17.562 9.914 1 98.75 115 ALA B N 1
ATOM 3060 C CA . ALA B 1 115 ? 1.394 17.172 10.133 1 98.75 115 ALA B CA 1
ATOM 3061 C C . ALA B 1 115 ? 0.897 17.625 11.5 1 98.75 115 ALA B C 1
ATOM 3063 O O . ALA B 1 115 ? 1.633 17.547 12.484 1 98.75 115 ALA B O 1
ATOM 3064 N N . PHE B 1 116 ? -0.297 18.125 11.539 1 98.44 116 PHE B N 1
ATOM 3065 C CA . PHE B 1 116 ? -1 18.531 12.75 1 98.44 116 PHE B CA 1
ATOM 3066 C C . PHE B 1 116 ? -1.836 17.391 13.305 1 98.44 116 PHE B C 1
ATOM 3068 O O . PHE B 1 116 ? -2.785 16.938 12.656 1 98.44 116 PHE B 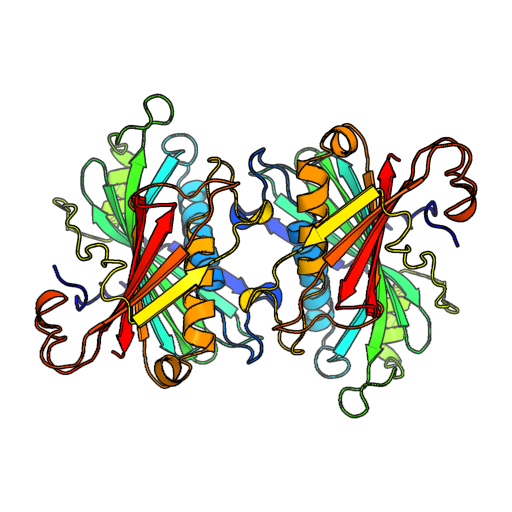O 1
ATOM 3075 N N . TRP B 1 117 ? -1.519 16.906 14.516 1 98.06 117 TRP B N 1
ATOM 3076 C CA . TRP B 1 117 ? -2.154 15.742 15.109 1 98.06 117 TRP B CA 1
ATOM 3077 C C . TRP B 1 117 ? -2.982 16.125 16.328 1 98.06 117 TRP B C 1
ATOM 3079 O O . TRP B 1 117 ? -2.559 16.953 17.141 1 98.06 117 TRP B O 1
ATOM 3089 N N . ILE B 1 118 ? -4.098 15.5 16.453 1 97.38 118 ILE B N 1
ATOM 3090 C CA . ILE B 1 118 ? -4.984 15.703 17.594 1 97.38 118 ILE B CA 1
ATOM 3091 C C . ILE B 1 118 ? -5.086 14.414 18.391 1 97.38 118 ILE B C 1
ATOM 3093 O O . ILE B 1 118 ? -5.43 13.359 17.859 1 97.38 118 ILE B O 1
ATOM 3097 N N . HIS B 1 119 ? -4.77 14.508 19.656 1 97.12 119 HIS B N 1
ATOM 3098 C CA . HIS B 1 119 ? -4.98 13.375 20.531 1 97.12 119 HIS B CA 1
ATOM 3099 C C . HIS B 1 119 ? -6.453 13.227 20.906 1 97.12 119 HIS B C 1
ATOM 3101 O O . HIS B 1 119 ? -7.098 14.195 21.312 1 97.12 119 HIS B O 1
ATOM 3107 N N . VAL B 1 120 ? -6.953 12.016 20.688 1 94.75 120 VAL B N 1
ATOM 3108 C CA . VAL B 1 120 ? -8.383 11.789 20.891 1 94.75 120 VAL B CA 1
ATOM 3109 C C . VAL B 1 120 ? -8.586 10.703 21.938 1 94.75 120 VAL B C 1
ATOM 3111 O O . VAL B 1 120 ? -7.895 9.688 21.938 1 94.75 120 VAL B O 1
ATOM 3114 N N . ASN B 1 121 ? -9.547 10.984 22.844 1 91.12 121 ASN B N 1
ATOM 3115 C CA . ASN B 1 121 ? -9.984 9.945 23.766 1 91.12 121 ASN B CA 1
ATOM 3116 C C . ASN B 1 121 ? -10.805 8.875 23.047 1 91.12 121 ASN B C 1
ATOM 3118 O O . ASN B 1 121 ? -11.797 9.188 22.391 1 91.12 121 ASN B O 1
ATOM 3122 N N . ARG B 1 122 ? -10.445 7.676 23.234 1 84.19 122 ARG B N 1
ATOM 3123 C CA . ARG B 1 122 ? -11.078 6.586 22.484 1 84.19 122 ARG B CA 1
ATOM 3124 C C . ARG B 1 122 ? -12.547 6.445 22.875 1 84.19 122 ARG B C 1
ATOM 3126 O O . ARG B 1 122 ? -13.398 6.16 22.031 1 84.19 122 ARG B O 1
ATOM 3133 N N . GLU B 1 123 ? -12.836 6.645 24.078 1 86.5 123 GLU B N 1
ATOM 3134 C CA . GLU B 1 123 ? -14.188 6.453 24.594 1 86.5 123 GLU B CA 1
ATOM 3135 C C . GLU B 1 123 ? -15.109 7.594 24.156 1 86.5 123 GLU B C 1
ATOM 3137 O O . GLU B 1 123 ? -16.219 7.355 23.688 1 86.5 123 GLU B O 1
ATOM 3142 N N . THR B 1 124 ? -14.656 8.773 24.312 1 87.75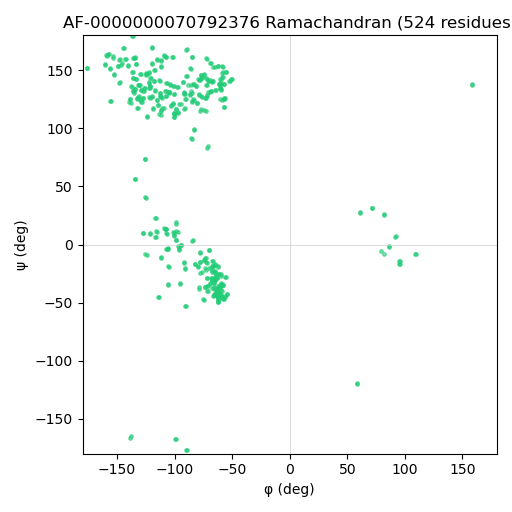 124 THR B N 1
ATOM 3143 C CA . THR B 1 124 ? -15.508 9.93 24.047 1 87.75 124 THR B CA 1
ATOM 3144 C C . THR B 1 124 ? -15.359 10.391 22.594 1 87.75 124 THR B C 1
ATOM 3146 O O . THR B 1 124 ? -16.203 11.133 22.094 1 87.75 124 THR B O 1
ATOM 3149 N N . GLU B 1 125 ? -14.234 9.969 22.016 1 85.44 125 GLU B N 1
ATOM 3150 C CA . GLU B 1 125 ? -13.891 10.375 20.656 1 85.44 125 GLU B CA 1
ATOM 3151 C C . GLU B 1 125 ? -13.742 11.891 20.562 1 85.44 125 GLU B C 1
ATOM 3153 O O . GLU B 1 125 ? -14.141 12.492 19.562 1 85.44 125 GLU B O 1
ATOM 3158 N N . MET B 1 126 ? -13.375 12.477 21.719 1 91.81 126 MET B N 1
ATOM 3159 C CA . MET B 1 126 ? -13.094 13.906 21.812 1 91.81 126 MET B CA 1
ATOM 3160 C C . MET B 1 126 ? -11.617 14.156 22.078 1 91.81 126 MET B C 1
ATOM 3162 O O . MET B 1 126 ? -10.93 13.297 22.641 1 91.81 126 MET B O 1
ATOM 3166 N N . PRO B 1 127 ? -11.203 15.352 21.625 1 93.88 127 PRO B N 1
ATOM 3167 C CA . PRO B 1 127 ? -9.812 15.688 21.953 1 93.88 127 PRO B CA 1
ATOM 3168 C C . PRO B 1 127 ? -9.516 15.547 23.453 1 93.88 127 PRO B C 1
ATOM 3170 O O . PRO B 1 127 ? -10.352 15.898 24.281 1 93.88 127 PRO B O 1
ATOM 3173 N N . ALA B 1 128 ? -8.344 15.047 23.734 1 95.25 128 ALA B N 1
ATOM 3174 C CA . ALA B 1 128 ? -7.953 14.766 25.109 1 95.25 128 ALA B CA 1
ATOM 3175 C C . ALA B 1 128 ? -6.539 15.258 25.406 1 95.25 128 ALA B C 1
ATOM 3177 O O . ALA B 1 128 ? -5.742 15.445 24.484 1 95.25 128 ALA B O 1
ATOM 3178 N N . ARG B 1 129 ? -6.293 15.375 26.641 1 95.31 129 ARG B N 1
ATOM 3179 C CA . ARG B 1 129 ? -4.98 15.852 27.062 1 95.31 129 ARG B CA 1
ATOM 3180 C C . ARG B 1 129 ? -3.902 14.812 26.766 1 95.31 129 ARG B C 1
ATOM 3182 O O . ARG B 1 129 ? -4.121 13.609 26.953 1 95.31 129 ARG B O 1
ATOM 3189 N N . ILE B 1 130 ? -2.762 15.32 26.344 1 96.19 130 ILE B N 1
ATOM 3190 C CA . ILE B 1 130 ? -1.581 14.477 26.172 1 96.19 130 ILE B CA 1
ATOM 3191 C C . ILE B 1 130 ? -0.897 14.273 27.531 1 96.19 130 ILE B C 1
ATOM 3193 O O . ILE B 1 130 ? -0.753 15.219 28.312 1 96.19 130 ILE B O 1
ATOM 3197 N N . ALA B 1 131 ? -0.524 13.047 27.719 1 95.88 131 ALA B N 1
ATOM 3198 C CA . ALA B 1 131 ? 0.151 12.742 28.984 1 95.88 131 ALA B CA 1
ATOM 3199 C C . ALA B 1 131 ? 1.404 13.594 29.156 1 95.88 131 ALA B C 1
ATOM 3201 O O . ALA B 1 131 ? 2.141 13.828 28.188 1 95.88 131 ALA B O 1
ATOM 3202 N N . ASP B 1 132 ? 1.749 13.938 30.406 1 95.81 132 ASP B N 1
ATOM 3203 C CA . ASP B 1 132 ? 2.84 14.859 30.703 1 95.81 132 ASP B CA 1
ATOM 3204 C C . ASP B 1 132 ? 4.184 14.281 30.266 1 95.81 132 ASP B C 1
ATOM 3206 O O . ASP B 1 132 ? 5.035 15.008 29.75 1 95.81 132 ASP B O 1
ATOM 3210 N N . ASP B 1 133 ? 4.348 13.109 30.547 1 95.25 133 ASP B N 1
ATOM 3211 C CA . ASP B 1 133 ? 5.629 12.484 30.203 1 95.25 133 ASP B CA 1
ATOM 3212 C C . ASP B 1 133 ? 5.828 12.406 28.703 1 95.25 133 ASP B C 1
ATOM 3214 O O . ASP B 1 133 ? 6.945 12.586 28.203 1 95.25 133 ASP B O 1
ATOM 3218 N N . PHE B 1 134 ? 4.762 12.133 28 1 95.62 134 PHE B N 1
ATOM 3219 C CA . PHE B 1 134 ? 4.848 12.156 26.547 1 95.62 134 PHE B CA 1
ATOM 3220 C C . PHE B 1 134 ? 5.117 13.562 26.031 1 95.62 134 PHE B C 1
ATOM 3222 O O . PHE B 1 134 ? 5.965 13.766 25.156 1 95.62 134 PHE B O 1
ATOM 3229 N N . LEU B 1 135 ? 4.426 14.5 26.594 1 95.62 135 LEU B N 1
ATOM 3230 C CA . LEU B 1 135 ? 4.586 15.906 26.234 1 95.62 135 LEU B CA 1
ATOM 3231 C C . LEU B 1 135 ? 6.02 16.375 26.484 1 95.62 135 LEU B C 1
ATOM 3233 O O . LEU B 1 135 ? 6.582 17.125 25.688 1 95.62 135 LEU B O 1
ATOM 3237 N N . ALA B 1 136 ? 6.594 15.938 27.547 1 95.44 136 ALA B N 1
ATOM 3238 C CA . ALA B 1 136 ? 7.98 16.281 27.859 1 95.44 136 ALA B CA 1
ATOM 3239 C C . ALA B 1 136 ? 8.93 15.766 26.781 1 95.44 136 ALA B C 1
ATOM 3241 O O . ALA B 1 136 ? 9.906 16.438 26.438 1 95.44 136 ALA B O 1
ATOM 3242 N N . GLY B 1 137 ? 8.633 14.609 26.281 1 94.12 137 GLY B N 1
ATOM 3243 C CA . GLY B 1 137 ? 9.422 14.055 25.203 1 94.12 137 GLY B CA 1
ATOM 3244 C C . GLY B 1 137 ? 9.336 14.875 23.922 1 94.12 137 GLY B C 1
ATOM 3245 O O . GLY B 1 137 ? 10.344 15.109 23.25 1 94.12 137 GLY B O 1
ATOM 3246 N N . LEU B 1 138 ? 8.156 15.297 23.641 1 95.06 138 LEU B N 1
ATOM 3247 C CA . LEU B 1 138 ? 7.93 16.094 22.422 1 95.06 138 LEU B CA 1
ATOM 3248 C C . LEU B 1 138 ? 8.648 17.422 22.516 1 95.06 138 LEU B C 1
ATOM 3250 O O . LEU B 1 138 ? 9.18 17.922 21.516 1 95.06 138 LEU B O 1
ATOM 3254 N N . HIS B 1 139 ? 8.805 17.922 23.688 1 95.5 139 HIS B N 1
ATOM 3255 C CA . HIS B 1 139 ? 9.391 19.234 23.922 1 95.5 139 HIS B CA 1
ATOM 3256 C C . HIS B 1 139 ? 10.891 19.234 23.672 1 95.5 139 HIS B C 1
ATOM 3258 O O . HIS B 1 139 ? 11.516 20.281 23.562 1 95.5 139 HIS B O 1
ATOM 3264 N N . ARG B 1 140 ? 11.445 18.156 23.531 1 95.81 140 ARG B N 1
ATOM 3265 C CA . ARG B 1 140 ? 12.891 18.062 23.391 1 95.81 140 ARG B CA 1
ATOM 3266 C C . ARG B 1 140 ? 13.344 18.625 22.047 1 95.81 140 ARG B C 1
ATOM 3268 O O . ARG B 1 140 ? 14.508 18.984 21.875 1 95.81 140 ARG B O 1
ATOM 3275 N N . THR B 1 141 ? 12.414 18.688 21.125 1 96.69 141 THR B N 1
ATOM 3276 C CA . THR B 1 141 ? 12.828 19.156 19.797 1 96.69 141 THR B CA 1
ATOM 3277 C C . THR B 1 141 ? 12.133 20.453 19.438 1 96.69 141 THR B C 1
ATOM 3279 O O . THR B 1 141 ? 12.219 20.922 18.297 1 96.69 141 THR B O 1
ATOM 3282 N N . THR B 1 142 ? 11.398 21.047 20.312 1 96.44 142 THR B N 1
ATOM 3283 C CA . THR B 1 142 ? 10.719 22.312 20.016 1 96.44 142 THR B CA 1
ATOM 3284 C C . THR B 1 142 ? 10.438 23.078 21.297 1 96.44 142 THR B C 1
ATOM 3286 O O . THR B 1 142 ? 10.242 22.484 22.359 1 96.44 142 THR B O 1
ATOM 3289 N N . SER B 1 143 ? 10.383 24.422 21.203 1 95.62 143 SER B N 1
ATOM 3290 C CA . SER B 1 143 ? 10 25.281 22.312 1 95.62 143 SER B CA 1
ATOM 3291 C C . SER B 1 143 ? 8.602 25.844 22.125 1 95.62 143 SER B C 1
ATOM 3293 O O . SER B 1 143 ? 8.094 26.562 22.984 1 95.62 143 SER B O 1
ATOM 3295 N N . VAL B 1 144 ? 8.008 25.547 21 1 96.75 144 VAL B N 1
ATOM 3296 C CA . VAL B 1 144 ? 6.656 26.016 20.734 1 96.75 144 VAL B CA 1
ATOM 3297 C C . VAL B 1 144 ? 5.656 25.234 21.578 1 96.75 144 VAL B C 1
ATOM 3299 O O . VAL B 1 144 ? 5.48 24.031 21.375 1 96.75 144 VAL B O 1
ATOM 3302 N N . ASP B 1 145 ? 4.953 25.891 22.516 1 96.19 145 ASP B N 1
ATOM 3303 C CA . ASP B 1 145 ? 4.062 25.188 23.422 1 96.19 145 ASP B CA 1
ATOM 3304 C C . ASP B 1 145 ? 2.666 25.797 23.422 1 96.19 145 ASP B C 1
ATOM 3306 O O . ASP B 1 145 ? 1.838 25.484 24.281 1 96.19 145 ASP B O 1
ATOM 3310 N N . ARG B 1 146 ? 2.396 26.703 22.5 1 96.69 146 ARG B N 1
ATOM 3311 C CA . ARG B 1 146 ? 1.08 27.312 22.328 1 96.69 146 ARG B CA 1
ATOM 3312 C C . ARG B 1 146 ? 0.574 27.141 20.906 1 96.69 146 ARG B C 1
ATOM 3314 O O . ARG B 1 146 ? 0.106 28.094 20.281 1 96.69 146 ARG B O 1
ATOM 3321 N N . LEU B 1 147 ? 0.848 25.969 20.438 1 96.44 147 LEU B N 1
ATOM 3322 C CA . LEU B 1 147 ? 0.357 25.641 19.109 1 96.44 147 LEU B CA 1
ATOM 3323 C C . LEU B 1 147 ? -1.164 25.734 19.047 1 96.44 147 LEU B C 1
ATOM 3325 O O . LEU B 1 147 ? -1.854 25.281 19.969 1 96.44 147 LEU B O 1
ATOM 3329 N N . ARG B 1 148 ? -1.684 26.375 18.016 1 95.19 148 ARG B N 1
ATOM 3330 C CA . ARG B 1 148 ? -3.123 26.5 17.797 1 95.19 148 ARG B CA 1
ATOM 3331 C C . ARG B 1 148 ? -3.521 25.984 16.422 1 95.19 148 ARG B C 1
ATOM 3333 O O . ARG B 1 148 ? -2.754 26.094 15.461 1 95.19 148 ARG B O 1
ATOM 3340 N N . TRP B 1 1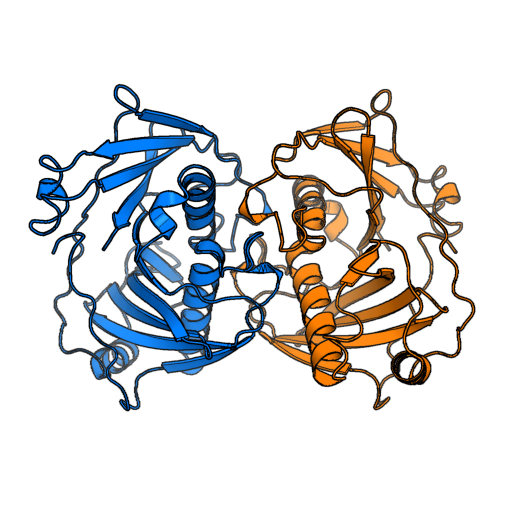49 ? -4.684 25.453 16.406 1 94.88 149 TRP B N 1
ATOM 3341 C CA . TRP B 1 149 ? -5.234 25.047 15.125 1 94.88 149 TRP B CA 1
ATOM 3342 C C . TRP B 1 149 ? -5.777 26.234 14.359 1 94.88 149 TRP B C 1
ATOM 3344 O O . TRP B 1 149 ? -6.508 27.062 14.914 1 94.88 149 TRP B O 1
ATOM 3354 N N . LYS B 1 150 ? -5.367 26.359 13.172 1 93.56 150 LYS B N 1
ATOM 3355 C CA . LYS B 1 150 ? -5.926 27.297 12.219 1 93.56 150 LYS B CA 1
ATOM 3356 C C . LYS B 1 150 ? -6.074 26.672 10.836 1 93.56 150 LYS B C 1
ATOM 3358 O O . LYS B 1 150 ? -5.094 26.203 10.25 1 93.56 150 LYS B O 1
ATOM 3363 N N . GLY B 1 151 ? -7.289 26.641 10.297 1 94.75 151 GLY B N 1
ATOM 3364 C CA . GLY B 1 151 ? -7.5 26.172 8.938 1 94.75 151 GLY B CA 1
ATOM 3365 C C . GLY B 1 151 ? -6.953 27.109 7.887 1 94.75 151 GLY B C 1
ATOM 3366 O O . GLY B 1 151 ? -7.062 28.328 8.016 1 94.75 151 GLY B O 1
ATOM 3367 N N . TYR B 1 152 ? -6.355 26.516 6.82 1 95.06 152 TYR B N 1
ATOM 3368 C CA . TYR B 1 152 ? -5.777 27.297 5.738 1 95.06 152 TYR B CA 1
ATOM 3369 C C . TYR B 1 152 ? -6.668 27.266 4.5 1 95.06 152 TYR B C 1
ATOM 3371 O O . TYR B 1 152 ? -6.555 28.109 3.619 1 95.06 152 TYR B O 1
ATOM 3379 N N . LEU B 1 153 ? -7.543 26.25 4.469 1 97.31 153 LEU B N 1
ATOM 3380 C CA . LEU B 1 153 ? -8.258 25.953 3.229 1 97.31 153 LEU B CA 1
ATOM 3381 C C . LEU B 1 153 ? -9.766 25.969 3.453 1 97.31 153 LEU B C 1
ATOM 3383 O O . LEU B 1 153 ? -10.234 25.641 4.543 1 97.31 153 LEU B O 1
ATOM 3387 N N . LYS B 1 154 ? -10.445 26.375 2.475 1 96.5 154 LYS B N 1
ATOM 3388 C CA . LYS B 1 154 ? -11.906 26.312 2.436 1 96.5 154 LYS B CA 1
ATOM 3389 C C . LYS B 1 154 ? -12.383 25.5 1.244 1 96.5 154 LYS B C 1
ATOM 3391 O O . LYS B 1 154 ? -11.789 25.547 0.165 1 96.5 154 LYS B O 1
ATOM 3396 N N . PRO B 1 155 ? -13.445 24.766 1.481 1 98.06 155 PRO B N 1
ATOM 3397 C CA . PRO B 1 155 ? -13.984 23.984 0.365 1 98.06 155 PRO B CA 1
ATOM 3398 C C . PRO B 1 155 ? -14.414 24.844 -0.812 1 98.06 155 PRO B C 1
ATOM 3400 O O . PRO B 1 155 ? -14.938 25.953 -0.611 1 98.06 155 PRO B O 1
ATOM 3403 N N . GLY B 1 156 ? -14.156 24.344 -2.037 1 97.44 156 GLY B N 1
ATOM 3404 C CA . GLY B 1 156 ? -14.633 25.016 -3.24 1 97.44 156 GLY B CA 1
ATOM 3405 C C . GLY B 1 156 ? -16.047 24.641 -3.609 1 97.44 156 GLY B C 1
ATOM 3406 O O . GLY B 1 156 ? -16.562 23.625 -3.154 1 97.44 156 GLY B O 1
ATOM 3407 N N . SER B 1 157 ? -16.625 25.5 -4.43 1 96.44 157 SER B N 1
ATOM 3408 C CA . SER B 1 157 ? -18.016 25.297 -4.863 1 96.44 157 SER B CA 1
ATOM 3409 C C . SER B 1 157 ? -18.062 24.453 -6.137 1 96.44 157 SER B C 1
ATOM 3411 O O . SER B 1 157 ? -17.203 24.594 -7.016 1 96.44 157 SER B O 1
ATOM 3413 N N . ARG B 1 158 ? -19.109 23.641 -6.199 1 96.88 158 ARG B N 1
ATOM 3414 C CA . ARG B 1 158 ? -19.344 22.859 -7.41 1 96.88 158 ARG B CA 1
ATOM 3415 C C . ARG B 1 158 ? -19.656 23.781 -8.594 1 96.88 158 ARG B C 1
ATOM 3417 O O . ARG B 1 158 ? -19.359 23.438 -9.742 1 96.88 158 ARG B O 1
ATOM 3424 N N . ASP B 1 159 ? -20.219 24.953 -8.367 1 96.69 159 ASP B N 1
ATOM 3425 C CA . ASP B 1 159 ? -20.766 25.828 -9.391 1 96.69 159 ASP B CA 1
ATOM 3426 C C . ASP B 1 159 ? -19.656 26.422 -10.266 1 96.69 159 ASP B C 1
ATOM 3428 O O . ASP B 1 159 ? -19.859 26.641 -11.461 1 96.69 159 ASP B O 1
ATOM 3432 N N . ASP B 1 160 ? -18.547 26.672 -9.742 1 96.94 160 ASP B N 1
ATOM 3433 C CA . ASP B 1 160 ? -17.469 27.312 -10.492 1 96.94 160 ASP B CA 1
ATOM 3434 C C . ASP B 1 160 ? -16.266 26.375 -10.609 1 96.94 160 ASP B C 1
ATOM 3436 O O . ASP B 1 160 ? -15.133 26.844 -10.789 1 96.94 160 ASP B O 1
ATOM 3440 N N . ALA B 1 161 ? -16.547 25.109 -10.469 1 97.94 161 ALA B N 1
ATOM 3441 C CA . ALA B 1 161 ? -15.469 24.125 -10.508 1 97.94 161 ALA B CA 1
ATOM 3442 C C . ALA B 1 161 ? -14.844 24.047 -11.898 1 97.94 161 ALA B C 1
ATOM 3444 O O . ALA B 1 161 ? -15.539 24.141 -12.906 1 97.94 161 ALA B O 1
ATOM 3445 N N . SER B 1 162 ? -13.539 23.906 -11.953 1 97.38 162 SER B N 1
ATOM 3446 C CA . SER B 1 162 ? -12.844 23.625 -13.211 1 97.38 162 SER B CA 1
ATOM 3447 C C . SER B 1 162 ? -13.133 22.203 -13.68 1 97.38 162 SER B C 1
ATOM 3449 O O . SER B 1 162 ? -13.242 21.953 -14.883 1 97.38 162 SER B O 1
ATOM 3451 N N . GLU B 1 163 ? -13.164 21.297 -12.812 1 96.75 163 GLU B N 1
ATOM 3452 C CA . GLU B 1 163 ? -13.414 19.875 -13.078 1 96.75 163 GLU B CA 1
ATOM 3453 C C . GLU B 1 163 ? -14.039 19.203 -11.867 1 96.75 163 GLU B C 1
ATOM 3455 O O . GLU B 1 163 ? -13.773 19.578 -10.727 1 96.75 163 GLU B O 1
ATOM 3460 N N . ILE B 1 164 ? -14.891 18.25 -12.102 1 97.75 164 ILE B N 1
ATOM 3461 C CA . ILE B 1 164 ? -15.438 17.391 -11.062 1 97.75 164 ILE B CA 1
ATOM 3462 C C . ILE B 1 164 ? -15.297 15.93 -11.492 1 97.75 164 ILE B C 1
ATOM 3464 O O . ILE B 1 164 ? -15.695 15.562 -12.602 1 97.75 164 ILE B O 1
ATOM 3468 N N . HIS B 1 165 ? -14.68 15.156 -10.688 1 96.12 165 HIS B N 1
ATOM 3469 C CA . HIS B 1 165 ? -14.562 13.742 -11.016 1 96.12 165 HIS B CA 1
ATOM 3470 C C . HIS B 1 165 ? -14.836 12.867 -9.789 1 96.12 165 HIS B C 1
ATOM 3472 O O . HIS B 1 165 ? -14.586 13.289 -8.656 1 96.12 165 HIS B O 1
ATOM 3478 N N . GLU B 1 166 ? -15.375 11.711 -10.086 1 97.5 166 GLU B N 1
ATOM 3479 C CA . GLU B 1 166 ? -15.586 10.734 -9.023 1 97.5 166 GLU B CA 1
ATOM 3480 C C . GLU B 1 166 ? -14.281 10.031 -8.648 1 97.5 166 GLU B C 1
ATOM 3482 O O . GLU B 1 166 ? -13.414 9.844 -9.5 1 97.5 166 GLU B O 1
ATOM 3487 N N . PHE B 1 167 ? -14.086 9.703 -7.473 1 98.44 167 PHE B N 1
ATOM 3488 C CA . PHE B 1 167 ? -13 8.867 -6.977 1 98.44 167 PHE B CA 1
ATOM 3489 C C . PHE B 1 167 ? -13.547 7.668 -6.207 1 98.44 167 PHE B C 1
ATOM 3491 O O . PHE B 1 167 ? -14.086 7.824 -5.109 1 98.44 167 PHE B O 1
ATOM 3498 N N . PRO B 1 168 ? -13.398 6.504 -6.766 1 97.5 168 PRO B N 1
ATOM 3499 C CA . PRO B 1 168 ? -14.008 5.336 -6.121 1 97.5 168 PRO B CA 1
ATOM 3500 C C . PRO B 1 168 ? -13.344 4.977 -4.797 1 97.5 168 PRO B C 1
ATOM 3502 O O . PRO B 1 168 ? -12.109 4.945 -4.711 1 97.5 168 PRO B O 1
ATOM 3505 N N . VAL B 1 169 ? -14.156 4.758 -3.791 1 98.44 169 VAL B N 1
ATOM 3506 C CA . VAL B 1 169 ? -13.688 4.285 -2.492 1 98.44 169 VAL B CA 1
ATOM 3507 C C . VAL B 1 169 ? -13.734 2.762 -2.447 1 98.44 169 VAL B C 1
ATOM 3509 O O . VAL B 1 169 ? -14.75 2.154 -2.791 1 98.44 169 VAL B O 1
ATOM 3512 N N . ARG B 1 170 ? -12.656 2.121 -2.049 1 98.5 170 ARG B N 1
ATOM 3513 C CA . ARG B 1 170 ? -12.555 0.667 -2.018 1 98.5 170 ARG B CA 1
ATOM 3514 C C . ARG B 1 170 ? -12.586 0.146 -0.585 1 98.5 170 ARG B C 1
ATOM 3516 O O . ARG B 1 170 ? -12.305 0.89 0.358 1 98.5 170 ARG B O 1
ATOM 3523 N N . VAL B 1 171 ? -12.883 -1.137 -0.481 1 98.12 171 VAL B N 1
ATOM 3524 C CA . VAL B 1 171 ? -12.859 -1.797 0.82 1 98.12 171 VAL B CA 1
ATOM 3525 C C . VAL B 1 171 ? -11.453 -1.696 1.421 1 98.12 171 VAL B C 1
ATOM 3527 O O . VAL B 1 171 ? -11.305 -1.524 2.633 1 98.12 171 VAL B O 1
ATOM 3530 N N . THR B 1 172 ? -10.438 -1.721 0.583 1 98.38 172 THR B N 1
ATOM 3531 C CA . THR B 1 172 ? -9.055 -1.762 1.046 1 98.38 172 THR B CA 1
ATOM 3532 C C . THR B 1 172 ? -8.594 -0.381 1.508 1 98.38 172 THR B C 1
ATOM 3534 O O . THR B 1 172 ? -7.496 -0.233 2.043 1 98.38 172 THR B O 1
ATOM 3537 N N . ASP B 1 173 ? -9.43 0.627 1.291 1 98.56 173 ASP B N 1
ATOM 3538 C CA . ASP B 1 173 ? -9.094 1.983 1.714 1 98.56 173 ASP B CA 1
ATOM 3539 C C . ASP B 1 173 ? -9.414 2.195 3.191 1 98.56 173 ASP B C 1
ATOM 3541 O O . ASP B 1 173 ? -8.977 3.178 3.793 1 98.56 173 ASP B O 1
ATOM 3545 N N . ILE B 1 174 ? -10.258 1.28 3.75 1 98.06 174 ILE B N 1
ATOM 3546 C CA . ILE B 1 174 ? -10.852 1.478 5.07 1 98.06 174 ILE B CA 1
ATOM 3547 C C . ILE B 1 174 ? -9.945 0.87 6.137 1 98.06 174 ILE B C 1
ATOM 3549 O O . ILE B 1 174 ? -9.531 -0.289 6.027 1 98.06 174 ILE B O 1
ATOM 3553 N N . ASP B 1 175 ? -9.586 1.673 7.094 1 94.19 175 ASP B N 1
ATOM 3554 C CA . ASP B 1 175 ? -8.641 1.218 8.109 1 94.19 175 ASP B CA 1
ATOM 3555 C C . ASP B 1 175 ? -9.375 0.8 9.383 1 94.19 175 ASP B C 1
ATOM 3557 O O . ASP B 1 175 ? -10.594 0.612 9.375 1 94.19 175 ASP B O 1
ATOM 3561 N N . LEU B 1 176 ? -8.633 0.622 10.469 1 91.94 176 LEU B N 1
ATOM 3562 C CA . LEU B 1 176 ? -9.117 0.078 11.734 1 91.94 176 LEU B CA 1
ATOM 3563 C C . LEU B 1 176 ? -10.102 1.035 12.398 1 91.94 176 LEU B C 1
ATOM 3565 O O . LEU B 1 176 ? -10.828 0.645 13.312 1 91.94 176 LEU B O 1
ATOM 3569 N N . PHE B 1 177 ? -10.172 2.25 11.961 1 90.19 177 PHE B N 1
ATOM 3570 C CA . PHE B 1 177 ? -11.078 3.238 12.539 1 90.19 177 PHE B CA 1
ATOM 3571 C C . PHE B 1 177 ? -12.32 3.402 11.68 1 90.19 177 PHE B C 1
ATOM 3573 O O . PHE B 1 177 ? -13.055 4.383 11.828 1 90.19 177 PHE B O 1
ATOM 3580 N N . ASP B 1 178 ? -12.414 2.57 10.742 1 93 178 ASP B N 1
ATOM 3581 C CA . ASP B 1 178 ? -13.609 2.373 9.922 1 93 178 ASP B CA 1
ATOM 3582 C C . ASP B 1 178 ? -13.828 3.559 8.984 1 93 178 ASP B C 1
ATOM 3584 O O . ASP B 1 178 ? -14.969 3.973 8.758 1 93 178 ASP B O 1
ATOM 3588 N N . HIS B 1 179 ? -12.867 4.176 8.562 1 96.06 179 HIS B N 1
ATOM 3589 C CA . HIS B 1 179 ? -12.914 5.195 7.523 1 96.06 179 HIS B CA 1
ATOM 3590 C C . HIS B 1 179 ? -11.672 5.133 6.641 1 96.06 179 HIS B C 1
ATOM 3592 O O . HIS B 1 179 ? -10.75 4.363 6.914 1 96.06 179 HIS B O 1
ATOM 3598 N N . MET B 1 180 ? -11.688 5.844 5.539 1 97.94 180 MET B N 1
ATOM 3599 C CA . MET B 1 180 ? -10.562 5.887 4.605 1 97.94 180 MET B CA 1
ATOM 3600 C C . MET B 1 180 ? -9.289 6.344 5.312 1 97.94 180 MET B C 1
ATOM 3602 O O . MET B 1 180 ? -9.297 7.355 6.012 1 97.94 180 MET B O 1
ATOM 3606 N N . ASN B 1 181 ? -8.227 5.551 5.23 1 97.75 181 ASN B N 1
ATOM 3607 C CA . ASN B 1 181 ? -6.934 5.887 5.816 1 97.75 181 ASN B CA 1
ATOM 3608 C C . ASN B 1 181 ? -6.391 7.203 5.27 1 97.75 181 ASN B C 1
ATOM 3610 O O . ASN B 1 181 ? -6.527 7.484 4.078 1 97.75 181 ASN B O 1
ATOM 3614 N N . ASN B 1 182 ? -5.746 7.953 6.07 1 97.44 182 ASN B N 1
ATOM 3615 C CA . ASN B 1 182 ? -5.297 9.289 5.703 1 97.44 182 ASN B CA 1
ATOM 3616 C C . ASN B 1 182 ? -4.336 9.258 4.516 1 97.44 182 ASN B C 1
ATOM 3618 O O . ASN B 1 182 ? -4.328 10.172 3.691 1 97.44 182 ASN B O 1
ATOM 3622 N N . ALA B 1 183 ? -3.506 8.211 4.418 1 98.38 183 ALA B N 1
ATOM 3623 C CA . ALA B 1 183 ? -2.555 8.117 3.312 1 98.38 183 ALA B CA 1
ATOM 3624 C C . ALA B 1 183 ? -3.275 7.91 1.984 1 98.38 183 ALA B C 1
ATOM 3626 O O . ALA B 1 183 ? -2.791 8.344 0.935 1 98.38 183 ALA B O 1
ATOM 3627 N N . VAL B 1 184 ? -4.461 7.277 2.023 1 98.56 184 VAL B N 1
ATOM 3628 C CA . VAL B 1 184 ? -5.211 6.969 0.81 1 98.56 184 VAL B CA 1
ATOM 3629 C C . VAL B 1 184 ? -5.707 8.258 0.163 1 98.56 184 VAL B C 1
ATOM 3631 O O . VAL B 1 184 ? -5.789 8.359 -1.063 1 98.56 184 VAL B O 1
ATOM 3634 N N . TYR B 1 185 ? -5.98 9.312 0.937 1 98.88 185 TYR B N 1
ATOM 3635 C CA . TYR B 1 185 ? -6.426 10.594 0.407 1 98.88 185 TYR B CA 1
ATOM 3636 C C . TYR B 1 185 ? -5.438 11.133 -0.619 1 98.88 185 TYR B C 1
ATOM 3638 O O . TYR B 1 185 ? -5.828 11.836 -1.557 1 98.88 185 TYR B O 1
ATOM 3646 N N . TRP B 1 186 ? -4.242 10.781 -0.491 1 98.94 186 TRP B N 1
ATOM 3647 C CA . TRP B 1 186 ? -3.182 11.289 -1.356 1 98.94 186 TRP B CA 1
ATOM 3648 C C . TRP B 1 186 ? -3.195 10.586 -2.707 1 98.94 186 TRP B C 1
ATOM 3650 O O . TRP B 1 186 ? -2.553 11.039 -3.658 1 98.94 186 TRP B O 1
ATOM 3660 N N . SER B 1 187 ? -3.906 9.461 -2.795 1 98.81 187 SER B N 1
ATOM 3661 C CA . SER B 1 187 ? -4.098 8.844 -4.105 1 98.81 187 SER B CA 1
ATOM 3662 C C . SER B 1 187 ? -4.887 9.758 -5.035 1 98.81 187 SER B C 1
ATOM 3664 O O . SER B 1 187 ? -4.715 9.711 -6.254 1 98.81 187 SER B O 1
ATOM 3666 N N . VAL B 1 188 ? -5.738 10.594 -4.461 1 98.81 188 VAL B N 1
ATOM 3667 C CA . VAL B 1 188 ? -6.453 11.602 -5.238 1 98.81 188 VAL B CA 1
ATOM 3668 C C . VAL B 1 188 ? -5.461 12.586 -5.848 1 98.81 188 VAL B C 1
ATOM 3670 O O . VAL B 1 188 ? -5.621 13.008 -6.996 1 98.81 188 VAL B O 1
ATOM 3673 N N . ILE B 1 189 ? -4.457 12.93 -5.066 1 98.88 189 ILE B N 1
ATOM 3674 C CA . ILE B 1 189 ? -3.416 13.828 -5.547 1 98.88 189 ILE B CA 1
ATOM 3675 C C . ILE B 1 189 ? -2.672 13.18 -6.711 1 98.88 189 ILE B C 1
ATOM 3677 O O . ILE B 1 189 ? -2.42 13.828 -7.734 1 98.88 189 ILE B O 1
ATOM 3681 N N . GLU B 1 190 ? -2.344 11.922 -6.562 1 98.81 190 GLU B N 1
ATOM 3682 C CA . GLU B 1 190 ? -1.664 11.211 -7.641 1 98.81 190 GLU B CA 1
ATOM 3683 C C . GLU B 1 190 ? -2.521 11.164 -8.898 1 98.81 190 GLU B C 1
ATOM 3685 O O . GLU B 1 190 ? -2.008 11.305 -10.016 1 98.81 190 GLU B O 1
ATOM 3690 N N . ASP B 1 191 ? -3.787 10.922 -8.68 1 98.25 191 ASP B N 1
ATOM 3691 C CA . ASP B 1 191 ? -4.715 10.922 -9.812 1 98.25 191 ASP B CA 1
ATOM 3692 C C . ASP B 1 191 ? -4.703 12.273 -10.523 1 98.25 191 ASP B C 1
ATOM 3694 O O . ASP B 1 191 ? -4.641 12.328 -11.758 1 98.25 191 ASP B O 1
ATOM 3698 N N . TYR B 1 192 ? -4.75 13.336 -9.781 1 98.44 192 TYR B N 1
ATOM 3699 C CA . TYR B 1 192 ? -4.719 14.672 -10.359 1 98.44 192 TYR B CA 1
ATOM 3700 C C . TYR B 1 192 ? -3.41 14.922 -11.094 1 98.44 192 TYR B C 1
ATOM 3702 O O . TYR B 1 192 ? -3.408 15.445 -12.219 1 98.44 192 TYR B O 1
ATOM 3710 N N . LEU B 1 193 ? -2.289 14.547 -10.516 1 98.25 193 LEU B N 1
ATOM 3711 C CA . LEU B 1 193 ? -0.963 14.789 -11.07 1 98.25 193 LEU B CA 1
ATOM 3712 C C . LEU B 1 193 ? -0.775 14.023 -12.375 1 98.25 193 LEU B C 1
ATOM 3714 O O . LEU B 1 193 ? -0.021 14.453 -13.25 1 98.25 193 LEU B O 1
ATOM 3718 N N . ALA B 1 194 ? -1.446 12.898 -12.438 1 96.75 194 ALA B N 1
ATOM 3719 C CA . ALA B 1 194 ? -1.334 12.109 -13.664 1 96.75 194 ALA B CA 1
ATOM 3720 C C . ALA B 1 194 ? -1.767 12.922 -14.883 1 96.75 194 ALA B C 1
ATOM 3722 O O . ALA B 1 194 ? -1.212 12.758 -15.969 1 96.75 194 ALA B O 1
ATOM 3723 N N . SER B 1 195 ? -2.736 13.766 -14.711 1 96.12 195 SER B N 1
ATOM 3724 C CA . SER B 1 195 ? -3.221 14.594 -15.805 1 96.12 195 SER B CA 1
ATOM 3725 C C . SER B 1 195 ? -2.568 15.977 -15.781 1 96.12 195 SER B C 1
ATOM 3727 O O . SER B 1 195 ? -2.812 16.797 -16.672 1 96.12 195 SER B O 1
ATOM 3729 N N . HIS B 1 196 ? -1.758 16.297 -14.805 1 97.25 196 HIS B N 1
ATOM 3730 C CA . HIS B 1 196 ? -1.089 17.578 -14.633 1 97.25 196 HIS B CA 1
ATOM 3731 C C . HIS B 1 196 ? 0.38 17.391 -14.273 1 97.25 196 HIS B C 1
ATOM 3733 O O . HIS B 1 196 ? 0.857 17.969 -13.289 1 97.25 196 HIS B O 1
ATOM 3739 N N . ALA B 1 197 ? 1.05 16.688 -15.117 1 96.5 197 ALA B N 1
ATOM 3740 C CA . ALA B 1 197 ? 2.412 16.234 -14.844 1 96.5 197 ALA B CA 1
ATOM 3741 C C . ALA B 1 197 ? 3.379 17.422 -14.797 1 96.5 197 ALA B C 1
ATOM 3743 O O . ALA B 1 197 ? 4.5 17.297 -14.297 1 96.5 197 ALA B O 1
ATOM 3744 N N . GLU B 1 198 ? 2.98 18.547 -15.344 1 96.81 198 GLU B N 1
ATOM 3745 C CA . GLU B 1 198 ? 3.828 19.734 -15.328 1 96.81 198 GLU B CA 1
ATOM 3746 C C . GLU B 1 198 ? 4.125 20.188 -13.898 1 96.81 198 GLU B C 1
ATOM 3748 O O . GLU B 1 198 ? 5.168 20.781 -13.633 1 96.81 198 GLU B O 1
ATOM 3753 N N . LEU B 1 199 ? 3.248 19.859 -12.969 1 97.75 199 LEU B N 1
ATOM 3754 C CA . LEU B 1 199 ? 3.434 20.219 -11.562 1 97.75 199 LEU B CA 1
ATOM 3755 C C . LEU B 1 199 ? 4.625 19.484 -10.969 1 97.75 199 LEU B C 1
ATOM 3757 O O . LEU B 1 199 ? 5.156 19.875 -9.93 1 97.75 199 LEU B O 1
ATOM 3761 N N . LEU B 1 200 ? 5.066 18.406 -11.617 1 97.75 200 LEU B N 1
ATOM 3762 C CA . LEU B 1 200 ? 6.141 17.578 -11.086 1 97.75 200 LEU B CA 1
ATOM 3763 C C . LEU B 1 200 ? 7.488 18 -11.664 1 97.75 200 LEU B C 1
ATOM 3765 O O . LEU B 1 200 ? 8.523 17.406 -11.336 1 97.75 200 LEU B O 1
ATOM 3769 N N . ARG B 1 201 ? 7.516 18.984 -12.516 1 96.31 201 ARG B N 1
ATOM 3770 C CA . ARG B 1 201 ? 8.758 19.438 -13.133 1 96.31 201 ARG B CA 1
ATOM 3771 C C . ARG B 1 201 ? 9.625 20.188 -12.125 1 96.31 201 ARG B C 1
ATOM 3773 O O . ARG B 1 201 ? 10.82 20.375 -12.344 1 96.31 201 ARG B O 1
ATOM 3780 N N . GLY B 1 202 ? 9.039 20.719 -11.062 1 96.75 202 GLY B N 1
ATOM 3781 C CA . GLY B 1 202 ? 9.734 21.359 -9.961 1 96.75 202 GLY B CA 1
ATOM 3782 C C . GLY B 1 202 ? 9.211 20.953 -8.602 1 96.75 202 GLY B C 1
ATOM 3783 O O . GLY B 1 202 ? 8.305 20.125 -8.5 1 96.75 202 GLY B O 1
ATOM 3784 N N . PRO B 1 203 ? 9.867 21.547 -7.598 1 98.31 203 PRO B N 1
ATOM 3785 C CA . PRO B 1 203 ? 9.375 21.234 -6.258 1 98.31 203 PRO B CA 1
ATOM 3786 C C . PRO B 1 203 ? 7.895 21.578 -6.082 1 98.31 203 PRO B C 1
ATOM 3788 O O . PRO B 1 203 ? 7.426 22.594 -6.598 1 98.31 203 PRO B O 1
ATOM 3791 N N . LEU B 1 204 ? 7.18 20.75 -5.457 1 98.75 204 LEU B N 1
ATOM 3792 C CA . LEU B 1 204 ? 5.73 20.828 -5.309 1 98.75 204 LEU B CA 1
ATOM 3793 C C . LEU B 1 204 ? 5.332 20.734 -3.838 1 98.75 204 LEU B C 1
ATOM 3795 O O . LEU B 1 204 ? 5.797 19.859 -3.115 1 98.75 204 LEU B O 1
ATOM 3799 N N . ARG B 1 205 ? 4.578 21.688 -3.385 1 98.81 205 ARG B N 1
ATOM 3800 C CA . ARG B 1 205 ? 3.953 21.562 -2.072 1 98.81 205 ARG B CA 1
ATOM 3801 C C . ARG B 1 205 ? 2.488 21.156 -2.201 1 98.81 205 ARG B C 1
ATOM 3803 O O . ARG B 1 205 ? 1.739 21.766 -2.971 1 98.81 205 ARG B O 1
ATOM 3810 N N . VAL B 1 206 ? 2.146 20.188 -1.507 1 98.94 206 VAL B N 1
ATOM 3811 C CA . VAL B 1 206 ? 0.762 19.734 -1.39 1 98.94 206 VAL B CA 1
ATOM 3812 C C . VAL B 1 206 ? 0.339 19.75 0.078 1 98.94 206 VAL B C 1
ATOM 3814 O O . VAL B 1 206 ? 1.093 19.312 0.95 1 98.94 206 VAL B O 1
ATOM 3817 N N . THR B 1 207 ? -0.818 20.266 0.355 1 98.88 207 THR B N 1
ATOM 3818 C CA . THR B 1 207 ? -1.408 20.25 1.689 1 98.88 207 THR B CA 1
ATOM 3819 C C . THR B 1 207 ? -2.812 19.656 1.653 1 98.88 207 THR B C 1
ATOM 3821 O O . THR B 1 207 ? -3.598 19.953 0.753 1 98.88 207 THR B O 1
ATOM 3824 N N . ILE B 1 208 ? -3.092 18.75 2.551 1 98.94 208 ILE B N 1
ATOM 3825 C CA . ILE B 1 208 ? -4.449 18.25 2.721 1 98.94 208 ILE B CA 1
ATOM 3826 C C . ILE B 1 208 ? -4.938 18.547 4.137 1 98.94 208 ILE B C 1
ATOM 3828 O O . ILE B 1 208 ? -4.246 18.25 5.113 1 98.94 208 ILE B O 1
ATOM 3832 N N . GLU B 1 209 ? -6.047 19.156 4.266 1 98.81 209 GLU B N 1
ATOM 3833 C CA . GLU B 1 209 ? -6.766 19.312 5.527 1 98.81 209 GLU B CA 1
ATOM 3834 C C . GLU B 1 209 ? -8.008 18.438 5.57 1 98.81 209 GLU B C 1
ATOM 3836 O O . GLU B 1 209 ? -8.812 18.438 4.633 1 98.81 209 GLU B O 1
ATOM 3841 N N . HIS B 1 210 ? -8.164 17.734 6.668 1 98.5 210 HIS B N 1
ATOM 3842 C CA . HIS B 1 210 ? -9.281 16.812 6.824 1 98.5 210 HIS B CA 1
ATOM 3843 C C . HIS B 1 210 ? -10.398 17.422 7.664 1 98.5 210 HIS B C 1
ATOM 3845 O O . HIS B 1 210 ? -10.133 18.062 8.688 1 98.5 210 HIS B O 1
ATOM 3851 N N . GLU B 1 211 ? -11.625 17.25 7.227 1 96.75 211 GLU B N 1
ATOM 3852 C CA . GLU B 1 211 ? -12.781 17.812 7.918 1 96.75 211 GLU B CA 1
ATOM 3853 C C . GLU B 1 211 ? -13.664 16.719 8.5 1 96.75 211 GLU B C 1
ATOM 3855 O O . GLU B 1 211 ? -14.141 16.828 9.633 1 96.75 211 GLU B O 1
ATOM 3860 N N . ALA B 1 212 ? -13.938 15.727 7.809 1 97 212 ALA B N 1
ATOM 3861 C CA . ALA B 1 212 ? -14.773 14.586 8.195 1 97 212 ALA B CA 1
ATOM 3862 C C . ALA B 1 212 ? -14.312 13.312 7.504 1 97 212 ALA B C 1
ATOM 3864 O O . ALA B 1 212 ? -13.695 13.359 6.438 1 97 212 ALA B O 1
ATOM 3865 N N . PRO B 1 213 ? -14.586 12.195 8.133 1 97.12 213 PRO B N 1
ATOM 3866 C CA . PRO B 1 213 ? -14.094 10.938 7.547 1 97.12 213 PRO B CA 1
ATOM 3867 C C . PRO B 1 213 ? -14.867 10.539 6.293 1 97.12 213 PRO B C 1
ATOM 3869 O O . PRO B 1 213 ? -16.062 10.828 6.176 1 97.12 213 PRO B O 1
ATOM 3872 N N . VAL B 1 214 ? -14.188 9.977 5.297 1 98.56 214 VAL B N 1
ATOM 3873 C CA . VAL B 1 214 ? -14.805 9.273 4.18 1 98.56 214 VAL B CA 1
ATOM 3874 C C . VAL B 1 214 ? -15.039 7.809 4.551 1 98.56 214 VAL B C 1
ATOM 3876 O O . VAL B 1 214 ? -14.141 7.141 5.062 1 98.56 214 VAL B O 1
ATOM 3879 N N . ALA B 1 215 ? -16.219 7.309 4.344 1 97.88 215 ALA B N 1
ATOM 3880 C CA . ALA B 1 215 ? -16.594 5.957 4.746 1 97.88 215 ALA B CA 1
ATOM 3881 C C . ALA B 1 215 ? -16.766 5.051 3.531 1 97.88 215 ALA B C 1
ATOM 3883 O O . ALA B 1 215 ? -16.875 5.527 2.4 1 97.88 215 ALA B O 1
ATOM 3884 N N . LEU B 1 216 ? -16.734 3.756 3.836 1 97.44 216 LEU B N 1
ATOM 3885 C CA . LEU B 1 216 ? -17.047 2.801 2.781 1 97.44 216 LEU B CA 1
ATOM 3886 C C . LEU B 1 216 ? -18.453 3.025 2.254 1 97.44 216 LEU B C 1
ATOM 3888 O O . LEU B 1 216 ? -19.391 3.227 3.033 1 97.44 216 LEU B O 1
ATOM 3892 N N . GLY B 1 217 ? -18.625 3.02 0.923 1 96.56 217 GLY B N 1
ATOM 3893 C CA . GLY B 1 217 ? -19.922 3.225 0.316 1 96.56 217 GLY B CA 1
ATOM 3894 C C . GLY B 1 217 ? -20.172 4.664 -0.09 1 96.56 217 GLY B C 1
ATOM 3895 O O . GLY B 1 217 ? -21.094 4.949 -0.861 1 96.56 217 GLY B O 1
ATOM 3896 N N . ASP B 1 218 ? -19.375 5.605 0.448 1 98.38 218 ASP B N 1
ATOM 3897 C CA . ASP B 1 218 ? -19.516 7.008 0.066 1 98.38 218 ASP B CA 1
ATOM 3898 C C . ASP B 1 218 ? -19.25 7.199 -1.425 1 98.38 218 ASP B C 1
ATOM 3900 O O . ASP B 1 218 ? -18.328 6.582 -1.981 1 98.38 218 ASP B O 1
ATOM 3904 N N . LYS B 1 219 ? -20.047 7.992 -2.045 1 98.38 219 LYS B N 1
ATOM 3905 C CA . LYS B 1 219 ? -19.734 8.469 -3.391 1 98.38 219 LYS B CA 1
ATOM 3906 C C . LYS B 1 219 ? -18.844 9.711 -3.34 1 98.38 219 LYS B C 1
ATOM 3908 O O . LYS B 1 219 ? -19.344 10.836 -3.309 1 98.38 219 LYS B O 1
ATOM 3913 N N . LEU B 1 220 ? -17.594 9.523 -3.365 1 98.81 220 LEU B N 1
ATOM 3914 C CA . LEU B 1 220 ? -16.609 10.594 -3.215 1 98.81 220 LEU B CA 1
ATOM 3915 C C . LEU B 1 220 ? -16.359 11.297 -4.547 1 98.81 220 LEU B C 1
ATOM 3917 O O . LEU B 1 220 ? -16.109 10.641 -5.559 1 98.81 220 LEU B O 1
ATOM 3921 N N . GLU B 1 221 ? -16.531 12.539 -4.555 1 98.81 221 GLU B N 1
ATOM 3922 C CA . GLU B 1 221 ? -16.203 13.375 -5.703 1 98.81 221 GLU B CA 1
ATOM 3923 C C . GLU B 1 221 ? -15.117 14.383 -5.367 1 98.81 221 GLU B C 1
ATOM 3925 O O . GLU B 1 221 ? -14.984 14.805 -4.215 1 98.81 221 GLU B O 1
ATOM 3930 N N . ILE B 1 222 ? -14.344 14.727 -6.352 1 98.88 222 ILE B N 1
ATOM 3931 C CA . ILE B 1 222 ? -13.281 15.719 -6.219 1 98.88 222 ILE B CA 1
ATOM 3932 C C . ILE B 1 222 ? -13.609 16.938 -7.074 1 98.88 222 ILE B C 1
ATOM 3934 O O . ILE B 1 222 ? -13.758 16.828 -8.297 1 98.88 222 ILE B O 1
ATOM 3938 N N . ILE B 1 223 ? -13.719 18.031 -6.438 1 98.81 223 ILE B N 1
ATOM 3939 C CA . ILE B 1 223 ? -13.992 19.297 -7.109 1 98.81 223 ILE B CA 1
ATOM 3940 C C . ILE B 1 223 ? -12.695 20.094 -7.234 1 98.81 223 ILE B C 1
ATOM 3942 O O . ILE B 1 223 ? -12.094 20.469 -6.223 1 98.81 223 ILE B O 1
ATOM 3946 N N . SER B 1 224 ? -12.32 20.422 -8.445 1 98.69 224 SER B N 1
ATOM 3947 C CA . SER B 1 224 ? -11.039 21.078 -8.68 1 98.69 224 SER B CA 1
ATOM 3948 C C . SER B 1 224 ? -11.234 22.547 -9.039 1 98.69 224 SER B C 1
ATOM 3950 O O . SER B 1 224 ? -12.156 22.891 -9.773 1 98.69 224 SER B O 1
ATOM 3952 N N . HIS B 1 225 ? -10.391 23.375 -8.492 1 98.56 225 HIS B N 1
ATOM 3953 C CA . HIS B 1 225 ? -10.289 24.797 -8.852 1 98.56 225 HIS B CA 1
ATOM 3954 C C . HIS B 1 225 ? -8.844 25.203 -9.117 1 98.56 225 HIS B C 1
ATOM 3956 O O . HIS B 1 225 ? -7.934 24.75 -8.406 1 98.56 225 HIS B O 1
ATOM 3962 N N . VAL B 1 226 ? -8.68 25.953 -10.125 1 98.06 226 VAL B N 1
ATOM 3963 C CA . VAL B 1 226 ? -7.379 26.562 -10.375 1 98.06 226 VAL B CA 1
ATOM 3964 C C . VAL B 1 226 ? -7.465 28.078 -10.141 1 98.06 226 VAL B C 1
ATOM 3966 O O . VAL B 1 226 ? -8.25 28.766 -10.789 1 98.06 226 VAL B O 1
ATOM 3969 N N . HIS B 1 227 ? -6.688 28.516 -9.164 1 97.5 227 HIS B N 1
ATOM 3970 C CA . HIS B 1 227 ? -6.57 29.938 -8.859 1 97.5 227 HIS B CA 1
ATOM 3971 C C . HIS B 1 227 ? -5.336 30.531 -9.516 1 97.5 227 HIS B C 1
ATOM 3973 O O . HIS B 1 227 ? -4.207 30.188 -9.156 1 97.5 227 HIS B O 1
ATOM 3979 N N . PRO B 1 228 ? -5.527 31.422 -10.445 1 96.75 228 PRO B N 1
ATOM 3980 C CA . PRO B 1 228 ? -4.371 31.938 -11.18 1 96.75 228 PRO B CA 1
ATOM 3981 C C . PRO B 1 228 ? -3.518 32.875 -10.336 1 96.75 228 PRO B C 1
ATOM 3983 O O . PRO B 1 228 ? -4.004 33.438 -9.352 1 96.75 228 PRO B O 1
ATOM 3986 N N . ALA B 1 229 ? -2.291 33 -10.836 1 95.38 229 ALA B N 1
ATOM 3987 C CA . ALA B 1 229 ? -1.426 34 -10.234 1 95.38 229 ALA B CA 1
ATOM 3988 C C . ALA B 1 229 ? -2.131 35.375 -10.164 1 95.38 229 ALA B C 1
ATOM 3990 O O . ALA B 1 229 ? -2.877 35.719 -11.07 1 95.38 229 ALA B O 1
ATOM 3991 N N . GLY B 1 230 ? -1.875 36.062 -9.094 1 94.25 230 GLY B N 1
ATOM 3992 C CA . GLY B 1 230 ? -2.523 37.344 -8.891 1 94.25 230 GLY B CA 1
ATOM 3993 C C . GLY B 1 230 ? -3.768 37.25 -8.031 1 94.25 230 GLY B C 1
ATOM 3994 O O . GLY B 1 230 ? -4.27 38.25 -7.543 1 94.25 230 GLY B O 1
ATOM 3995 N N . SER B 1 231 ? -4.27 36.031 -7.816 1 93.06 231 SER B N 1
ATOM 3996 C CA . SER B 1 231 ? -5.473 35.844 -7.008 1 93.06 231 SER B CA 1
ATOM 3997 C C . SER B 1 231 ? -5.207 34.938 -5.812 1 93.06 231 SER B C 1
ATOM 3999 O O . SER B 1 231 ? -6.145 34.469 -5.168 1 93.06 231 SER B O 1
ATOM 4001 N N . THR B 1 232 ? -3.984 34.625 -5.582 1 94.44 232 THR B N 1
ATOM 4002 C CA . THR B 1 232 ? -3.664 33.531 -4.695 1 94.44 232 THR B CA 1
ATOM 4003 C C . THR B 1 232 ? -3.098 34.031 -3.373 1 94.44 232 THR B C 1
ATOM 4005 O O . THR B 1 232 ? -2.572 33.25 -2.574 1 94.44 232 THR B O 1
ATOM 4008 N N . GLU B 1 233 ? -3.219 35.312 -3.082 1 91.19 233 GLU B N 1
ATOM 4009 C CA . GLU B 1 233 ? -2.746 35.875 -1.827 1 91.19 233 GLU B CA 1
ATOM 4010 C C . GLU B 1 233 ? -3.52 35.312 -0.636 1 91.19 233 GLU B C 1
ATOM 4012 O O . GLU B 1 233 ? -2.996 35.281 0.479 1 91.19 233 GLU B O 1
ATOM 4017 N N . ILE B 1 234 ? -4.664 34.875 -0.83 1 91.06 234 ILE B N 1
ATOM 4018 C CA . ILE B 1 234 ? -5.535 34.344 0.214 1 91.06 234 ILE B CA 1
ATOM 4019 C C . ILE B 1 234 ? -4.926 33.062 0.803 1 91.06 234 ILE B C 1
ATOM 4021 O O . ILE B 1 234 ? -5.258 32.688 1.924 1 91.06 234 ILE B O 1
ATOM 4025 N N . PHE B 1 235 ? -4.047 32.406 0.017 1 94.25 235 PHE B N 1
ATOM 4026 C CA . PHE B 1 235 ? -3.428 31.156 0.458 1 94.25 235 PHE B CA 1
ATOM 4027 C C . PHE B 1 235 ? -2.102 31.422 1.156 1 94.25 235 PHE B C 1
ATOM 4029 O O . PHE B 1 235 ? -1.556 30.547 1.83 1 94.25 235 PHE B O 1
ATOM 4036 N N . GLY B 1 236 ? -1.564 32.531 1.009 1 93.19 236 GLY B N 1
ATOM 4037 C CA . GLY B 1 236 ? -0.281 32.969 1.558 1 93.19 236 GLY B CA 1
ATOM 4038 C C . GLY B 1 236 ? 0.334 34.125 0.825 1 93.19 236 GLY B C 1
ATOM 4039 O O . GLY B 1 236 ? 0.296 34.188 -0.406 1 93.19 236 GLY B O 1
ATOM 4040 N N . PRO B 1 237 ? 0.875 35.062 1.572 1 91.81 237 PRO B N 1
ATOM 4041 C CA . PRO B 1 237 ? 1.409 36.25 0.944 1 91.81 237 PRO B CA 1
ATOM 4042 C C . PRO B 1 237 ? 2.523 35.969 -0.057 1 91.81 237 PRO B C 1
ATOM 4044 O O . PRO B 1 237 ? 2.73 36.719 -1.002 1 91.81 237 PRO B O 1
ATOM 4047 N N . GLY B 1 238 ? 3.188 34.875 0.13 1 92.88 238 GLY B N 1
ATOM 4048 C CA . GLY B 1 238 ? 4.277 34.531 -0.765 1 92.88 238 GLY B CA 1
ATOM 4049 C C . GLY B 1 238 ? 3.811 33.812 -2.012 1 92.88 238 GLY B C 1
ATOM 4050 O O . GLY B 1 238 ? 4.625 33.406 -2.844 1 92.88 238 GLY B O 1
ATOM 4051 N N . LEU B 1 239 ? 2.465 33.625 -2.195 1 95.19 239 LEU B N 1
ATOM 4052 C CA . LEU B 1 239 ? 1.963 32.812 -3.293 1 95.19 239 LEU B CA 1
ATOM 4053 C C . LEU B 1 239 ? 1.303 33.688 -4.363 1 95.19 239 LEU B C 1
ATOM 4055 O O . LEU B 1 239 ? 0.673 33.156 -5.285 1 95.19 239 LEU B O 1
ATOM 4059 N N . VAL B 1 240 ? 1.484 34.969 -4.34 1 93.81 240 VAL B N 1
ATOM 4060 C CA . VAL B 1 240 ? 0.761 35.906 -5.184 1 93.81 240 VAL B CA 1
ATOM 4061 C C . VAL B 1 240 ? 1.129 35.688 -6.648 1 93.81 240 VAL B C 1
ATOM 4063 O O . VAL B 1 240 ? 0.303 35.906 -7.539 1 93.81 240 VAL B O 1
ATOM 4066 N N . ASP B 1 241 ? 2.299 35.25 -6.934 1 94.62 241 ASP B N 1
ATOM 4067 C CA . ASP B 1 241 ? 2.791 35.188 -8.305 1 94.62 241 ASP B CA 1
ATOM 4068 C C . ASP B 1 241 ? 2.686 33.781 -8.867 1 94.62 241 ASP B C 1
ATOM 4070 O O . ASP B 1 241 ? 3.293 33.469 -9.891 1 94.62 241 ASP B O 1
ATOM 4074 N N . ARG B 1 242 ? 2.043 32.938 -8.188 1 94.62 242 ARG B N 1
ATOM 4075 C CA . ARG B 1 242 ? 1.938 31.562 -8.688 1 94.62 242 ARG B CA 1
ATOM 4076 C C . ARG B 1 242 ? 0.502 31.062 -8.594 1 94.62 242 ARG B C 1
ATOM 4078 O O . ARG B 1 242 ? -0.301 31.594 -7.828 1 94.62 242 ARG B O 1
ATOM 4085 N N . ALA B 1 243 ? 0.227 30.125 -9.422 1 96.94 243 ALA B N 1
ATOM 4086 C CA . ALA B 1 243 ? -1.088 29.484 -9.398 1 96.94 243 ALA B CA 1
ATOM 4087 C C . ALA B 1 243 ? -1.199 28.5 -8.234 1 96.94 243 ALA B C 1
ATOM 4089 O O . ALA B 1 243 ? -0.214 27.859 -7.852 1 96.94 243 ALA B O 1
ATOM 4090 N N . VAL B 1 244 ? -2.346 28.438 -7.652 1 98.12 244 VAL B N 1
ATOM 4091 C CA . VAL B 1 244 ? -2.674 27.438 -6.629 1 98.12 244 VAL B CA 1
ATOM 4092 C C . VAL B 1 244 ? -3.881 26.625 -7.074 1 98.12 244 VAL B C 1
ATOM 4094 O O . VAL B 1 244 ? -4.887 27.172 -7.527 1 98.12 244 VAL B O 1
ATOM 4097 N N . THR B 1 245 ? -3.734 25.328 -7.078 1 98.62 245 THR B N 1
ATOM 4098 C CA . THR B 1 245 ? -4.859 24.422 -7.328 1 98.62 245 THR B CA 1
ATOM 4099 C C . THR B 1 245 ? -5.449 23.922 -6.012 1 98.62 245 THR B C 1
ATOM 4101 O O . THR B 1 245 ? -4.707 23.578 -5.086 1 98.62 245 THR B O 1
ATOM 4104 N N . THR B 1 246 ? -6.766 23.938 -5.965 1 98.75 246 THR B N 1
ATOM 4105 C CA . THR B 1 246 ? -7.414 23.328 -4.812 1 98.75 246 THR B CA 1
ATOM 4106 C C . THR B 1 246 ? -8.289 22.156 -5.242 1 98.75 246 THR B C 1
ATOM 4108 O O . THR B 1 246 ? -8.891 22.188 -6.32 1 98.75 246 THR B O 1
ATOM 4111 N N . LEU B 1 247 ? -8.297 21.125 -4.496 1 98.94 247 LEU B N 1
ATOM 4112 C CA . LEU B 1 247 ? -9.164 19.953 -4.656 1 98.94 247 LEU B CA 1
ATOM 4113 C C . LEU B 1 247 ? -10.055 19.781 -3.434 1 98.94 247 LEU B C 1
ATOM 4115 O O . LEU B 1 247 ? -9.562 19.594 -2.32 1 98.94 247 LEU B O 1
ATOM 4119 N N . THR B 1 248 ? -11.336 19.875 -3.604 1 98.94 248 THR B N 1
ATOM 4120 C CA . THR B 1 248 ? -12.297 19.625 -2.533 1 98.94 248 THR B CA 1
ATOM 4121 C C . THR B 1 248 ? -12.867 18.203 -2.641 1 98.94 248 THR B C 1
ATOM 4123 O O . THR B 1 248 ? -13.453 17.844 -3.664 1 98.94 248 THR B O 1
ATOM 4126 N N . TYR B 1 249 ? -12.586 17.406 -1.613 1 98.94 249 TYR B N 1
ATOM 4127 C CA . TYR B 1 249 ? -13.195 16.094 -1.478 1 98.94 249 TYR B CA 1
ATOM 4128 C C . TYR B 1 249 ? -14.602 16.188 -0.896 1 98.94 249 TYR B C 1
ATOM 4130 O O . TYR B 1 249 ? -14.781 16.672 0.223 1 98.94 249 TYR B O 1
ATOM 4138 N N . VAL B 1 250 ? -15.57 15.68 -1.64 1 98.81 250 VAL B N 1
ATOM 4139 C CA . VAL B 1 250 ? -16.922 15.883 -1.147 1 98.81 250 VAL B CA 1
ATOM 4140 C C . VAL B 1 250 ? -17.719 14.586 -1.274 1 98.81 250 VAL B C 1
ATOM 4142 O O . VAL B 1 250 ? -17.484 13.797 -2.197 1 98.81 250 VAL B O 1
ATOM 4145 N N . VAL B 1 251 ? -18.531 14.289 -0.391 1 98.69 251 VAL B N 1
ATOM 4146 C CA . VAL B 1 251 ? -19.609 13.305 -0.448 1 98.69 251 VAL B CA 1
ATOM 4147 C C . VAL B 1 251 ? -20.969 14.008 -0.41 1 98.69 251 VAL B C 1
ATOM 4149 O O . VAL B 1 251 ? -21.344 14.57 0.618 1 98.69 251 VAL B O 1
ATOM 4152 N N . GLY B 1 252 ? -21.719 13.969 -1.517 1 96.62 252 GLY B N 1
ATOM 4153 C CA . GLY B 1 252 ? -22.844 14.883 -1.628 1 96.62 252 GLY B CA 1
ATOM 4154 C C . GLY B 1 252 ? -22.438 16.344 -1.521 1 96.62 252 GLY B C 1
ATOM 4155 O O . GLY B 1 252 ? -21.562 16.812 -2.27 1 96.62 252 GLY B O 1
ATOM 4156 N N . ASP B 1 253 ? -22.953 17.016 -0.554 1 94.5 253 ASP B N 1
ATOM 4157 C CA . ASP B 1 253 ? -22.625 18.422 -0.353 1 94.5 253 ASP B CA 1
ATOM 4158 C C . ASP B 1 253 ? -21.719 18.609 0.869 1 94.5 253 ASP B C 1
ATOM 4160 O O . ASP B 1 253 ? -21.484 19.734 1.305 1 94.5 253 ASP B O 1
ATOM 4164 N N . GLU B 1 254 ? -21.25 17.531 1.378 1 97.81 254 GLU B N 1
ATOM 4165 C CA . GLU B 1 254 ? -20.453 17.594 2.602 1 97.81 254 GLU B CA 1
ATOM 4166 C C . GLU B 1 254 ? -18.969 17.516 2.295 1 97.81 254 GLU B C 1
ATOM 4168 O O . GLU B 1 254 ? -18.469 16.484 1.838 1 97.81 254 GLU B O 1
ATOM 4173 N N . PRO B 1 255 ? -18.25 18.594 2.535 1 98.56 255 PRO B N 1
ATOM 4174 C CA . PRO B 1 255 ? -16.797 18.5 2.381 1 98.56 255 PRO B CA 1
ATOM 4175 C C . PRO B 1 255 ? -16.156 17.547 3.381 1 98.56 255 PRO B C 1
ATOM 4177 O O . PRO B 1 255 ? -16.484 17.562 4.566 1 98.56 255 PRO B O 1
ATOM 41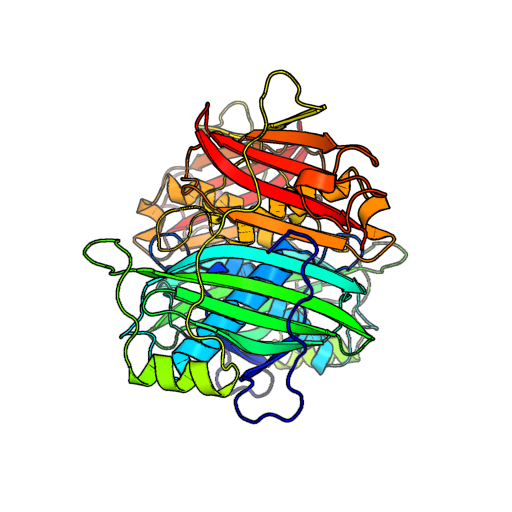80 N N . LYS B 1 256 ? -15.312 16.703 2.91 1 98.81 256 LYS B N 1
ATOM 4181 C CA . LYS B 1 256 ? -14.609 15.727 3.73 1 98.81 256 LYS B CA 1
ATOM 4182 C C . LYS B 1 256 ? -13.148 16.125 3.924 1 98.81 256 LYS B C 1
ATOM 4184 O O . LYS B 1 256 ? -12.57 15.891 4.992 1 98.81 256 LYS B O 1
ATOM 4189 N N . ALA B 1 257 ? -12.531 16.734 2.922 1 98.88 257 ALA B N 1
ATOM 4190 C CA . ALA B 1 257 ? -11.164 17.25 2.955 1 98.88 257 ALA B CA 1
ATOM 4191 C C . ALA B 1 257 ? -10.953 18.312 1.88 1 98.88 257 ALA B C 1
ATOM 4193 O O . ALA B 1 257 ? -11.75 18.438 0.952 1 98.88 257 ALA B O 1
ATOM 4194 N N . VAL B 1 258 ? -9.953 19.062 2.02 1 98.81 258 VAL B N 1
ATOM 4195 C CA . VAL B 1 258 ? -9.531 20.031 1.004 1 98.81 258 VAL B CA 1
ATOM 4196 C C . VAL B 1 258 ? -8.008 19.984 0.852 1 98.81 258 VAL B C 1
ATOM 4198 O O . VAL B 1 258 ? -7.281 19.953 1.846 1 98.81 258 VAL B O 1
ATOM 4201 N N . ALA B 1 259 ? -7.594 19.984 -0.386 1 98.88 259 ALA B N 1
ATOM 4202 C CA . ALA B 1 259 ? -6.164 19.984 -0.682 1 98.88 259 ALA B CA 1
ATOM 4203 C C . ALA B 1 259 ? -5.766 21.219 -1.479 1 98.88 259 ALA B C 1
ATOM 4205 O O . ALA B 1 259 ? -6.605 21.844 -2.129 1 98.88 259 ALA B O 1
ATOM 4206 N N . SER B 1 260 ? -4.551 21.547 -1.369 1 98.75 260 SER B N 1
ATOM 4207 C CA . SER B 1 260 ? -3.938 22.562 -2.227 1 98.75 260 SER B CA 1
ATOM 4208 C C . SER B 1 260 ? -2.633 22.047 -2.832 1 98.75 260 SER B C 1
ATOM 4210 O O . SER B 1 260 ? -1.917 21.266 -2.207 1 98.75 260 SER B O 1
ATOM 4212 N N . LEU B 1 261 ? -2.361 22.469 -4.02 1 98.69 261 LEU B N 1
ATOM 4213 C CA . LEU B 1 261 ? -1.135 22.141 -4.742 1 98.69 261 LEU B CA 1
ATOM 4214 C C . LEU B 1 261 ? -0.545 23.406 -5.383 1 98.69 261 LEU B C 1
ATOM 4216 O O . LEU B 1 261 ? -1.26 24.156 -6.035 1 98.69 261 LEU B O 1
ATOM 4220 N N . PHE B 1 262 ? 0.74 23.609 -5.238 1 98.31 262 PHE B N 1
ATOM 4221 C CA . PHE B 1 262 ? 1.439 24.641 -5.988 1 98.31 262 PHE B CA 1
ATOM 4222 C C . PHE B 1 262 ? 2.939 24.375 -6.012 1 98.31 262 PHE B C 1
ATOM 4224 O O . PHE B 1 262 ? 3.471 23.703 -5.121 1 98.31 262 PHE B O 1
ATOM 4231 N N . ASN B 1 263 ? 3.59 24.891 -7.02 1 97.5 263 ASN B N 1
ATOM 4232 C CA . ASN B 1 263 ? 5.039 24.75 -7.121 1 97.5 263 ASN B CA 1
ATOM 4233 C C . ASN B 1 263 ? 5.766 25.734 -6.211 1 97.5 263 ASN B C 1
ATOM 4235 O O . ASN B 1 263 ? 5.344 26.875 -6.066 1 97.5 263 ASN B O 1
ATOM 4239 N N . LEU B 1 264 ? 6.824 25.234 -5.637 1 95 264 LEU B N 1
ATOM 4240 C CA . LEU B 1 264 ? 7.645 26.031 -4.734 1 95 264 LEU B CA 1
ATOM 4241 C C . LEU B 1 264 ? 8.656 26.859 -5.516 1 95 264 LEU B C 1
ATOM 4243 O O . LEU B 1 264 ? 9.094 26.469 -6.594 1 95 264 LEU B O 1
#

pLDDT: mean 96.32, std 3.31, range [70.44, 98.94]

Sequence (528 aa):
MSLDKKLMPVPDGHPDVFDREWPLRVGDIDRAGRLRLDAACRHIQDIGQDQLREMGFEETHPLWIVRRTMVDLIRPIEFGDMLRCRRWCSGTSNRWCEMRVRVDGRKGGLIESEAFWIHVNRETEMPARIADDFLAGLHRTTSVDRLRWKGYLKPGSRDDASEIHEFPVRVTDIDLFDHMNNAVYWSVIEDYLASHAELLRGPLRVTIEHEAPVALGDKLEIISHVHPAGSTEIFGPGLVDRAVTTLTYVVGDEPKAVASLFNLMSLDKKLMPVPDGHPDVFDREWPLRVGDIDRAGRLRLDAACRHIQDIGQDQLREMGFEETHPLWIVRRTMVDLIRPIEFGDMLRCRRWCSGTSNRWCEMRVRVDGRKGGLIESEAFWIHVNRETEMPARIADDFLAGLHRTTSVDRLRWKGYLKPGSRDDASEIHEFPVRVTDIDLFDHMNNAVYWSVIEDYLASHAELLRGPLRVTIEHEAPVALGDKLEIISHVHPAGSTEIFGPGLVDRAVTTLTYVVGDEPKAVASLFNL

Secondary structure (DSSP, 8-state):
--TTPPPPPP-TT-TTSEEEEEEPPGGGB-TTSBBPHHHHHHHHHHHHHHHHHHHT-TTTS--EEEEEEEEEEEE--BTTPEEEEEEEEEEE-SSEEEEEEEEEETTS-EEEEEEEEEEB-TTT-SB-PPPHHHHHHHGGG-------------PPPSTT-SEEEE----GGGB-TTSSB-TTTHHHHHHHHHHH-GGGGGS-EEEEEEE-S---TT--EEEEEEEE-TTS-GGG-GGGTTS-EEEEEEEETTEEEEEEEEEE-/--TTPPPPPP-TT-TTSEEEEEEPPGGGB-TTSBBPHHHHHHHHHHHHHHHHHHHT-TTTS--EEEEEEEEEEEE--BTTPEEEEEEEEEEE-SSEEEEEEEEEETTS-EEEEEEEEEEB-TTT-SB-PPPHHHHHHHGGG-------------PPPSTT-SEEEE----GGGB-TTSSB-TTTHHHHHHHHHHH-GGGGSS-EEEEEEE-S---TT--EEEEEEEE-TTS-GGG-GGGTTS-EEEEEEEETTEEEEEEEEEE-

InterPro domains:
  IPR002864 Acyl-ACP thioesterase, N-terminal hotdog domain [PF01643] (16-137)
  IPR029069 HotDog domain superfamily [SSF54637] (15-142)
  IPR029069 HotDog domain superfamily [SSF54637] (155-230)
  IPR049427 Acyl-ACP thioesterase-like, C-terminal domain [PF20791] (157-263)
  IPR050563 4-hydroxybenzoyl-CoA thioesterase [PTHR31793] (11-143)

Radius of gyration: 24.03 Å; Cα contacts (8 Å, |Δi|>4): 1183; chains: 2; bounding box: 49×72×57 Å

Solvent-accessible surface area (backbone atoms only — not comparable to full-atom values): 28100 Å² total; per-residue (Å²): 136,46,77,68,60,81,75,82,74,82,66,78,90,43,86,79,49,44,75,51,71,50,73,51,52,74,88,32,20,30,51,86,27,35,56,31,66,23,43,50,41,41,52,55,51,47,52,50,52,51,48,37,50,75,73,65,36,46,82,81,56,69,36,72,43,70,42,32,42,37,36,34,46,60,35,77,35,48,68,83,31,43,36,36,40,36,37,40,32,62,26,24,38,63,37,34,38,29,38,36,37,39,37,35,29,79,86,66,12,30,37,39,36,42,31,37,35,34,32,34,32,81,88,76,68,37,79,28,76,59,55,65,71,60,48,56,58,44,45,75,61,28,87,46,62,75,56,73,92,76,86,76,74,73,74,69,58,80,89,75,38,73,43,75,45,79,48,90,64,49,67,80,39,22,16,67,82,62,22,51,35,77,34,57,61,34,46,55,53,51,47,52,38,71,80,42,54,73,56,67,76,48,28,27,38,38,35,41,38,56,72,43,82,51,44,81,82,50,65,34,30,37,36,27,37,78,36,50,53,74,66,22,46,85,46,14,80,86,34,29,84,36,50,36,34,36,37,19,32,24,45,84,91,43,67,25,30,34,32,40,39,34,69,106,138,45,76,67,60,81,75,83,72,80,66,78,88,44,86,78,51,44,74,51,73,51,72,51,53,74,89,34,21,30,52,86,27,36,58,32,66,23,43,50,40,42,52,55,50,47,54,52,53,51,50,37,49,74,72,66,36,46,81,82,57,70,38,71,45,70,42,32,42,37,37,34,47,60,34,78,34,48,68,84,32,42,36,38,41,36,37,39,33,62,25,24,37,62,37,34,38,29,37,35,39,40,37,36,27,79,85,65,13,30,37,39,35,42,31,38,35,34,31,33,32,80,87,77,68,37,78,29,74,59,54,65,71,59,50,56,59,44,45,74,61,30,87,46,63,75,55,74,92,73,87,73,75,73,76,70,59,80,88,75,38,73,44,74,44,77,48,90,65,48,67,80,40,22,17,67,83,61,22,50,36,77,34,56,60,33,46,57,52,50,47,53,39,70,80,41,55,74,56,67,77,48,27,26,36,38,36,41,37,55,72,44,83,51,45,83,82,48,65,34,31,39,36,29,37,78,36,50,52,75,65,21,46,86,46,15,79,84,33,31,83,36,50,37,36,36,38,19,31,24,46,84,89,44,68,25,30,34,32,38,38,35,69,107

Foldseek 3Di:
DFLPDDDDDDPPPQPLWQKDKDADDPVQADPVFFRAQLSVVVVVVVSVVVVCVVVPCCPVQVDKDWFKKKKKFAFTAGHPWMWMKIKAWAAEEFFKTKMKIWIDTPVGGIMIMIIIMGGADPVVRHGDGDDPVVVVSRCSRYPHYPDDDDDLDDADDPVPFPDKDWDADDPVQADPVQFGDPSVVSVVVVVVCVVVVVLVVGIKMKMKGFDATHHHPFGKMKTKDKAAAQRCCSRPVVCNGWIKMKIFIDRVNRTGMMMIMTHD/DFLPDDDDDDPPPQPLWQKDKDADDPVQADPVFFRAQLSVVVVVVVSVVVVCVVVPCCPVQVDKDWFKKKKKFAFTAGHPWMWMKIKAWAAEEFFKTKMKIWIDTPVGGIMIMIIIMGGADPVVRHGDGDDPVVVVSRCSRYPHYPDDDDDLDDADDLVPFPDKDWDDDDPVQADPVQFGDPSVVSVVVVVVCVVVVVLVVGIKMKMKGFDATHHPPFGKMKTKDKAAAQRCCSRPVVCNGWIKMKIFIDRVNRTGMMMIMTHD

Organism: Mycobacterium bovis (strain ATCC BAA-935 / AF2122/97) (NCBI:txid233413)

=== Feature glossary ===
Legend for the data blocks above and below:

— What the protein is —

Sequence gives the chain of amino acids in standard one-letter code (A=alanine, C=cysteine, …, Y=tyrosine), read N→C. It is the only feature that is directly encoded by the gene; all structural features are derived from the folded form of this sequence.

The annotation block draws on four external resources. InterPro: which protein families and domains the sequence belongs to. GO: standardized terms for what the protein does, what process it participates in, and where in the cell it acts. CATH: which structural fold it has in the CATH hierarchy. Organism: the species of origin.

— Where its atoms are —

Atomic coordinates in PDBx/mmCIF format — the same representation the Protein Data Bank distributes. Each line of the _atom_site loop places one backbone atom in Cartesian space (units: ångströms, origin: arbitrary).

Six rendered views show the 3D structure from the faces of a cube — i.e. along ±x, ±y, ±z. Rendering representation is drawn randomly per protein from cartoon (secondary-structure ribbons), sticks (backbone bonds), or molecular surface; coloring is either N→C rainbow (blue at the N-terminus through red at the C-terminus) or one color per chain.

— Local backbone conformation —

DSSP 8-state secondary structure assigns each residue one of H (α-helix), G (3₁₀-helix), I (π-helix), E (extended β-strand), B (isolated β-bridge), T (hydrogen-bonded turn), S (bend), or '-' (coil). The assignment is computed from backbone hydrogen-bond geometry via the Kabsch–Sander algorithm.

P-SEA three-state annotation labels each residue as helix, strand, or coil based purely on the geometry of the Cα trace. It serves as a fallback when the full backbone (and thus DSSP) is unavailable.

φ (phi) and ψ (psi) are the two rotatable backbone dihedrals per residue: φ is the C(i-1)–N–Cα–C torsion, ψ is the N–Cα–C–N(i+1) torsion, both in degrees on (−180°, 180°]. α-helical residues cluster near (−60°, −45°); β-strand residues near (−120°, +130°). A Ramachandran plot is simply a scatter of (φ, ψ) for every residue.

— Global shape and packing —

Radius of gyration (Rg) is the root-mean-square distance of Cα atoms from their centroid — a single number for overall size and compactness. A globular domain of N residues has Rg ≈ 2.2·N^0.38 Å; an extended or disordered chain has a much larger Rg. The Cα contact count is the number of residue pairs whose Cα atoms are within 8 Å and are more than four positions apart in sequence — a standard proxy for tertiary packing density. The bounding box is the smallest axis-aligned box enclosing all Cα atoms.

Accessible surface area quantifies burial. A residue with SASA near zero is packed into the hydrophobic core; one with SASA >100 Å² sits on the surface. Computed here via the Shrake–Rupley numerical algorithm with a 1.4 Å probe.

The contact map is a binary N×N matrix image: pixel (i, j) is dark where Cα_i and Cα_j are within 8 Å and |i−j|>4. Because the |i−j|>4 filter removes local helical contacts, off-diagonal stripes parallel to the main diagonal indicate parallel β-sheets; stripes perpendicular to it indicate antiparallel β-sheets. The Ramachandran plot scatters every residue's (φ, ψ) pair against the sterically allowed regions. The PAE heatmap renders the predicted-aligned-error matrix.

— Structural neighborhood —

A 3Di character summarizes, for each residue, the relative orientation of the Cα frame of its nearest spatial neighbor. Because it encodes fold topology rather than chemistry, 3Di alignments detect remote structural similarity that sequence alignment misses.

Structural nearest neighbors (via Foldseek easy-search vs the PDB). Reported per hit: target PDB id, E-value, and alignment TM-score. A TM-score above ~0.5 is the conventional threshold for 'same fold'.

— Confidence and disorder —

For AlphaFold models, the B-factor field carries pLDDT — the model's own estimate of local accuracy on a 0–100 scale. Regions with pLDDT<50 should be treated as essentially unmodeled; they often correspond to intrinsically disordered segments.

B-factor (Debye–Waller factor) reflects atomic displacement in the crystal lattice. It is an experimental observable (units Å²), not a prediction; low values mean the atom is pinned down, high values mean it moves or is heterogeneous across the crystal.

Predicted Aligned Error (PAE) is an AlphaFold confidence matrix: entry (i, j) is the expected error in the position of residue j, in ångströms, when the prediction is superimposed on the true structure at residue i. Low PAE within a block of residues means that block is internally rigid and well-predicted; high PAE between two blocks means their relative placement is uncertain even if each block individually is confident.